Protein AF-A0A642C3B9-F1 (afdb_monomer)

Nearest PDB structures (foldseek):
  6lja-assembly1_A  TM=9.953E-01  e=5.620E-47  Bacteroides intestinalis DSM 17393
  6ljl-assembly1_A  TM=9.952E-01  e=6.416E-46  Bacteroides intestinalis DSM 17393
  3afl-assembly1_A  TM=8.829E-01  e=1.687E-16  Agrobacterium fabrum str. C58
  3a0o-ass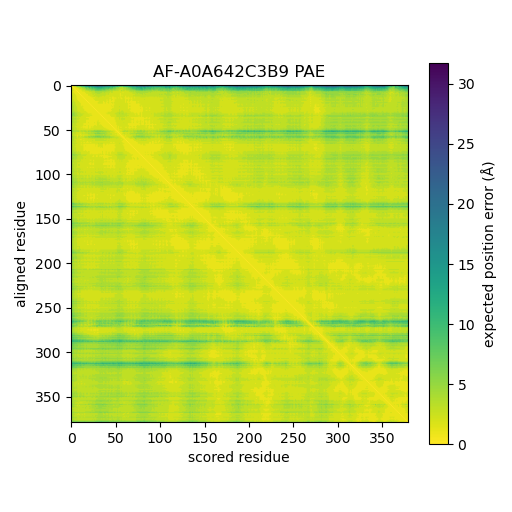embly1_A  TM=8.649E-01  e=1.143E-16  Agrobacterium fabrum str. C58
  8khv-assembly1_A  TM=6.641E-01  e=6.381E-10  Spirosoma fluviale

Sequence (379 aa):
VQYRSALIRESRKIVDREEANIEAMVRAYLLTKDEVYYKEGIKRLSEILSWKDSKYFAGDFNRSTILSMSTSAYDAWYNLLTPAEKQLLLETISENAHKFYHEYVNHLENRIADNHVWQMTFRILNMAAFATYGELPMASTWVDYCYNEWVSRLPGLNTDGGWHNGDSYFHVNLRTLIEVPAFYSRISGFDFFADPWYNNNVLYVIYHQPPFSKSAGHGNSHETKMKPNGTRVGYADALARECNNPWAAAYARTILEKEPDIMKKSFLGKAGDLTWYRCITDKALPKEEHSLAELPMTKVFNETGIATMHTSLGDIEKNAMLSFRSSPYGSTSHALANQNAFNTFYGGKAIFYSSGHRTGFTDDHCMYSYRNTRAHNSI

Organism: Bacteroides ovatus (NCBI:txid28116)

Foldseek 3Di:
DVVLVVLQVVLCVVLLVVLLLLLVLLVVCLVPVPCVSLVVNLVSLVVLLVCPPPPSQHDPVSLLSNLQSLLSSCQSCVVVDDPVSNVVSVVSNVVSLVVVVVVCPPNCLPDLHDQVCLLGNLVSSCSSLVSCPPPDPCSVVSPVVSVVSCVVADDANALLLAHLQDDPSVQSNLCVNQVVQVVVCVVPVDQPLVRVS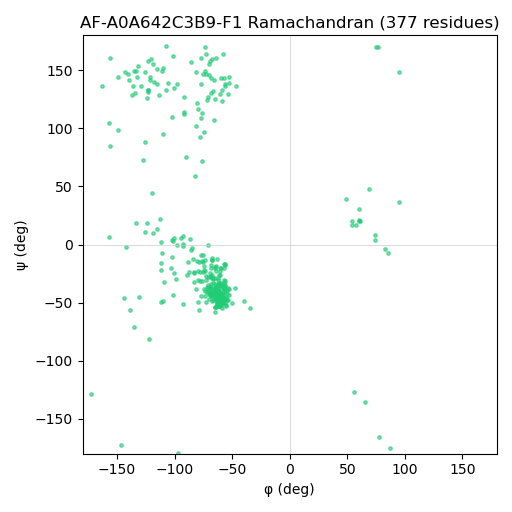LVSNLCVLPQQAHAQAQGFAWFAPSVVRGGDALLSLLSLQRSQQSVVHQSSVQRNVVNCVVVVCRNVVCRSPPRRNCVVVVVPDPTDGHPDHDALQPDDQKDDRVQSAKIKGWPGSRQLQAIKMKIFGAHPSALPDRGANQHRFMWIDHSNHTDQHQDFHCPDPPDPCVVPPHRDNVRTRDD

InterPro domains:
  IPR008929 Chondroitin AC/alginate lyase [G3DSA:1.50.10.100] (2-289)
  IPR008929 Chondroitin AC/alginate lyase [SSF48230] (22-204)
  IPR032518 Dermatan-sulfate epimerase-like, N-terminal [PF16332] (2-277)

Radius of gyration: 21.18 Å; Cα contacts (8 Å, |Δi|>4): 639; chains: 1; bounding box: 50×44×53 Å

pLDDT: mean 97.13, std 3.57, range [62.91, 98.94]

Mean predicted aligned error: 3.0 Å

Secondary structure (DSSP, 8-state):
-HHHHHHHHHHHHHHHHHHHHHHHHHHHHHHH--HHHHHHHHHHHHHHHHGGG-TT--SHHHHHHHHHHHHHHHHHHTTT--HHHHHHHHHHHHHHHHHHHHHHTTTGGGSS--HHIIIIIHHHHHHHHHHTTTTSTTHHHHHHHHHHHHHHH-S-SSTTS--TTHHHHHTTSHHHHHHHHHHHHHHHSS-GGGSHHHHHHHHHHHHTS-TT------STTGGG--S--HHHHHHHHHHHHHTT-HHHHHHHHHHHHH-TTTTGGGTT-TTT--HHHHHH--PPPPS----GGGS-SEEEETTTTEEEEES-SS-GGG-EEEEEE--TTTT-TT--S-TTEEEEEETTEESS---S----SSSHHHHHHTSSGGGSS--

Structure (mmCIF, N/CA/C/O backbone):
data_AF-A0A642C3B9-F1
#
_entry.id   AF-A0A642C3B9-F1
#
loop_
_atom_site.group_PDB
_atom_site.id
_atom_site.type_symbol
_atom_site.label_atom_id
_atom_site.label_alt_id
_atom_site.label_comp_id
_atom_site.label_asym_id
_atom_site.label_entity_id
_atom_site.label_seq_id
_atom_site.pdbx_PDB_ins_code
_atom_site.Cartn_x
_atom_site.Cartn_y
_atom_site.Cartn_z
_atom_site.occupancy
_atom_site.B_iso_or_equiv
_atom_site.auth_seq_id
_atom_site.auth_comp_id
_atom_site.auth_asym_id
_atom_site.auth_atom_id
_atom_site.pdbx_PDB_model_num
ATOM 1 N N . VAL A 1 1 ? 15.405 21.185 9.748 1.00 62.91 1 VAL A N 1
ATOM 2 C CA . VAL A 1 1 ? 14.708 20.059 9.067 1.00 62.91 1 VAL A CA 1
ATOM 3 C C . VAL A 1 1 ? 15.125 18.687 9.613 1.00 62.91 1 VAL A C 1
ATOM 5 O O . VAL A 1 1 ? 14.247 17.906 9.972 1.00 62.91 1 VAL A O 1
ATOM 8 N N . GLN A 1 2 ? 16.426 18.398 9.757 1.00 71.88 2 GLN A N 1
ATOM 9 C CA . GLN A 1 2 ? 16.920 17.087 10.223 1.00 71.88 2 GLN A CA 1
ATOM 10 C C . GLN A 1 2 ? 16.442 16.692 11.635 1.00 71.88 2 GLN A C 1
ATOM 12 O O . GLN A 1 2 ? 15.972 15.574 11.810 1.00 71.88 2 GLN A O 1
ATOM 17 N N . TYR A 1 3 ? 16.440 17.616 12.607 1.00 78.00 3 TYR A N 1
ATOM 18 C CA . TYR A 1 3 ? 15.936 17.343 13.967 1.00 78.00 3 TYR A CA 1
ATOM 19 C C . TYR A 1 3 ? 14.475 16.858 13.988 1.00 78.00 3 TYR A C 1
ATOM 21 O O . TYR A 1 3 ? 14.170 15.830 14.584 1.00 78.00 3 TYR A O 1
ATOM 29 N N . ARG A 1 4 ? 13.569 17.549 13.275 1.00 80.31 4 ARG A N 1
ATOM 30 C CA . ARG A 1 4 ? 12.154 17.139 13.174 1.00 80.31 4 ARG A CA 1
ATOM 31 C C . ARG A 1 4 ? 12.003 15.771 12.504 1.00 80.31 4 ARG A C 1
ATOM 33 O O . ARG A 1 4 ? 11.195 14.967 12.945 1.00 80.31 4 ARG A O 1
ATOM 40 N N . SER A 1 5 ? 12.806 15.491 11.477 1.00 81.62 5 SER A N 1
ATOM 41 C CA . SER A 1 5 ? 12.782 14.194 10.783 1.00 81.62 5 SER A CA 1
ATOM 42 C C . SER A 1 5 ? 13.260 13.053 11.687 1.00 81.62 5 SER A C 1
ATOM 44 O O . SER A 1 5 ? 12.661 11.979 11.689 1.00 81.62 5 SER A O 1
ATOM 46 N N . ALA A 1 6 ? 14.300 13.292 12.493 1.00 86.62 6 ALA A N 1
ATOM 47 C CA . ALA A 1 6 ? 14.768 12.342 13.499 1.00 86.62 6 ALA A CA 1
ATOM 48 C C . ALA A 1 6 ? 13.699 12.099 14.571 1.00 86.62 6 ALA A C 1
ATOM 50 O O . ALA A 1 6 ? 13.410 10.951 14.887 1.00 86.62 6 ALA A O 1
ATOM 51 N N . LEU A 1 7 ? 13.043 13.155 15.059 1.00 90.31 7 LEU A N 1
ATOM 52 C CA . LEU A 1 7 ? 11.963 13.038 16.037 1.00 90.31 7 LEU A CA 1
ATOM 53 C C . LEU A 1 7 ? 10.792 12.190 15.517 1.00 90.31 7 LEU A C 1
ATOM 55 O O . LEU A 1 7 ? 10.321 11.297 16.219 1.00 90.31 7 LEU A O 1
ATOM 59 N N . ILE A 1 8 ? 10.360 12.423 14.271 1.00 91.88 8 ILE A N 1
ATOM 60 C CA . ILE A 1 8 ? 9.325 11.610 13.615 1.00 91.88 8 ILE A CA 1
ATOM 61 C C . ILE A 1 8 ? 9.782 10.151 13.525 1.00 91.88 8 ILE A C 1
ATOM 63 O O . ILE A 1 8 ? 9.036 9.248 13.886 1.00 91.88 8 ILE A O 1
ATOM 67 N N . ARG A 1 9 ? 11.017 9.897 13.079 1.00 91.19 9 ARG A N 1
ATOM 68 C CA . ARG A 1 9 ? 11.550 8.534 12.958 1.00 91.19 9 ARG A CA 1
ATOM 69 C C . ARG A 1 9 ? 11.596 7.808 14.303 1.00 91.19 9 ARG A C 1
ATOM 71 O O . ARG A 1 9 ? 11.178 6.658 14.373 1.00 91.19 9 ARG A O 1
ATOM 78 N N . GLU A 1 10 ? 12.143 8.439 15.335 1.00 95.31 10 GLU A N 1
ATOM 79 C CA . GLU A 1 10 ? 12.365 7.790 16.630 1.00 95.31 10 GLU A CA 1
ATOM 80 C C . GLU A 1 10 ? 11.055 7.552 17.384 1.00 95.31 10 GLU A C 1
ATOM 82 O O . GLU A 1 10 ? 10.848 6.458 17.901 1.00 95.31 10 GLU A O 1
ATOM 87 N N . SER A 1 11 ? 10.125 8.510 17.365 1.00 95.12 11 SER A N 1
ATOM 88 C CA . SER A 1 11 ? 8.790 8.307 17.947 1.00 95.12 11 SER A CA 1
ATOM 89 C C . SER A 1 11 ? 8.012 7.204 17.227 1.00 95.12 11 SER A C 1
ATOM 91 O O . SER A 1 11 ? 7.436 6.333 17.879 1.00 95.12 11 SER A O 1
ATOM 93 N N . ARG A 1 12 ? 8.081 7.161 15.889 1.00 93.81 12 ARG A N 1
ATOM 94 C CA . ARG A 1 12 ? 7.461 6.095 15.092 1.00 93.81 12 ARG A CA 1
ATOM 95 C C . ARG A 1 12 ? 7.975 4.703 15.427 1.00 93.81 12 ARG A C 1
ATOM 97 O O . ARG A 1 12 ? 7.189 3.772 15.374 1.00 93.81 12 ARG A O 1
ATOM 104 N N . LYS A 1 13 ? 9.249 4.525 15.801 1.00 94.62 13 LYS A N 1
ATOM 105 C CA . LYS A 1 13 ? 9.743 3.195 16.215 1.00 94.62 13 LYS A CA 1
ATOM 106 C C . LYS A 1 13 ? 8.963 2.637 17.402 1.00 94.62 13 LYS A C 1
ATOM 108 O O . LYS A 1 13 ? 8.768 1.430 17.474 1.00 94.62 13 LYS A O 1
ATOM 113 N N . ILE A 1 14 ? 8.563 3.500 18.335 1.00 96.56 14 ILE A N 1
ATOM 114 C CA . ILE A 1 14 ? 7.826 3.091 19.532 1.00 96.56 14 ILE A CA 1
ATOM 115 C C . ILE A 1 14 ? 6.353 2.881 19.188 1.00 96.56 14 ILE A C 1
ATOM 117 O O . ILE A 1 14 ? 5.810 1.820 19.482 1.00 96.56 14 ILE A O 1
ATOM 121 N N . VAL A 1 15 ? 5.734 3.846 18.504 1.00 96.50 15 VAL A N 1
ATOM 122 C CA . VAL A 1 15 ? 4.316 3.773 18.124 1.00 96.50 15 VAL A CA 1
ATOM 123 C C . VAL A 1 15 ? 4.046 2.601 17.177 1.00 96.50 15 VAL A C 1
ATOM 125 O O . VAL A 1 15 ? 3.138 1.825 17.439 1.00 96.50 15 VAL A O 1
ATOM 128 N N . ASP A 1 16 ? 4.855 2.411 16.129 1.00 95.62 16 ASP A N 1
ATOM 129 C CA . ASP A 1 16 ? 4.680 1.314 15.163 1.00 95.62 16 ASP A CA 1
ATOM 130 C C . ASP A 1 16 ? 4.925 -0.064 15.826 1.00 95.62 16 ASP A C 1
ATOM 132 O O . ASP A 1 16 ? 4.324 -1.061 15.427 1.00 95.62 16 ASP A O 1
ATOM 136 N N . ARG A 1 17 ? 5.777 -0.141 16.864 1.00 96.38 17 ARG A N 1
ATOM 137 C CA . ARG A 1 17 ? 5.979 -1.379 17.638 1.00 96.38 17 ARG A CA 1
ATOM 138 C C . ARG A 1 17 ? 4.755 -1.715 18.483 1.00 96.38 17 ARG A C 1
ATOM 140 O O . ARG A 1 17 ? 4.338 -2.869 18.501 1.00 96.38 17 ARG A O 1
ATOM 147 N N . GLU A 1 18 ? 4.200 -0.738 19.196 1.00 97.19 18 GLU A N 1
ATOM 148 C CA . GLU A 1 18 ? 3.013 -0.990 20.016 1.00 97.19 18 GLU A CA 1
ATOM 149 C C . GLU A 1 18 ? 1.746 -1.168 19.169 1.00 97.19 18 GLU A C 1
ATOM 151 O O . GLU A 1 18 ? 0.903 -1.979 19.532 1.00 97.19 18 GLU A O 1
ATOM 156 N N . GLU A 1 19 ? 1.645 -0.525 18.003 1.00 97.31 19 GLU A N 1
ATOM 157 C CA . GLU A 1 19 ? 0.583 -0.794 17.024 1.00 97.31 19 GLU A CA 1
ATOM 158 C C . GLU A 1 19 ? 0.529 -2.270 16.649 1.00 97.31 19 GLU A C 1
ATOM 160 O O . GLU A 1 19 ? -0.538 -2.872 16.717 1.00 97.31 19 GLU A O 1
ATOM 165 N N . ALA A 1 20 ? 1.671 -2.883 16.327 1.00 96.50 20 ALA A N 1
ATOM 166 C CA . ALA A 1 20 ? 1.726 -4.311 16.030 1.00 96.50 20 ALA A CA 1
ATOM 167 C C . ALA A 1 20 ? 1.186 -5.167 17.194 1.00 96.50 20 ALA A C 1
ATOM 169 O O . ALA A 1 20 ? 0.469 -6.138 16.951 1.00 96.50 20 ALA A O 1
ATOM 170 N N . ASN A 1 21 ? 1.472 -4.789 18.447 1.00 97.50 21 ASN A N 1
ATOM 171 C CA . ASN A 1 21 ? 0.945 -5.476 19.630 1.00 97.50 21 ASN A CA 1
ATOM 172 C C . ASN A 1 21 ? -0.579 -5.321 19.751 1.00 97.50 21 ASN A C 1
ATOM 174 O O . ASN A 1 21 ? -1.273 -6.318 19.948 1.00 97.50 21 ASN A O 1
ATOM 178 N N . ILE A 1 22 ? -1.107 -4.099 19.610 1.00 98.06 22 ILE A N 1
ATOM 179 C CA . ILE A 1 22 ? -2.554 -3.832 19.685 1.00 98.06 22 ILE A CA 1
ATOM 180 C C . ILE A 1 22 ? -3.298 -4.566 18.572 1.00 98.06 22 ILE A C 1
ATOM 182 O O . ILE A 1 22 ? -4.257 -5.288 18.829 1.00 98.06 22 ILE A O 1
ATOM 186 N N . GLU A 1 23 ? -2.823 -4.444 17.337 1.00 97.88 23 GLU A N 1
ATOM 187 C CA . GLU A 1 23 ? -3.414 -5.079 16.163 1.00 97.88 23 GLU A CA 1
ATOM 188 C C . GLU A 1 23 ? -3.384 -6.619 16.276 1.00 97.88 23 GLU A C 1
ATOM 190 O O . GLU A 1 23 ? -4.336 -7.294 15.864 1.00 97.88 23 GLU A O 1
ATOM 195 N N . ALA A 1 24 ? -2.341 -7.193 16.888 1.00 97.88 24 ALA A N 1
ATOM 196 C CA . ALA A 1 24 ? -2.290 -8.619 17.201 1.00 97.88 24 ALA A CA 1
ATOM 197 C C . ALA A 1 24 ? -3.322 -9.016 18.267 1.00 97.88 24 ALA A C 1
ATOM 199 O O . ALA A 1 24 ? -4.015 -10.011 18.080 1.00 97.88 24 ALA A O 1
ATOM 200 N N . MET A 1 25 ? -3.473 -8.241 19.347 1.00 98.44 25 MET A N 1
ATOM 201 C CA . MET A 1 25 ? -4.467 -8.507 20.400 1.00 98.44 25 MET A CA 1
ATOM 202 C C . MET A 1 25 ? -5.901 -8.398 19.878 1.00 98.44 25 MET A C 1
ATOM 204 O O . MET A 1 25 ? -6.724 -9.266 20.166 1.00 98.44 25 MET A O 1
ATOM 208 N N . VAL A 1 26 ? -6.191 -7.386 19.055 1.00 98.56 26 VAL A N 1
ATOM 209 C CA . VAL A 1 26 ? -7.488 -7.234 18.381 1.00 98.56 26 VAL A CA 1
ATOM 210 C C . VAL A 1 26 ? -7.816 -8.491 17.573 1.00 98.56 26 VAL A C 1
ATOM 212 O O . VAL A 1 26 ? -8.872 -9.094 17.758 1.00 98.56 26 VAL A O 1
ATOM 215 N N . ARG A 1 27 ? -6.895 -8.938 16.711 1.00 98.25 27 ARG A N 1
ATOM 216 C CA . ARG A 1 27 ? -7.120 -10.119 15.860 1.00 98.25 27 ARG A CA 1
ATOM 217 C C . ARG A 1 27 ? -7.152 -11.418 16.654 1.00 98.25 27 ARG A C 1
ATOM 219 O O . ARG A 1 27 ? -7.956 -12.286 16.334 1.00 98.25 27 ARG A O 1
ATOM 226 N N . ALA A 1 28 ? -6.332 -11.546 17.695 1.00 98.50 28 ALA A N 1
ATOM 227 C CA . ALA A 1 28 ? -6.362 -12.695 18.591 1.00 98.50 28 ALA A CA 1
ATOM 228 C C . ALA A 1 28 ? -7.736 -12.818 19.260 1.00 98.50 28 ALA A C 1
ATOM 230 O O . ALA A 1 28 ? -8.355 -13.872 19.157 1.00 98.50 28 ALA A O 1
ATOM 231 N N . TYR A 1 29 ? -8.272 -11.725 19.815 1.00 98.69 29 TYR A N 1
ATOM 232 C CA . TYR A 1 29 ? -9.639 -11.699 20.336 1.00 98.69 29 TYR A CA 1
ATOM 233 C C . TYR A 1 29 ? -10.673 -12.080 19.269 1.00 98.69 29 TYR A C 1
ATOM 235 O O . TYR A 1 29 ? -11.559 -12.889 19.532 1.00 98.69 29 TYR A O 1
ATOM 243 N N . LEU A 1 30 ? -10.581 -11.532 18.053 1.00 98.50 30 LEU A N 1
ATOM 244 C CA . LEU A 1 30 ? -11.542 -11.855 16.993 1.00 98.50 30 LEU A CA 1
ATOM 245 C C . LEU A 1 30 ? -11.552 -13.351 16.644 1.00 98.50 30 LEU A C 1
ATOM 247 O O . LEU A 1 30 ? -12.627 -13.882 16.359 1.00 98.50 30 LEU A O 1
ATOM 251 N N . LEU A 1 31 ? -10.392 -14.012 16.708 1.00 98.38 31 LEU A N 1
ATOM 252 C CA . LEU A 1 31 ? -10.220 -15.431 16.392 1.00 98.38 31 LEU A CA 1
ATOM 253 C C . LEU A 1 31 ? -10.561 -16.376 17.553 1.00 98.38 31 LEU A C 1
ATOM 255 O O . LEU A 1 31 ? -11.013 -17.489 17.299 1.00 98.38 31 LEU A O 1
ATOM 259 N N . THR A 1 32 ? -10.339 -15.973 18.806 1.00 98.44 32 THR A N 1
ATOM 260 C CA . THR A 1 32 ? -10.486 -16.868 19.971 1.00 98.44 32 THR A CA 1
ATOM 261 C C . THR A 1 32 ? -11.657 -16.518 20.878 1.00 98.44 32 THR A C 1
ATOM 263 O O . THR A 1 32 ? -12.105 -17.368 21.642 1.00 98.44 32 THR A O 1
ATOM 266 N N . LYS A 1 33 ? -12.131 -15.269 20.821 1.00 98.44 33 LYS A N 1
ATOM 267 C CA . LYS A 1 33 ? -13.070 -14.659 21.775 1.00 98.44 33 LYS A CA 1
ATOM 268 C C . LYS A 1 33 ? -12.578 -14.663 23.228 1.00 98.44 33 LYS A C 1
ATOM 270 O O . LYS A 1 33 ? -13.366 -14.426 24.136 1.00 98.44 33 LYS A O 1
ATOM 275 N N . ASP A 1 34 ? -11.281 -14.882 23.456 1.00 98.62 34 ASP A N 1
ATOM 276 C CA . ASP A 1 34 ? -10.686 -14.814 24.791 1.00 98.62 34 ASP A CA 1
ATOM 277 C C . ASP A 1 34 ? -10.519 -13.348 25.222 1.00 98.62 34 ASP A C 1
ATOM 279 O O . ASP A 1 34 ? -9.729 -12.585 24.653 1.00 98.62 34 ASP A O 1
ATOM 283 N N . GLU A 1 35 ? -11.276 -12.949 26.243 1.00 98.38 35 GLU A N 1
ATOM 284 C CA . GLU A 1 35 ? -11.278 -11.589 26.781 1.00 98.38 35 GLU A CA 1
ATOM 285 C C . GLU A 1 35 ? -9.932 -11.152 27.377 1.00 98.38 35 GLU A C 1
ATOM 287 O O . GLU A 1 35 ? -9.749 -9.960 27.634 1.00 98.38 35 GLU A O 1
ATOM 292 N N . VAL A 1 36 ? -8.971 -12.061 27.595 1.00 98.50 36 VAL A N 1
ATOM 293 C CA . VAL A 1 36 ? -7.616 -11.679 28.026 1.00 98.50 36 VAL A CA 1
ATOM 294 C C . VAL A 1 36 ? -6.984 -10.676 27.055 1.00 98.50 36 VAL A C 1
ATOM 296 O O . VAL A 1 36 ? -6.341 -9.715 27.482 1.00 98.50 36 VAL A O 1
ATOM 299 N N . TYR A 1 37 ? -7.230 -10.851 25.753 1.00 98.69 37 TYR A N 1
ATOM 300 C CA . TYR A 1 37 ? -6.711 -9.976 24.707 1.00 98.69 37 TYR A CA 1
ATOM 301 C C . TYR A 1 37 ? -7.401 -8.614 24.699 1.00 98.69 37 TYR A C 1
ATOM 303 O O . TYR A 1 37 ? -6.741 -7.601 24.483 1.00 98.69 37 TYR A O 1
ATOM 311 N N . TYR A 1 38 ? -8.704 -8.581 24.982 1.00 98.50 38 TYR A N 1
ATOM 312 C CA . TYR A 1 38 ? -9.458 -7.342 25.162 1.00 98.50 38 TYR A CA 1
ATOM 313 C C . TYR A 1 38 ? -8.926 -6.537 26.359 1.00 98.50 38 TYR A C 1
ATOM 315 O O . TYR A 1 38 ? -8.574 -5.367 26.216 1.00 98.50 38 TYR A O 1
ATOM 323 N N . LYS A 1 39 ? -8.796 -7.182 27.527 1.00 98.31 39 LYS A N 1
ATOM 324 C CA . LYS A 1 39 ? -8.384 -6.530 28.783 1.00 98.31 39 LYS A CA 1
ATOM 325 C C . LYS A 1 39 ? -6.980 -5.932 28.688 1.00 98.31 39 LYS A C 1
ATOM 327 O O . LYS A 1 39 ? -6.772 -4.777 29.057 1.00 98.31 39 LYS A O 1
ATOM 332 N N . GLU A 1 40 ? -6.014 -6.693 28.175 1.00 98.44 40 GLU A N 1
ATOM 333 C CA . GLU A 1 40 ? -4.654 -6.177 27.969 1.00 98.44 40 GLU A CA 1
ATOM 334 C C . GLU A 1 40 ? -4.599 -5.165 26.811 1.00 98.44 40 GLU A C 1
ATOM 336 O O . GLU A 1 40 ? -3.873 -4.171 26.893 1.00 98.44 40 GLU A O 1
ATOM 341 N N . GLY A 1 41 ? -5.399 -5.378 25.764 1.00 98.38 41 GLY A N 1
ATOM 342 C CA . GLY A 1 41 ? -5.492 -4.502 24.603 1.00 98.38 41 GLY A CA 1
ATOM 343 C C . GLY A 1 41 ? -5.958 -3.090 24.953 1.00 98.38 41 GLY A C 1
ATOM 344 O O . GLY A 1 41 ? -5.262 -2.129 24.627 1.00 98.38 41 GLY A O 1
ATOM 345 N N . ILE A 1 42 ? -7.071 -2.946 25.680 1.00 98.19 42 ILE A N 1
ATOM 346 C CA . ILE A 1 42 ? -7.564 -1.637 26.139 1.00 98.19 42 ILE A CA 1
ATOM 347 C C . ILE A 1 42 ? -6.570 -0.954 27.074 1.00 98.19 42 ILE A C 1
ATOM 349 O O . ILE A 1 42 ? -6.317 0.244 26.926 1.00 98.19 42 ILE A O 1
ATOM 353 N N . LYS A 1 43 ? -5.965 -1.697 28.006 1.00 98.25 43 LYS A N 1
ATOM 354 C CA . LYS A 1 43 ? -4.957 -1.153 28.923 1.00 98.25 43 LYS A CA 1
ATOM 355 C C . LYS A 1 43 ? -3.776 -0.544 28.162 1.00 98.25 43 LYS A C 1
ATOM 357 O O . LYS A 1 43 ? -3.385 0.588 28.438 1.00 98.25 43 LYS A O 1
ATOM 362 N N . ARG A 1 44 ? -3.213 -1.276 27.194 1.00 98.38 44 ARG A N 1
ATOM 363 C CA . ARG A 1 44 ? -2.092 -0.789 26.374 1.00 98.38 44 ARG A CA 1
ATOM 364 C C . ARG A 1 44 ? -2.495 0.345 25.450 1.00 98.38 44 ARG A C 1
ATOM 366 O O . ARG A 1 44 ? -1.747 1.308 25.328 1.00 98.38 44 ARG A O 1
ATOM 373 N N . LEU A 1 45 ? -3.656 0.241 24.806 1.00 98.25 45 LEU A N 1
ATOM 374 C CA . LEU A 1 45 ? -4.133 1.287 23.912 1.00 98.25 45 LEU A CA 1
ATOM 375 C C . LEU A 1 45 ? -4.319 2.594 24.683 1.00 98.25 45 LEU A C 1
ATOM 377 O O . LEU A 1 45 ? -3.798 3.614 24.253 1.00 98.25 45 LEU A O 1
ATOM 381 N N . SER A 1 46 ? -4.950 2.552 25.858 1.00 97.56 46 SER A N 1
ATOM 382 C CA . SER A 1 46 ? -5.143 3.728 26.719 1.00 97.56 46 SER A CA 1
ATOM 383 C C . SER A 1 46 ? -3.822 4.416 27.080 1.00 97.56 46 SER A C 1
ATOM 385 O O . SER A 1 46 ? -3.731 5.642 27.020 1.00 97.56 46 SER A O 1
ATOM 387 N N . GLU A 1 47 ? -2.774 3.641 27.379 1.00 97.56 47 GLU A N 1
ATOM 388 C CA . GLU A 1 47 ? -1.423 4.174 27.594 1.00 97.56 47 GLU A CA 1
ATOM 389 C C . GLU A 1 47 ? -0.894 4.887 26.341 1.00 97.56 47 GLU A C 1
ATOM 391 O O . GLU A 1 47 ? -0.454 6.030 26.431 1.00 97.56 47 GLU A O 1
ATOM 396 N N . ILE A 1 48 ? -0.996 4.275 25.157 1.00 97.38 48 ILE A N 1
ATOM 397 C CA . ILE A 1 48 ? -0.529 4.889 23.902 1.00 97.38 48 ILE A CA 1
ATOM 398 C C . ILE A 1 48 ? -1.309 6.174 23.585 1.00 97.38 48 ILE A C 1
ATOM 400 O O . ILE A 1 48 ? -0.721 7.163 23.145 1.00 97.38 48 ILE A O 1
ATOM 404 N N . LEU A 1 49 ? -2.624 6.185 23.825 1.00 96.50 49 LEU A N 1
ATOM 405 C CA . LEU A 1 49 ? -3.473 7.361 23.620 1.00 96.50 49 LEU A CA 1
ATOM 406 C C . LEU A 1 49 ? -3.065 8.532 24.525 1.00 96.50 49 LEU A C 1
ATOM 408 O O . LEU A 1 49 ? -3.166 9.687 24.105 1.00 96.50 49 LEU A O 1
ATOM 412 N N . SER A 1 50 ? -2.530 8.253 25.719 1.00 95.81 50 SER A N 1
ATOM 413 C CA . SER A 1 50 ? -2.008 9.283 26.628 1.00 95.81 50 SER A CA 1
ATOM 414 C C . SER A 1 50 ? -0.782 10.023 26.069 1.00 95.81 50 SER A C 1
ATOM 416 O O . SER A 1 50 ? -0.479 11.141 26.485 1.00 95.81 50 SER A O 1
ATOM 418 N N . TRP A 1 51 ? -0.085 9.451 25.078 1.00 95.06 51 TRP A N 1
ATOM 419 C CA . TRP A 1 51 ? 1.116 10.057 24.499 1.00 95.06 51 TRP A CA 1
ATOM 420 C C . TRP A 1 51 ? 0.816 11.232 23.566 1.00 95.06 51 TRP A C 1
ATOM 422 O O . TRP A 1 51 ? 1.755 11.916 23.155 1.00 95.06 51 TRP A O 1
ATOM 432 N N . LYS A 1 52 ? -0.455 11.482 23.219 1.00 87.88 52 LYS A N 1
ATOM 433 C CA . LYS A 1 52 ? -0.850 12.471 22.202 1.00 87.88 52 LYS A CA 1
ATOM 434 C C . LYS A 1 52 ? -0.357 13.897 22.482 1.00 87.88 52 LYS A C 1
ATOM 436 O O . LYS A 1 52 ? -0.046 14.618 21.535 1.00 87.88 52 LYS A O 1
ATOM 441 N N . ASP A 1 53 ? -0.219 14.263 23.758 1.00 88.88 53 ASP A N 1
ATOM 442 C CA . ASP A 1 53 ? 0.242 15.589 24.200 1.00 88.88 53 ASP A CA 1
ATOM 443 C C . ASP A 1 53 ? 1.761 15.652 24.439 1.00 88.88 53 ASP A C 1
ATOM 445 O O . ASP A 1 53 ? 2.327 16.697 24.772 1.00 88.88 53 ASP A O 1
ATOM 449 N N . SER A 1 54 ? 2.465 14.532 24.257 1.00 94.25 54 SER A N 1
ATOM 450 C CA . SER A 1 54 ? 3.915 14.491 24.379 1.00 94.25 54 SER A CA 1
ATOM 451 C C . SER A 1 54 ? 4.569 15.315 23.275 1.00 94.25 54 SER A C 1
ATOM 453 O O . SER A 1 54 ? 4.334 15.096 22.088 1.00 94.25 54 SER A O 1
ATOM 455 N N . LYS A 1 55 ? 5.529 16.172 23.643 1.00 93.25 55 LYS A N 1
ATOM 456 C CA . LYS A 1 55 ? 6.399 16.872 22.677 1.00 93.25 55 LYS A CA 1
ATOM 457 C C . LYS A 1 55 ? 7.167 15.924 21.745 1.00 93.25 55 LYS A C 1
ATOM 459 O O . LYS A 1 55 ? 7.722 16.370 20.742 1.00 93.25 55 LYS A O 1
ATOM 464 N N . TYR A 1 56 ? 7.254 14.641 22.104 1.00 94.06 56 TYR A N 1
ATOM 465 C CA . TYR A 1 56 ? 7.903 13.611 21.302 1.00 94.06 56 TYR A CA 1
ATOM 466 C C . TYR A 1 56 ? 6.961 12.944 20.293 1.00 94.06 56 TYR A C 1
ATOM 468 O O . TYR A 1 56 ? 7.444 12.303 19.363 1.00 94.06 56 TYR A O 1
ATOM 476 N N . PHE A 1 57 ? 5.643 13.109 20.428 1.00 92.56 57 PHE A N 1
ATOM 477 C CA . PHE A 1 57 ? 4.661 12.558 19.502 1.00 92.56 57 PHE A CA 1
ATOM 478 C C . PHE A 1 57 ? 4.587 13.420 18.235 1.00 92.56 57 PHE A C 1
ATOM 480 O O . PHE A 1 57 ? 3.880 14.424 18.165 1.00 92.56 57 PHE A O 1
ATOM 487 N N . ALA A 1 58 ? 5.379 13.053 17.225 1.00 91.06 58 ALA A N 1
ATOM 488 C CA . ALA A 1 58 ? 5.564 13.854 16.019 1.00 91.06 58 ALA A CA 1
ATOM 489 C C . ALA A 1 58 ? 5.167 13.101 14.743 1.00 91.06 58 ALA A C 1
ATOM 491 O O . ALA A 1 58 ? 5.458 11.917 14.593 1.00 91.06 58 ALA A O 1
ATOM 492 N N . GLY A 1 59 ? 4.595 13.827 13.782 1.00 90.31 59 GLY A N 1
ATOM 493 C CA . GLY A 1 59 ? 4.254 13.310 12.456 1.00 90.31 59 GLY A CA 1
ATOM 494 C C . GLY A 1 59 ? 2.811 12.819 12.335 1.00 90.31 59 GLY A C 1
ATOM 495 O O . GLY A 1 59 ? 2.207 12.319 13.282 1.00 90.31 59 GLY A O 1
ATOM 496 N N . ASP A 1 60 ? 2.279 12.961 11.130 1.00 89.06 60 ASP A N 1
ATOM 497 C CA . ASP A 1 60 ? 0.945 12.524 10.720 1.00 89.06 60 ASP A CA 1
ATOM 498 C C . ASP A 1 60 ? 0.761 11.006 10.821 1.00 89.06 60 ASP A C 1
ATOM 500 O O . ASP A 1 60 ? -0.282 10.555 11.284 1.00 89.06 60 ASP A O 1
ATOM 504 N N . PHE A 1 61 ? 1.783 10.203 10.503 1.00 89.88 61 PHE A N 1
ATOM 505 C CA . PHE A 1 61 ? 1.670 8.751 10.638 1.00 89.88 61 PHE A CA 1
ATOM 506 C C . PHE A 1 61 ? 1.398 8.309 12.073 1.00 89.88 61 PHE A C 1
ATOM 508 O O . PHE A 1 61 ? 0.504 7.495 12.267 1.00 89.88 61 PHE A O 1
ATOM 515 N N . ASN A 1 62 ? 2.088 8.863 13.075 1.00 93.94 62 ASN A N 1
ATOM 516 C CA . ASN A 1 62 ? 1.819 8.529 14.478 1.00 93.94 62 ASN A CA 1
ATOM 517 C C . ASN A 1 62 ? 0.369 8.850 14.857 1.00 93.94 62 ASN A C 1
ATOM 519 O O . ASN A 1 62 ? -0.310 8.029 15.471 1.00 93.94 62 ASN A O 1
ATOM 523 N N . ARG A 1 63 ? -0.131 10.011 14.425 1.00 93.88 63 ARG A N 1
ATOM 524 C CA . ARG A 1 63 ? -1.526 10.404 14.637 1.00 93.88 63 ARG A CA 1
ATOM 525 C C . ARG A 1 63 ? -2.509 9.466 13.930 1.00 93.88 63 ARG A C 1
ATOM 527 O O . ARG A 1 63 ? -3.506 9.067 14.521 1.00 93.88 63 ARG A O 1
ATOM 534 N N . SER A 1 64 ? -2.208 9.067 12.695 1.00 94.81 64 SER A N 1
ATOM 535 C CA . SER A 1 64 ? -3.022 8.096 11.958 1.00 94.81 64 SER A CA 1
ATOM 536 C C . SER A 1 64 ? -3.010 6.721 12.625 1.00 94.81 64 SER A C 1
ATOM 538 O O . SER A 1 64 ? -4.032 6.049 12.640 1.00 94.81 64 SER A O 1
ATOM 540 N N . THR A 1 65 ? -1.901 6.320 13.253 1.00 96.62 65 THR A N 1
ATOM 541 C CA . THR A 1 65 ? -1.815 5.061 14.001 1.00 96.62 65 THR A CA 1
ATOM 542 C C . THR A 1 65 ? -2.781 5.051 15.179 1.00 96.62 65 THR A C 1
ATOM 544 O O . THR A 1 65 ? -3.464 4.055 15.389 1.00 96.62 65 THR A O 1
ATOM 547 N N . ILE A 1 66 ? -2.889 6.166 15.913 1.00 96.56 66 ILE A N 1
ATOM 548 C CA . ILE A 1 66 ? -3.878 6.314 16.989 1.00 96.56 66 ILE A CA 1
ATOM 549 C C . ILE A 1 66 ? -5.299 6.123 16.446 1.00 96.56 66 ILE A C 1
ATOM 551 O O . ILE A 1 66 ? -6.048 5.316 16.987 1.00 96.56 66 ILE A O 1
ATOM 555 N N . LEU A 1 67 ? -5.647 6.796 15.344 1.00 98.44 67 LEU A N 1
ATOM 556 C CA . LEU A 1 67 ? -6.953 6.620 14.702 1.00 98.44 67 LEU A CA 1
ATOM 557 C C . LEU A 1 67 ? -7.189 5.159 14.280 1.00 98.44 67 LEU A C 1
ATOM 559 O O . LEU A 1 67 ? -8.261 4.613 14.531 1.00 98.44 67 LEU A O 1
ATOM 563 N N . SER A 1 68 ? -6.180 4.515 13.686 1.00 98.50 68 SER A N 1
ATOM 564 C CA . SER A 1 68 ? -6.250 3.123 13.233 1.00 98.50 68 SER A CA 1
ATOM 565 C C . SER A 1 68 ? -6.495 2.157 14.391 1.00 98.50 68 SER A C 1
ATOM 567 O O . SER A 1 68 ? -7.452 1.393 14.341 1.00 98.50 68 SER A O 1
ATOM 569 N N . MET A 1 69 ? -5.678 2.208 15.446 1.00 98.44 69 MET A N 1
ATOM 570 C CA . MET A 1 69 ? -5.816 1.307 16.595 1.00 98.44 69 MET A CA 1
ATOM 571 C C . MET A 1 69 ? -7.133 1.528 17.336 1.00 98.44 69 MET A C 1
ATOM 573 O O . MET A 1 69 ? -7.779 0.554 17.716 1.00 98.44 69 MET A O 1
ATOM 577 N N . SER A 1 70 ? -7.553 2.787 17.512 1.00 98.69 70 SER A N 1
ATOM 578 C CA . SER A 1 70 ? -8.844 3.093 18.131 1.00 98.69 70 SER A CA 1
ATOM 579 C C . SER A 1 70 ? -10.004 2.548 17.311 1.00 98.69 70 SER A C 1
ATOM 581 O O . SER A 1 70 ? -10.932 2.002 17.890 1.00 98.69 70 SER A O 1
ATOM 583 N N . THR A 1 71 ? -9.926 2.619 15.981 1.00 98.81 71 THR A N 1
ATOM 584 C CA . THR A 1 71 ? -10.926 2.026 15.081 1.00 98.81 71 THR A CA 1
ATOM 585 C C . THR A 1 71 ? -10.967 0.504 15.222 1.00 98.81 71 THR A C 1
ATOM 587 O O . THR A 1 71 ? -12.034 -0.058 15.450 1.00 98.81 71 THR A O 1
ATOM 590 N N . SER A 1 72 ? -9.809 -0.161 15.147 1.00 98.69 72 SER A N 1
ATOM 591 C CA . SER A 1 72 ? -9.694 -1.617 15.300 1.00 98.69 72 SER A CA 1
ATOM 592 C C . SER A 1 72 ? -10.249 -2.100 16.645 1.00 98.69 72 SER A C 1
ATOM 594 O O . SER A 1 72 ? -11.002 -3.069 16.693 1.00 98.69 72 SER A O 1
ATOM 596 N N . ALA A 1 73 ? -9.885 -1.425 17.739 1.00 98.75 73 ALA A N 1
ATOM 597 C CA . ALA A 1 73 ? -10.357 -1.730 19.085 1.00 98.75 73 ALA A CA 1
ATOM 598 C C . ALA A 1 73 ? -11.861 -1.476 19.242 1.00 98.75 73 ALA A C 1
ATOM 600 O O . ALA A 1 73 ? -12.563 -2.310 19.810 1.00 98.75 73 ALA A O 1
ATOM 601 N N . TYR A 1 74 ? -12.348 -0.345 18.723 1.00 98.88 74 TYR A N 1
ATOM 602 C CA . TYR A 1 74 ? -13.753 0.040 18.799 1.00 98.88 74 TYR A CA 1
ATOM 603 C C . TYR A 1 74 ? -14.655 -0.986 18.124 1.00 98.88 74 TYR A C 1
ATOM 605 O O . TYR A 1 74 ? -15.584 -1.481 18.752 1.00 98.88 74 TYR A O 1
ATOM 613 N N . ASP A 1 75 ? -14.343 -1.340 16.877 1.00 98.75 75 ASP A N 1
ATOM 614 C CA . ASP A 1 75 ? -15.134 -2.281 16.084 1.00 98.75 75 ASP A CA 1
ATOM 615 C C . ASP A 1 75 ? -15.054 -3.705 16.655 1.00 98.75 75 ASP A C 1
ATOM 617 O O . ASP A 1 75 ? -16.068 -4.357 16.905 1.00 98.75 75 ASP A O 1
ATOM 621 N N . ALA A 1 76 ? -13.842 -4.187 16.952 1.00 98.44 76 ALA A N 1
ATOM 622 C CA . ALA A 1 76 ? -13.657 -5.564 17.395 1.00 98.44 76 ALA A CA 1
ATOM 623 C C . ALA A 1 76 ? -14.191 -5.825 18.807 1.00 98.44 76 ALA A C 1
ATOM 625 O O . ALA A 1 76 ? -14.743 -6.896 19.067 1.00 98.44 76 ALA A O 1
ATOM 626 N N . TRP A 1 77 ? -14.007 -4.880 19.731 1.00 98.62 77 TRP A N 1
ATOM 627 C CA . TRP A 1 77 ? -14.374 -5.044 21.139 1.00 98.62 77 TRP A CA 1
ATOM 628 C C . TRP A 1 77 ? -15.690 -4.365 21.507 1.00 98.62 77 TRP A C 1
ATOM 630 O O . TRP A 1 77 ? -16.053 -4.396 22.677 1.00 98.62 77 TRP A O 1
ATOM 640 N N . TYR A 1 78 ? -16.425 -3.813 20.535 1.00 98.62 78 TYR A N 1
ATOM 641 C CA . TYR A 1 78 ? -17.629 -2.994 20.724 1.00 98.62 78 TYR A CA 1
ATOM 642 C C . TYR A 1 78 ? -18.567 -3.476 21.841 1.00 98.62 78 TYR A C 1
ATOM 644 O O . TYR A 1 78 ? -18.962 -2.704 22.711 1.00 98.62 78 TYR A O 1
ATOM 652 N N . ASN A 1 79 ? -18.889 -4.774 21.842 1.00 98.25 79 ASN A N 1
ATOM 653 C CA . ASN A 1 79 ? -19.845 -5.385 22.773 1.00 98.25 79 ASN A CA 1
ATOM 654 C C . ASN A 1 79 ? -19.294 -5.629 24.191 1.00 98.25 79 ASN A C 1
ATOM 656 O O . ASN A 1 79 ? -20.055 -6.019 25.073 1.00 98.25 79 ASN A O 1
ATOM 660 N N . LEU A 1 80 ? -17.990 -5.445 24.407 1.00 98.50 80 LEU A N 1
ATOM 661 C CA . LEU A 1 80 ? -17.318 -5.600 25.702 1.00 98.50 80 LEU A CA 1
ATOM 662 C C . LEU A 1 80 ? -16.991 -4.258 26.364 1.00 98.50 80 LEU A C 1
ATOM 664 O O . LEU A 1 80 ? -16.758 -4.226 27.573 1.00 98.50 80 LEU A O 1
ATOM 668 N N . LEU A 1 81 ? -16.956 -3.172 25.583 1.00 98.62 81 LEU A N 1
ATOM 669 C CA . LEU A 1 81 ? -16.544 -1.854 26.056 1.00 98.62 81 LEU A CA 1
ATOM 670 C C . LEU A 1 81 ? -17.464 -1.363 27.174 1.00 98.62 81 LEU A C 1
ATOM 672 O O . LEU A 1 81 ? -18.686 -1.282 27.023 1.00 98.62 81 LEU A O 1
ATOM 676 N N . THR A 1 82 ? -16.863 -0.933 28.277 1.00 98.56 82 THR A N 1
ATOM 677 C CA . THR A 1 82 ? -17.560 -0.105 29.261 1.00 98.56 82 THR A CA 1
ATOM 678 C C . THR A 1 82 ? -17.940 1.245 28.638 1.00 98.56 82 THR A C 1
ATOM 680 O O . THR A 1 82 ? -17.319 1.682 27.663 1.00 98.56 82 THR A O 1
ATOM 683 N N . PRO A 1 83 ? -18.913 1.977 29.214 1.00 98.50 83 PRO A N 1
ATOM 684 C CA . PRO A 1 83 ? -19.259 3.313 28.728 1.00 98.50 83 PRO A CA 1
ATOM 685 C C . PRO A 1 83 ? -18.056 4.265 28.640 1.00 98.50 83 PRO A C 1
ATOM 687 O O . PRO A 1 83 ? -17.951 5.022 27.678 1.00 98.50 83 PRO A O 1
ATOM 690 N N . ALA A 1 84 ? -17.126 4.189 29.598 1.00 98.38 84 ALA A N 1
ATOM 691 C CA . ALA A 1 84 ? -15.927 5.025 29.623 1.00 98.38 84 ALA A CA 1
ATOM 692 C C . ALA A 1 84 ? -14.930 4.658 28.512 1.00 98.38 84 ALA A C 1
ATOM 694 O O . ALA A 1 84 ? -14.397 5.544 27.849 1.00 98.38 84 ALA A O 1
ATOM 695 N N . GLU A 1 85 ? -14.700 3.366 28.267 1.00 98.62 85 GLU A N 1
ATOM 696 C CA . GLU A 1 85 ? -13.820 2.915 27.180 1.00 98.62 85 GLU A CA 1
ATOM 697 C C . GLU A 1 85 ? -14.425 3.246 25.813 1.00 98.62 85 GLU A C 1
ATOM 699 O O . GLU A 1 85 ? -13.727 3.744 24.930 1.00 98.62 85 GLU A O 1
ATOM 704 N N . LYS A 1 86 ? -15.740 3.048 25.651 1.00 98.62 86 LYS A N 1
ATOM 705 C CA . LYS A 1 86 ? -16.458 3.424 24.429 1.00 98.62 86 LYS A CA 1
ATOM 706 C C . LYS A 1 86 ? -16.340 4.922 24.157 1.00 98.62 86 LYS A C 1
ATOM 708 O O . LYS A 1 86 ? -16.029 5.313 23.033 1.00 98.62 86 LYS A O 1
ATOM 713 N N . GLN A 1 87 ? -16.542 5.750 25.182 1.00 98.25 87 GLN A N 1
ATOM 714 C CA . GLN A 1 87 ? -16.392 7.198 25.080 1.00 98.25 87 GLN A CA 1
ATOM 715 C C . GLN A 1 87 ? -14.958 7.596 24.705 1.00 98.25 87 GLN A C 1
ATOM 717 O O . GLN A 1 87 ? -14.779 8.354 23.756 1.00 98.25 87 GLN A O 1
ATOM 722 N N . LEU A 1 88 ? -13.943 7.034 25.371 1.00 98.12 88 LEU A N 1
ATOM 723 C CA . LEU A 1 88 ? -12.532 7.295 25.067 1.00 98.12 88 LEU A CA 1
ATOM 724 C C . LEU A 1 88 ? -12.195 7.011 23.594 1.00 98.12 88 LEU A C 1
ATOM 726 O O . LEU A 1 88 ? -11.540 7.822 22.930 1.00 98.12 88 LEU A O 1
ATOM 730 N N . LEU A 1 89 ? -12.634 5.860 23.076 1.00 98.69 89 LEU A N 1
ATOM 731 C CA . LEU A 1 89 ? -12.372 5.467 21.692 1.00 98.69 89 LEU A CA 1
ATOM 732 C C . LEU A 1 89 ? -13.122 6.361 20.700 1.00 98.69 89 LEU A C 1
ATOM 734 O O . LEU A 1 89 ? -12.510 6.826 19.739 1.00 98.69 89 LEU A O 1
ATOM 738 N N . LEU A 1 90 ? -14.401 6.662 20.947 1.00 98.56 90 LEU A N 1
ATOM 739 C CA . LEU A 1 90 ? -15.199 7.541 20.087 1.00 98.56 90 LEU A CA 1
ATOM 740 C C . LEU A 1 90 ? -14.664 8.973 20.045 1.00 98.56 90 LEU A C 1
ATOM 742 O O . LEU A 1 90 ? -14.564 9.548 18.963 1.00 98.56 90 LEU A O 1
ATOM 746 N N . GLU A 1 91 ? -14.272 9.542 21.185 1.00 98.06 91 GLU A N 1
ATOM 747 C CA . GLU A 1 91 ? -13.650 10.869 21.243 1.00 98.06 91 GLU A CA 1
ATOM 748 C C . GLU A 1 91 ? -12.330 10.888 20.467 1.00 98.06 91 GLU A C 1
ATOM 750 O O . GLU A 1 91 ? -12.084 11.792 19.667 1.00 98.06 91 GLU A O 1
ATOM 755 N N . THR A 1 92 ? -11.514 9.844 20.631 1.00 98.06 92 THR A N 1
ATOM 756 C CA . THR A 1 92 ? -10.248 9.699 19.906 1.00 98.06 92 THR A CA 1
ATOM 757 C C . THR A 1 92 ? -10.457 9.566 18.397 1.00 98.06 92 THR A C 1
ATOM 759 O O . THR A 1 92 ? -9.725 10.189 17.621 1.00 98.06 92 THR A O 1
ATOM 762 N N . ILE A 1 93 ? -11.440 8.766 17.968 1.00 98.69 93 ILE A N 1
ATOM 763 C CA . ILE A 1 93 ? -11.799 8.613 16.554 1.00 98.69 93 ILE A CA 1
ATOM 764 C C . ILE A 1 93 ? -12.285 9.954 16.012 1.00 98.69 93 ILE A C 1
ATOM 766 O O . ILE A 1 93 ? -11.757 10.423 15.007 1.00 98.69 93 ILE A O 1
ATOM 770 N N . SER A 1 94 ? -13.217 10.605 16.709 1.00 98.38 94 SER A N 1
ATOM 771 C CA . SER A 1 94 ? -13.796 11.877 16.287 1.00 98.38 94 SER A CA 1
ATOM 772 C C . SER A 1 94 ? -12.738 12.970 16.124 1.00 98.38 94 SER A C 1
ATOM 774 O O . SER A 1 94 ? -12.694 13.620 15.082 1.00 98.38 94 SER A O 1
ATOM 776 N N . GLU A 1 95 ? -11.854 13.152 17.112 1.00 97.31 95 GLU A N 1
ATOM 777 C CA . GLU A 1 95 ? -10.789 14.166 17.083 1.00 97.31 95 GLU A CA 1
ATOM 778 C C . GLU A 1 95 ? -9.873 13.982 15.860 1.00 97.31 95 GLU A C 1
ATOM 780 O O . GLU A 1 95 ? -9.598 14.925 15.111 1.00 97.31 95 GLU A O 1
ATOM 785 N N . ASN A 1 96 ? -9.401 12.753 15.635 1.00 97.94 96 ASN A N 1
ATOM 786 C CA . ASN A 1 96 ? -8.398 12.482 14.609 1.00 97.94 96 ASN A CA 1
ATOM 787 C C . ASN A 1 96 ? -9.005 12.354 13.208 1.00 97.94 96 ASN A C 1
ATOM 789 O O . ASN A 1 96 ? -8.407 12.857 12.258 1.00 97.94 96 ASN A O 1
ATOM 793 N N . ALA A 1 97 ? -10.185 11.743 13.066 1.00 98.25 97 ALA A N 1
ATOM 794 C CA . ALA A 1 97 ? -10.887 11.659 11.788 1.00 98.25 97 ALA A CA 1
ATOM 795 C C . ALA A 1 97 ? -11.280 13.053 11.280 1.00 98.25 97 ALA A C 1
ATOM 797 O O . ALA A 1 97 ? -11.031 13.374 10.120 1.00 98.25 97 ALA A O 1
ATOM 798 N N . HIS A 1 98 ? -11.783 13.916 12.171 1.00 98.00 98 HIS A N 1
ATOM 799 C CA . HIS A 1 98 ? -12.077 15.311 11.849 1.00 98.00 98 HIS A CA 1
ATOM 800 C C . HIS A 1 98 ? -10.832 16.052 11.347 1.00 98.00 98 HIS A C 1
ATOM 802 O O . HIS A 1 98 ? -10.881 16.715 10.312 1.00 98.00 98 HIS A O 1
ATOM 808 N N . LYS A 1 99 ? -9.692 15.894 12.032 1.00 97.25 99 LYS A N 1
ATOM 809 C CA . LYS A 1 99 ? -8.434 16.524 11.616 1.00 97.25 99 LYS A CA 1
ATOM 810 C C . LYS A 1 99 ? -7.986 16.065 10.224 1.00 97.25 99 LYS A C 1
ATOM 812 O O . LYS A 1 99 ? -7.696 16.914 9.388 1.00 97.25 99 LYS A O 1
ATOM 817 N N . PHE A 1 100 ? -7.947 14.755 9.971 1.00 98.12 100 PHE A N 1
ATOM 818 C CA . PHE A 1 100 ? -7.532 14.223 8.668 1.00 98.12 100 PHE A CA 1
ATOM 819 C C . PHE A 1 100 ? -8.484 14.638 7.550 1.00 98.12 100 PHE A C 1
ATOM 821 O O . PHE A 1 100 ? -8.024 15.079 6.506 1.00 98.12 100 PHE A O 1
ATOM 828 N N . TYR A 1 101 ? -9.797 14.580 7.781 1.00 98.44 101 TYR A N 1
ATOM 829 C CA . TYR A 1 101 ? -10.777 15.060 6.809 1.00 98.44 101 TYR A CA 1
ATOM 830 C C . TYR A 1 101 ? -10.518 16.521 6.408 1.00 98.44 101 TYR A C 1
ATOM 832 O O . TYR A 1 101 ? -10.486 16.832 5.220 1.00 98.44 101 TYR A O 1
ATOM 840 N N . HIS A 1 102 ? -10.250 17.404 7.376 1.00 98.12 102 HIS A N 1
ATOM 841 C CA . HIS A 1 102 ? -9.932 18.808 7.100 1.00 98.12 102 HIS A CA 1
ATOM 842 C C . HIS A 1 102 ? -8.571 19.030 6.425 1.00 98.12 102 HIS A C 1
ATOM 844 O O . HIS A 1 102 ? -8.395 20.041 5.752 1.00 98.12 102 HIS A O 1
ATOM 850 N N . GLU A 1 103 ? -7.616 18.114 6.587 1.00 97.75 103 GLU A N 1
ATOM 851 C CA . GLU A 1 103 ? -6.360 18.121 5.825 1.00 97.75 103 GLU A CA 1
ATOM 852 C C . GLU A 1 103 ? -6.557 17.641 4.375 1.00 97.75 103 GLU A C 1
ATOM 854 O O . GLU A 1 103 ? -5.745 17.965 3.504 1.00 97.75 103 GLU A O 1
ATOM 859 N N . TYR A 1 104 ? -7.611 16.861 4.108 1.00 98.38 104 TYR A N 1
ATOM 860 C CA . TYR A 1 104 ? -7.869 16.271 2.796 1.00 98.38 104 TYR A CA 1
ATOM 861 C C . TYR A 1 104 ? -8.773 17.145 1.936 1.00 98.38 104 TYR A C 1
ATOM 863 O O . TYR A 1 104 ? -8.409 17.436 0.802 1.00 98.38 104 TYR A O 1
ATOM 871 N N . VAL A 1 105 ? -9.923 17.571 2.462 1.00 98.06 105 VAL A N 1
ATOM 872 C CA . VAL A 1 105 ? -10.945 18.274 1.680 1.00 98.06 105 VAL A CA 1
ATOM 873 C C . VAL A 1 105 ? -10.393 19.555 1.051 1.00 98.06 105 VAL A C 1
ATOM 875 O O . VAL A 1 105 ? -9.718 20.357 1.696 1.00 98.06 105 VAL A O 1
ATOM 878 N N . ASN A 1 106 ? -10.678 19.742 -0.235 1.00 97.88 106 ASN A N 1
ATOM 879 C CA . ASN A 1 106 ? -10.180 20.828 -1.080 1.00 97.88 106 ASN A CA 1
ATOM 880 C C . ASN A 1 106 ? -8.653 20.866 -1.219 1.00 97.88 106 ASN A C 1
ATOM 882 O O . ASN A 1 106 ? -8.082 21.888 -1.609 1.00 97.88 106 ASN A O 1
ATOM 886 N N . HIS A 1 107 ? -7.989 19.744 -0.940 1.00 97.88 107 HIS A N 1
ATOM 887 C CA . HIS A 1 107 ? -6.545 19.608 -1.023 1.00 97.88 107 HIS A CA 1
ATOM 888 C C . HIS A 1 107 ? -6.157 18.296 -1.714 1.00 97.88 107 HIS A C 1
ATOM 890 O O . HIS A 1 107 ? -5.701 18.343 -2.858 1.00 97.88 107 HIS A O 1
ATOM 896 N N . LEU A 1 108 ? -6.356 17.145 -1.062 1.00 97.88 108 LEU A N 1
ATOM 897 C CA . LEU A 1 108 ? -5.947 15.810 -1.519 1.00 97.88 108 LEU A CA 1
ATOM 898 C C . LEU A 1 108 ? -6.399 15.524 -2.953 1.00 97.88 108 LEU A C 1
ATOM 900 O O . LEU A 1 108 ? -5.564 15.156 -3.784 1.00 97.88 108 LEU A O 1
ATOM 904 N N . GLU A 1 109 ? -7.682 15.746 -3.242 1.00 97.88 109 GLU A N 1
ATOM 905 C CA . GLU A 1 109 ? -8.323 15.390 -4.512 1.00 97.88 109 GLU A CA 1
ATOM 906 C C . GLU A 1 109 ? -7.692 16.091 -5.725 1.00 97.88 109 GLU A C 1
ATOM 908 O O . GLU A 1 109 ? -7.778 15.594 -6.845 1.00 97.88 109 GLU A O 1
ATOM 913 N N . ASN A 1 110 ? -6.979 17.202 -5.503 1.00 97.56 110 ASN A N 1
ATOM 914 C CA . ASN A 1 110 ? -6.325 18.001 -6.543 1.00 97.56 110 ASN A CA 1
ATOM 915 C C . ASN A 1 110 ? -4.788 17.950 -6.479 1.00 97.56 110 ASN A C 1
ATOM 917 O O . ASN A 1 110 ? -4.104 18.591 -7.281 1.00 97.56 110 ASN A O 1
ATOM 921 N N . ARG A 1 111 ? -4.199 17.185 -5.549 1.00 97.50 111 ARG A N 1
ATOM 922 C CA . ARG A 1 111 ? -2.751 16.920 -5.551 1.00 97.50 111 ARG A CA 1
ATOM 923 C C . ARG A 1 111 ? -2.413 15.910 -6.643 1.00 97.50 111 ARG A C 1
ATOM 925 O O . ARG A 1 111 ? -3.167 14.973 -6.894 1.00 97.50 111 ARG A O 1
ATOM 932 N N . ILE A 1 112 ? -1.227 16.043 -7.245 1.00 96.94 112 ILE A N 1
ATOM 933 C CA . ILE A 1 112 ? -0.726 15.035 -8.196 1.00 96.94 112 ILE A CA 1
ATOM 934 C C . ILE A 1 112 ? -0.701 13.642 -7.546 1.00 96.94 112 ILE A C 1
ATOM 936 O O . ILE A 1 112 ? -1.219 12.693 -8.113 1.00 96.94 112 ILE A O 1
ATOM 940 N N . ALA A 1 113 ? -0.169 13.549 -6.329 1.00 96.12 113 ALA A N 1
ATOM 941 C CA . ALA A 1 113 ? -0.341 12.449 -5.388 1.00 96.12 113 ALA A CA 1
ATOM 942 C C . ALA A 1 113 ? 0.092 12.960 -4.008 1.00 96.12 113 ALA A C 1
ATOM 944 O O . ALA A 1 113 ? 1.126 13.633 -3.903 1.00 96.12 113 ALA A O 1
ATOM 945 N N . ASP A 1 114 ? -0.669 12.650 -2.961 1.00 97.00 114 ASP A N 1
ATOM 946 C CA . ASP A 1 114 ? -0.255 12.911 -1.583 1.00 97.00 114 ASP A CA 1
ATOM 947 C C . ASP A 1 114 ? 0.226 11.610 -0.936 1.00 97.00 114 ASP A C 1
ATOM 949 O O . ASP A 1 114 ? -0.540 10.677 -0.699 1.00 97.00 114 ASP A O 1
ATOM 953 N N . ASN A 1 115 ? 1.536 11.535 -0.702 1.00 96.38 115 ASN A N 1
ATOM 954 C CA . ASN A 1 115 ? 2.218 10.290 -0.384 1.00 96.38 115 ASN A CA 1
ATOM 955 C C . ASN A 1 115 ? 1.665 9.616 0.868 1.00 96.38 115 ASN A C 1
ATOM 957 O O . ASN A 1 115 ? 1.328 8.439 0.814 1.00 96.38 115 ASN A O 1
ATOM 961 N N . HIS A 1 116 ? 1.613 10.318 1.999 1.00 96.88 116 HIS A N 1
ATOM 962 C CA . HIS A 1 116 ? 1.223 9.689 3.262 1.00 96.88 116 HIS A CA 1
ATOM 963 C C . HIS A 1 116 ? -0.258 9.294 3.251 1.00 96.88 116 HIS A C 1
ATOM 965 O O . HIS A 1 116 ? -0.618 8.227 3.765 1.00 96.88 116 HIS A O 1
ATOM 971 N N . VAL A 1 117 ? -1.073 10.100 2.564 1.00 98.00 117 VAL A N 1
ATOM 972 C CA . VAL A 1 117 ? -2.504 9.866 2.386 1.00 98.00 117 VAL A CA 1
ATOM 973 C C . VAL A 1 117 ? -2.770 8.611 1.574 1.00 98.00 117 VAL A C 1
ATOM 975 O O . VAL A 1 117 ? -3.414 7.691 2.078 1.00 98.00 117 VAL A O 1
ATOM 978 N N . TRP A 1 118 ? -2.180 8.507 0.385 1.00 98.31 118 TRP A N 1
ATOM 979 C CA . TRP A 1 118 ? -2.336 7.343 -0.489 1.00 98.31 118 TRP A CA 1
ATOM 980 C C . TRP A 1 118 ? -1.765 6.065 0.140 1.00 98.31 118 TRP A C 1
ATOM 982 O O . TRP A 1 118 ? -2.343 4.986 0.020 1.00 98.31 118 TRP A O 1
ATOM 992 N N . GLN A 1 119 ? -0.659 6.187 0.879 1.00 98.12 119 GLN A N 1
ATOM 993 C CA . GLN A 1 119 ? -0.008 5.054 1.537 1.00 98.12 119 GLN A CA 1
ATOM 994 C C . GLN A 1 119 ? -0.878 4.430 2.618 1.00 98.12 119 GLN A C 1
ATOM 996 O O . GLN A 1 119 ? -1.090 3.216 2.628 1.00 98.12 119 GLN A O 1
ATOM 1001 N N . MET A 1 120 ? -1.351 5.239 3.568 1.00 98.06 120 MET A N 1
ATOM 1002 C CA . MET A 1 120 ? -1.995 4.714 4.771 1.00 98.06 120 MET A CA 1
ATOM 1003 C C . MET A 1 120 ? -3.151 5.576 5.261 1.00 98.06 120 MET A C 1
ATOM 1005 O O . MET A 1 120 ? -4.193 5.019 5.604 1.00 98.06 120 MET A O 1
ATOM 1009 N N . THR A 1 121 ? -2.989 6.899 5.337 1.00 98.44 121 THR A N 1
ATOM 1010 C CA . THR A 1 121 ? -3.903 7.711 6.156 1.00 98.44 121 THR A CA 1
ATOM 1011 C C . THR A 1 121 ? -5.288 7.877 5.525 1.00 98.44 121 THR A C 1
ATOM 1013 O O . THR A 1 121 ? -6.258 8.046 6.264 1.00 98.44 121 THR A O 1
ATOM 1016 N N . PHE A 1 122 ? -5.425 7.726 4.200 1.00 98.75 122 PHE A N 1
ATOM 1017 C CA . PHE A 1 122 ? -6.728 7.633 3.533 1.00 98.75 122 PHE A CA 1
ATOM 1018 C C . PHE A 1 122 ? -7.495 6.383 3.964 1.00 98.75 122 PHE A C 1
ATOM 1020 O O . PHE A 1 122 ? -8.615 6.482 4.453 1.00 98.75 122 PHE A O 1
ATOM 1027 N N . ARG A 1 123 ? -6.875 5.199 3.847 1.00 98.81 123 ARG A N 1
ATOM 1028 C CA . ARG A 1 123 ? -7.494 3.934 4.268 1.00 98.81 123 ARG A CA 1
ATOM 1029 C C . ARG A 1 123 ? -7.872 3.965 5.746 1.00 98.81 123 ARG A C 1
ATOM 1031 O O . ARG A 1 123 ? -8.923 3.453 6.107 1.00 98.81 123 ARG A O 1
ATOM 1038 N N . ILE A 1 124 ? -7.023 4.548 6.591 1.00 98.88 124 ILE A N 1
ATOM 1039 C CA . ILE A 1 124 ? -7.294 4.668 8.027 1.00 98.88 124 ILE A CA 1
ATOM 1040 C C . ILE A 1 124 ? -8.536 5.535 8.273 1.00 98.88 124 ILE A C 1
ATOM 1042 O O . ILE A 1 124 ? -9.426 5.097 8.999 1.00 98.88 124 ILE A O 1
ATOM 1046 N N . LEU A 1 125 ? -8.630 6.717 7.647 1.00 98.88 125 LEU A N 1
ATOM 1047 C CA . LEU A 1 125 ? -9.830 7.556 7.748 1.00 98.88 125 LEU A CA 1
ATOM 1048 C C . LEU A 1 125 ? -11.063 6.820 7.216 1.00 98.88 125 LEU A C 1
ATOM 1050 O O . LEU A 1 125 ? -12.096 6.830 7.873 1.00 98.88 125 LEU A O 1
ATOM 1054 N N . ASN A 1 126 ? -10.936 6.144 6.073 1.00 98.81 126 ASN A N 1
ATOM 1055 C CA . ASN A 1 126 ? -12.019 5.374 5.479 1.00 98.81 126 ASN A CA 1
ATOM 1056 C C . ASN A 1 126 ? -12.575 4.330 6.458 1.00 98.81 126 ASN A C 1
ATOM 1058 O O . ASN A 1 126 ? -13.770 4.316 6.731 1.00 98.81 126 ASN A O 1
ATOM 1062 N N . MET A 1 127 ? -11.718 3.483 7.036 1.00 98.81 127 MET A N 1
ATOM 1063 C CA . MET A 1 127 ? -12.184 2.452 7.970 1.00 98.81 127 MET A CA 1
ATOM 1064 C C . MET A 1 127 ? -12.788 3.064 9.241 1.00 98.81 127 MET A C 1
ATOM 1066 O O . MET A 1 127 ? -13.811 2.578 9.711 1.00 98.81 127 MET A O 1
ATOM 1070 N N . ALA A 1 128 ? -12.217 4.157 9.760 1.00 98.88 128 ALA A N 1
ATOM 1071 C CA . ALA A 1 128 ? -12.762 4.872 10.917 1.00 98.88 128 ALA A CA 1
ATOM 1072 C C . ALA A 1 128 ? -14.150 5.474 10.641 1.00 98.88 128 ALA A C 1
ATOM 1074 O O . ALA A 1 128 ? -15.044 5.406 11.487 1.00 98.88 128 ALA A O 1
ATOM 1075 N N . ALA A 1 129 ? -14.336 6.036 9.445 1.00 98.75 129 ALA A N 1
ATOM 1076 C CA . ALA A 1 129 ? -15.600 6.604 9.003 1.00 98.75 129 ALA A CA 1
ATOM 1077 C C . ALA A 1 129 ? -16.696 5.535 8.945 1.00 98.75 129 ALA A C 1
ATOM 1079 O O . ALA A 1 129 ? -17.764 5.722 9.519 1.00 98.75 129 ALA A O 1
ATOM 1080 N N . PHE A 1 130 ? -16.412 4.386 8.326 1.00 98.75 130 PHE A N 1
ATOM 1081 C CA . PHE A 1 130 ? -17.376 3.289 8.248 1.00 98.75 130 PHE A CA 1
ATOM 1082 C C . PHE A 1 130 ? -17.640 2.620 9.604 1.00 98.75 130 PHE A C 1
ATOM 1084 O O . PHE A 1 130 ? -18.787 2.284 9.883 1.00 98.75 130 PHE A O 1
ATOM 1091 N N . ALA A 1 131 ? -16.630 2.479 10.467 1.00 98.75 131 ALA A N 1
ATOM 1092 C CA . ALA A 1 131 ? -16.796 1.903 11.806 1.00 98.75 131 ALA A CA 1
ATOM 1093 C C . ALA A 1 131 ? -17.683 2.749 12.738 1.00 98.75 131 ALA A C 1
ATOM 1095 O O . ALA A 1 131 ? -18.191 2.237 13.729 1.00 98.75 131 ALA A O 1
ATOM 1096 N N . THR A 1 132 ? -17.862 4.041 12.441 1.00 98.69 132 THR A N 1
ATOM 1097 C CA . THR A 1 132 ? -18.654 4.980 13.259 1.00 98.69 132 THR A CA 1
ATOM 1098 C C . THR A 1 132 ? -19.845 5.581 12.509 1.00 98.69 132 THR A C 1
ATOM 1100 O O . THR A 1 132 ? -20.498 6.510 12.999 1.00 98.69 132 THR A O 1
ATOM 1103 N N . TYR A 1 133 ? -20.154 5.060 11.318 1.00 97.94 133 TYR A N 1
ATOM 1104 C CA . TYR A 1 133 ? -21.253 5.538 10.487 1.00 97.94 133 TYR A CA 1
ATOM 1105 C C . TYR A 1 133 ? -22.603 5.296 11.173 1.00 97.94 133 TYR A C 1
ATOM 1107 O O . TYR A 1 133 ? -22.931 4.177 11.558 1.00 97.94 133 TYR A O 1
ATOM 1115 N N . GLY A 1 134 ? -23.393 6.362 11.327 1.00 96.88 134 GLY A N 1
ATOM 1116 C CA . GLY A 1 134 ? -24.663 6.334 12.062 1.00 96.88 134 GLY A CA 1
ATOM 1117 C C . GLY A 1 134 ? -24.532 6.547 13.576 1.00 96.88 134 GLY A C 1
ATOM 1118 O O . GLY A 1 134 ? -25.549 6.728 14.239 1.00 96.88 134 GLY A O 1
ATOM 1119 N N . GLU A 1 135 ? -23.311 6.593 14.117 1.00 96.81 135 GLU A N 1
ATOM 1120 C CA . GLU A 1 135 ? -23.056 6.833 15.544 1.00 96.81 135 GLU A CA 1
ATOM 1121 C C . GLU A 1 135 ? -22.415 8.202 15.796 1.00 96.81 135 GLU A C 1
ATOM 1123 O O . GLU A 1 135 ? -22.894 8.968 16.633 1.00 96.81 135 GLU A O 1
ATOM 1128 N N . LEU A 1 136 ? -21.362 8.547 15.045 1.00 97.50 136 LEU A N 1
ATOM 1129 C CA . LEU A 1 136 ? -20.785 9.891 15.060 1.00 97.50 136 LEU A CA 1
ATOM 1130 C C . LEU A 1 136 ? -21.442 10.748 13.964 1.00 97.50 136 LEU A C 1
ATOM 1132 O O . LEU A 1 136 ? -21.400 10.358 12.796 1.00 97.50 136 LEU A O 1
ATOM 1136 N N . PRO A 1 137 ? -21.983 11.947 14.273 1.00 94.81 137 PRO A N 1
ATOM 1137 C CA . PRO A 1 137 ? -22.663 12.782 13.274 1.00 94.81 137 PRO A CA 1
ATOM 1138 C C . PRO A 1 137 ? -21.810 13.083 12.029 1.00 94.81 137 PRO A C 1
ATOM 1140 O O . PRO A 1 137 ? -22.296 13.016 10.899 1.00 94.81 137 PRO A O 1
ATOM 1143 N N . MET A 1 138 ? -20.513 13.346 12.233 1.00 96.19 138 MET A N 1
ATOM 1144 C CA . MET A 1 138 ? -19.558 13.668 11.165 1.00 96.19 138 MET A CA 1
ATOM 1145 C C . MET A 1 138 ? -19.122 12.459 10.324 1.00 96.19 138 MET A C 1
ATOM 1147 O O . MET A 1 138 ? -18.586 12.653 9.233 1.00 96.19 138 MET A O 1
ATOM 1151 N N . ALA A 1 139 ? -19.368 11.225 10.778 1.00 98.19 139 ALA A N 1
ATOM 1152 C CA . ALA A 1 139 ? -18.985 10.029 10.028 1.00 98.19 139 ALA A CA 1
ATOM 1153 C C . ALA A 1 139 ? -19.695 9.941 8.673 1.00 98.19 139 ALA A C 1
ATOM 1155 O O . ALA A 1 139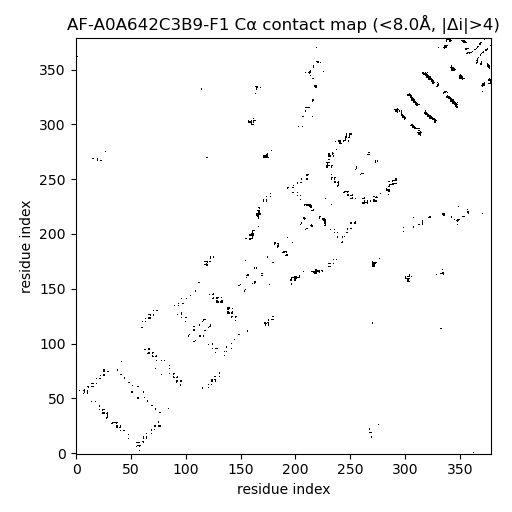 ? -19.117 9.438 7.715 1.00 98.19 139 ALA A O 1
ATOM 1156 N N . SER A 1 140 ? -20.906 10.500 8.563 1.00 98.25 140 SER A N 1
ATOM 1157 C CA . SER A 1 140 ? -21.627 10.599 7.291 1.00 98.25 140 SER A CA 1
ATOM 1158 C C . SER A 1 140 ? -20.845 11.381 6.229 1.00 98.25 140 SER A C 1
ATOM 1160 O O . SER A 1 140 ? -20.674 10.895 5.115 1.00 98.25 140 SER A O 1
ATOM 1162 N N . THR A 1 141 ? -20.287 12.537 6.596 1.00 98.62 141 THR A N 1
ATOM 1163 C CA . THR A 1 141 ? -19.433 13.357 5.726 1.00 98.62 141 THR A CA 1
ATOM 1164 C C . THR A 1 141 ? -18.120 12.656 5.379 1.00 98.62 141 THR A C 1
ATOM 1166 O O . THR A 1 141 ? -17.656 12.741 4.246 1.00 98.62 141 THR A O 1
ATOM 1169 N N . TRP A 1 142 ? -17.504 11.951 6.331 1.00 98.75 142 TRP A N 1
ATOM 1170 C CA . TRP A 1 142 ? -16.249 11.240 6.066 1.00 98.75 142 TRP A CA 1
ATOM 1171 C C . TRP A 1 142 ? -16.446 10.049 5.129 1.00 98.75 142 TRP A C 1
ATOM 1173 O O . TRP A 1 142 ? -15.625 9.847 4.237 1.00 98.75 142 TRP A O 1
ATOM 1183 N N . VAL A 1 143 ? -17.532 9.285 5.305 1.00 98.81 143 VAL A N 1
ATOM 1184 C CA . VAL A 1 143 ? -17.904 8.195 4.392 1.00 98.81 143 VAL A CA 1
ATOM 1185 C C . VAL A 1 143 ? -18.151 8.744 2.993 1.00 98.81 143 VAL A C 1
ATOM 1187 O O . VAL A 1 143 ? -17.595 8.202 2.042 1.00 98.81 143 VAL A O 1
ATOM 1190 N N . ASP A 1 144 ? -18.917 9.832 2.874 1.00 98.75 144 ASP A N 1
ATOM 1191 C CA . ASP A 1 144 ? -19.187 10.490 1.593 1.00 98.75 144 ASP A CA 1
ATOM 1192 C C . ASP A 1 144 ? -17.886 10.895 0.883 1.00 98.75 144 ASP A C 1
ATOM 1194 O O . ASP A 1 144 ? -17.647 10.503 -0.259 1.00 98.75 144 ASP A O 1
ATOM 1198 N N . TYR A 1 145 ? -16.987 11.586 1.587 1.00 98.88 145 TYR A N 1
ATOM 1199 C CA . TYR A 1 145 ? -15.704 12.007 1.028 1.00 98.88 145 TYR A CA 1
ATOM 1200 C C . TYR A 1 145 ? -14.817 10.826 0.622 1.00 98.88 145 TYR A C 1
ATOM 1202 O O . TYR A 1 145 ? -14.360 10.768 -0.516 1.00 98.88 145 TYR A O 1
ATOM 1210 N N . CYS A 1 146 ? -14.564 9.874 1.527 1.00 98.88 146 CYS A N 1
ATOM 1211 C CA . CYS A 1 146 ? -13.665 8.755 1.246 1.00 98.88 146 CYS A CA 1
ATOM 1212 C C . CYS A 1 146 ? -14.201 7.855 0.128 1.00 98.88 146 CYS A C 1
ATOM 1214 O O . CYS A 1 146 ? -13.444 7.482 -0.765 1.00 98.88 146 CYS A O 1
ATOM 1216 N N . TYR A 1 147 ? -15.491 7.523 0.141 1.00 98.88 147 TYR A N 1
ATOM 1217 C CA . TYR A 1 147 ? -16.066 6.667 -0.892 1.00 98.88 147 TYR A CA 1
ATOM 1218 C C . TYR A 1 147 ? -16.008 7.337 -2.272 1.00 98.88 147 TYR A C 1
ATOM 1220 O O . TYR A 1 147 ? -15.527 6.728 -3.230 1.00 98.88 147 TYR A O 1
ATOM 1228 N N . ASN A 1 148 ? -16.423 8.606 -2.372 1.00 98.81 148 ASN A N 1
ATOM 1229 C CA . ASN A 1 148 ? -16.403 9.324 -3.646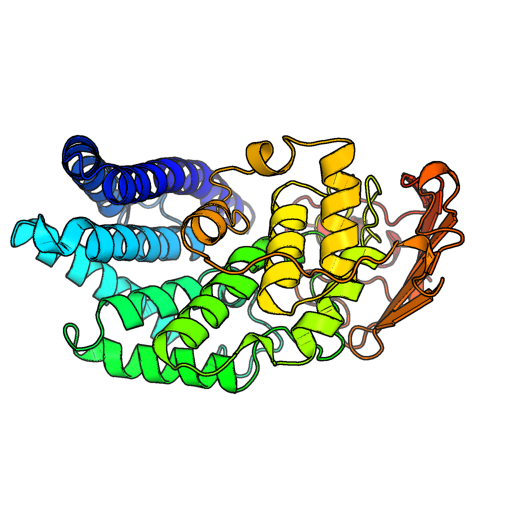 1.00 98.81 148 ASN A CA 1
ATOM 1230 C C . ASN A 1 148 ? -14.985 9.633 -4.132 1.00 98.81 148 ASN A C 1
ATOM 1232 O O . ASN A 1 148 ? -14.737 9.524 -5.326 1.00 98.81 148 ASN A O 1
ATOM 1236 N N . GLU A 1 149 ? -14.040 9.966 -3.251 1.00 98.81 149 GLU A N 1
ATOM 1237 C CA . GLU A 1 149 ? -12.649 10.211 -3.657 1.00 98.81 149 GLU A CA 1
ATOM 1238 C C . GLU A 1 149 ? -11.978 8.937 -4.180 1.00 98.81 149 GLU A C 1
ATOM 1240 O O . GLU A 1 149 ? -11.235 8.989 -5.162 1.00 98.81 149 GLU A O 1
ATOM 1245 N N . TRP A 1 150 ? -12.275 7.775 -3.581 1.00 98.88 150 TRP A N 1
ATOM 1246 C CA . TRP A 1 150 ? -11.799 6.510 -4.134 1.00 98.88 150 TRP A CA 1
ATOM 1247 C C . TRP A 1 150 ? -12.339 6.299 -5.549 1.00 98.88 150 TRP A C 1
ATOM 1249 O O . TRP A 1 150 ? -11.554 6.116 -6.472 1.00 98.88 150 TRP A O 1
ATOM 1259 N N . VAL A 1 151 ? -13.659 6.396 -5.734 1.00 98.56 151 VAL A N 1
ATOM 1260 C CA . VAL A 1 151 ? -14.311 6.223 -7.047 1.00 98.56 151 VAL A CA 1
ATOM 1261 C C . VAL A 1 151 ? -13.847 7.263 -8.073 1.00 98.56 151 VAL A C 1
ATOM 1263 O O . VAL A 1 151 ? -13.762 6.963 -9.260 1.00 98.56 151 VAL A O 1
ATOM 1266 N N . SER A 1 152 ? -13.542 8.481 -7.628 1.00 98.50 152 SER A N 1
ATOM 1267 C CA . SER A 1 152 ? -13.127 9.597 -8.478 1.00 98.50 152 SER A CA 1
ATOM 1268 C C . SER A 1 152 ? -11.809 9.320 -9.202 1.00 98.50 152 SER A C 1
ATOM 1270 O O . SER A 1 152 ? -11.690 9.616 -10.394 1.00 98.50 152 SER A O 1
ATOM 1272 N N . ARG A 1 153 ? -10.801 8.782 -8.495 1.00 98.25 153 ARG A N 1
ATOM 1273 C CA . ARG A 1 153 ? -9.432 8.720 -9.040 1.00 98.25 153 ARG A CA 1
ATOM 1274 C C . ARG A 1 153 ? -8.488 7.665 -8.458 1.00 98.25 153 ARG A C 1
ATOM 1276 O O . ARG A 1 153 ? -7.300 7.712 -8.775 1.00 98.25 153 ARG A O 1
ATOM 1283 N N . LEU A 1 154 ? -8.948 6.768 -7.590 1.00 98.56 154 LEU A N 1
ATOM 1284 C CA . LEU A 1 154 ? -8.142 5.664 -7.054 1.00 98.56 154 LEU A CA 1
ATOM 1285 C C . LEU A 1 154 ? -8.648 4.330 -7.632 1.00 98.56 154 LEU A C 1
ATOM 1287 O O . LEU A 1 154 ? -9.835 4.204 -7.913 1.00 98.56 154 LEU A O 1
ATOM 1291 N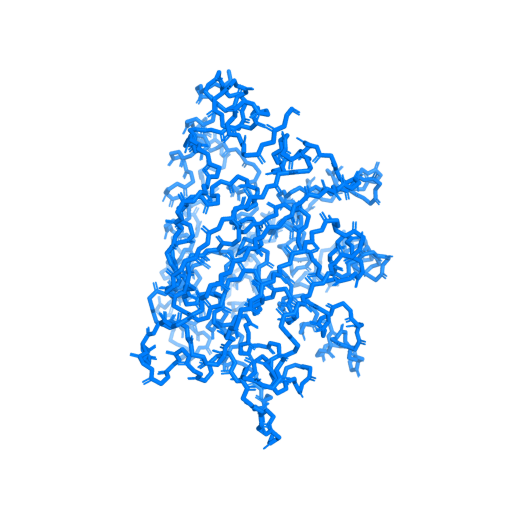 N . PRO A 1 155 ? -7.791 3.304 -7.765 1.00 98.12 155 PRO A N 1
ATOM 1292 C CA . PRO A 1 155 ? -6.395 3.220 -7.331 1.00 98.12 155 PRO A CA 1
ATOM 1293 C C . PRO A 1 155 ? -5.375 3.789 -8.331 1.00 98.12 155 PRO A C 1
ATOM 1295 O O . PRO A 1 155 ? -5.565 3.792 -9.541 1.00 98.12 155 PRO A O 1
ATOM 1298 N N . GLY A 1 156 ? -4.203 4.158 -7.805 1.00 96.00 156 GLY A N 1
ATOM 1299 C CA . GLY A 1 156 ? -3.059 4.556 -8.624 1.00 96.00 156 GLY A CA 1
ATOM 1300 C C . GLY A 1 156 ? -3.189 5.950 -9.241 1.00 96.00 156 GLY A C 1
ATOM 1301 O O . GLY A 1 156 ? -4.200 6.622 -9.122 1.00 96.00 156 GLY A O 1
ATOM 1302 N N . LEU A 1 157 ? -2.085 6.435 -9.814 1.00 97.75 157 LEU A N 1
ATOM 1303 C CA . LEU A 1 157 ? -2.050 7.734 -10.502 1.00 97.75 157 LEU A CA 1
ATOM 1304 C C . LEU A 1 157 ? -2.109 7.551 -12.017 1.00 97.75 157 LEU A C 1
ATOM 1306 O O . LEU A 1 157 ? -2.810 8.279 -12.706 1.00 97.75 157 LEU A O 1
ATOM 1310 N N . ASN A 1 158 ? -1.346 6.578 -12.512 1.00 96.62 158 ASN A N 1
ATOM 1311 C CA . ASN A 1 158 ? -1.290 6.219 -13.919 1.00 96.62 158 ASN A CA 1
ATOM 1312 C C . ASN A 1 158 ? -2.159 4.980 -14.128 1.00 96.62 158 ASN A C 1
ATOM 1314 O O . ASN A 1 158 ? -2.057 4.019 -13.356 1.00 96.62 158 ASN A O 1
ATOM 1318 N N . THR A 1 159 ? -2.975 4.990 -15.177 1.00 97.06 159 THR A N 1
ATOM 1319 C CA . THR A 1 159 ? -3.934 3.921 -15.491 1.00 97.06 159 THR A CA 1
ATOM 1320 C C . THR A 1 159 ? -3.245 2.670 -16.046 1.00 97.06 159 THR A C 1
ATOM 1322 O O . THR A 1 159 ? -3.769 1.558 -15.962 1.00 97.06 159 THR A O 1
ATOM 1325 N N . ASP A 1 160 ? -2.006 2.820 -16.528 1.00 98.38 160 ASP A N 1
ATOM 1326 C CA . ASP A 1 160 ? -1.171 1.729 -17.039 1.00 98.38 160 ASP A CA 1
ATOM 1327 C C . ASP A 1 160 ? -0.643 0.761 -15.964 1.00 98.38 160 ASP A C 1
ATOM 1329 O O . ASP A 1 160 ? 0.053 -0.202 -16.296 1.00 98.38 160 ASP A O 1
ATOM 1333 N N . GLY A 1 161 ? -0.977 0.989 -14.690 1.00 98.38 161 GLY A N 1
ATOM 1334 C CA . GLY A 1 161 ? -0.624 0.129 -13.562 1.00 98.38 161 GLY A CA 1
ATOM 1335 C C . GLY A 1 161 ? 0.777 0.360 -12.995 1.00 98.38 161 GLY A C 1
ATOM 1336 O O . GLY A 1 161 ? 1.128 -0.257 -11.990 1.00 98.38 161 GLY A O 1
ATOM 1337 N N . GLY A 1 162 ? 1.601 1.233 -13.580 1.00 98.44 162 GLY A N 1
ATOM 1338 C CA . GLY A 1 162 ? 2.923 1.547 -13.040 1.00 98.44 162 GLY A CA 1
ATOM 1339 C C . GLY A 1 162 ? 2.864 2.408 -11.770 1.00 98.44 162 GLY A C 1
ATOM 1340 O O . GLY A 1 162 ? 1.989 3.259 -11.599 1.00 98.44 162 GLY A O 1
ATOM 1341 N N . TRP A 1 163 ? 3.815 2.213 -10.846 1.00 98.75 163 TRP A N 1
ATOM 1342 C CA . TRP A 1 163 ? 3.859 3.004 -9.609 1.00 98.75 163 TRP A CA 1
ATOM 1343 C C . TRP A 1 163 ? 4.739 4.255 -9.741 1.00 98.75 163 TRP A C 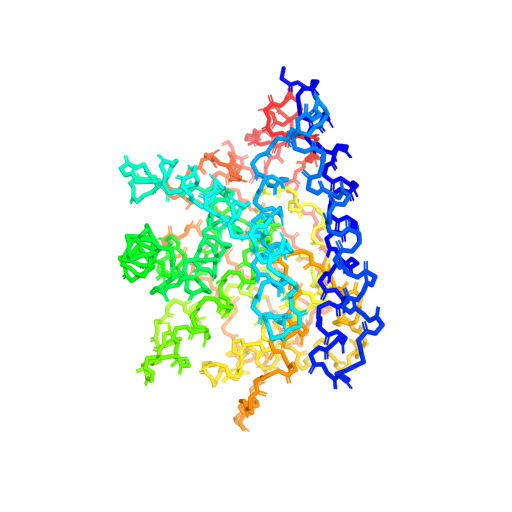1
ATOM 1345 O O . TRP A 1 163 ? 5.967 4.174 -9.799 1.00 98.75 163 TRP A O 1
ATOM 1355 N N . HIS A 1 164 ? 4.107 5.428 -9.700 1.00 98.25 164 HIS A N 1
ATOM 1356 C CA . HIS A 1 164 ? 4.733 6.747 -9.888 1.00 98.25 164 HIS A CA 1
ATOM 1357 C C . HIS A 1 164 ? 5.895 7.051 -8.919 1.00 98.25 164 HIS A C 1
ATOM 1359 O O . HIS A 1 164 ? 6.857 7.724 -9.285 1.00 98.25 164 HIS A O 1
ATOM 1365 N N . ASN A 1 165 ? 5.846 6.521 -7.693 1.00 98.25 165 ASN A N 1
ATOM 1366 C CA . ASN A 1 165 ? 6.875 6.726 -6.666 1.00 98.25 165 ASN A CA 1
ATOM 1367 C C . ASN A 1 165 ? 7.945 5.613 -6.611 1.00 98.25 165 ASN A C 1
ATOM 1369 O O . ASN A 1 165 ? 8.811 5.625 -5.730 1.00 98.25 165 ASN A O 1
ATOM 1373 N N . GLY A 1 166 ? 7.904 4.662 -7.547 1.00 97.88 166 GLY A N 1
ATOM 1374 C CA . GLY A 1 166 ? 8.932 3.641 -7.727 1.00 97.88 166 GLY A CA 1
ATOM 1375 C C . GLY A 1 166 ? 8.898 2.476 -6.734 1.00 97.88 166 GLY A C 1
ATOM 1376 O O . GLY A 1 166 ? 7.925 2.235 -6.014 1.00 97.88 166 GLY A O 1
ATOM 1377 N N . ASP A 1 167 ? 9.996 1.725 -6.723 1.00 97.94 167 ASP A N 1
ATOM 1378 C CA . ASP A 1 167 ? 10.080 0.352 -6.228 1.00 97.94 167 ASP A CA 1
ATOM 1379 C C . ASP A 1 167 ? 9.749 0.245 -4.740 1.00 97.94 167 ASP A C 1
ATOM 1381 O O . ASP A 1 167 ? 8.958 -0.601 -4.312 1.00 97.94 167 ASP A O 1
ATOM 1385 N N . SER A 1 168 ? 10.360 1.108 -3.922 1.00 97.62 168 SER A N 1
ATOM 1386 C CA . SER A 1 168 ? 10.175 1.038 -2.475 1.00 97.62 168 SER A CA 1
ATOM 1387 C C . SER A 1 168 ? 8.811 1.544 -2.050 1.00 97.62 168 SER A C 1
ATOM 1389 O O . SER A 1 168 ? 8.132 0.893 -1.254 1.00 97.62 168 SER A O 1
ATOM 1391 N N . TYR A 1 169 ? 8.391 2.671 -2.620 1.00 98.06 169 TYR A N 1
ATOM 1392 C CA . TYR A 1 169 ? 7.166 3.334 -2.208 1.00 98.06 169 TYR A CA 1
ATOM 1393 C C . TYR A 1 169 ? 5.900 2.647 -2.718 1.00 98.06 169 TYR A C 1
ATOM 1395 O O . TYR A 1 169 ? 4.838 2.879 -2.161 1.00 98.06 169 TYR A O 1
ATOM 1403 N N . PHE A 1 170 ? 5.988 1.730 -3.679 1.00 98.62 170 PHE A N 1
ATOM 1404 C CA . PHE A 1 170 ? 4.878 0.823 -3.981 1.00 98.62 170 PHE A CA 1
ATOM 1405 C C . PHE A 1 170 ? 4.480 -0.030 -2.762 1.00 98.62 170 PHE A C 1
ATOM 1407 O O . PHE A 1 170 ? 3.305 -0.154 -2.430 1.00 98.62 170 PHE A O 1
ATOM 1414 N N . HIS A 1 171 ? 5.464 -0.547 -2.017 1.00 97.00 171 HIS A N 1
ATOM 1415 C CA . HIS A 1 171 ? 5.226 -1.499 -0.924 1.00 97.00 171 HIS A CA 1
ATOM 1416 C C . HIS A 1 171 ? 4.503 -0.896 0.288 1.00 97.00 171 HIS A C 1
ATOM 1418 O O . HIS A 1 171 ? 3.936 -1.631 1.090 1.00 97.00 171 HIS A O 1
ATOM 1424 N N . VAL A 1 172 ? 4.530 0.429 0.441 1.00 97.44 172 VAL A N 1
ATOM 1425 C CA . VAL A 1 172 ? 3.834 1.122 1.536 1.00 97.44 172 VAL A CA 1
ATOM 1426 C C . VAL A 1 172 ? 2.376 1.458 1.206 1.00 97.44 172 VAL A C 1
ATOM 1428 O O . VAL A 1 172 ? 1.719 2.097 2.015 1.00 97.44 172 VAL A O 1
ATOM 1431 N N . ASN A 1 173 ? 1.869 1.017 0.050 1.00 98.69 173 ASN A N 1
ATOM 1432 C CA . ASN A 1 173 ? 0.473 1.192 -0.361 1.00 98.69 173 ASN A CA 1
ATOM 1433 C C . ASN A 1 173 ? -0.307 -0.131 -0.390 1.00 98.69 173 ASN A C 1
ATOM 1435 O O . ASN A 1 173 ? -1.516 -0.111 -0.589 1.00 98.69 173 ASN A O 1
ATOM 1439 N N . LEU A 1 174 ? 0.346 -1.285 -0.201 1.00 98.62 174 LEU A N 1
ATOM 1440 C CA . LEU A 1 174 ? -0.249 -2.594 -0.514 1.00 98.62 174 LEU A CA 1
ATOM 1441 C C . LEU A 1 174 ? -1.513 -2.884 0.303 1.00 98.62 174 LEU A C 1
ATOM 1443 O O . LEU A 1 174 ? -2.486 -3.381 -0.253 1.00 98.62 174 LEU A O 1
ATOM 1447 N N . ARG A 1 175 ? -1.536 -2.521 1.594 1.00 98.69 175 ARG A N 1
ATOM 1448 C CA . ARG A 1 175 ? -2.762 -2.632 2.400 1.00 98.69 175 ARG A CA 1
ATOM 1449 C C . ARG A 1 175 ? -3.866 -1.715 1.889 1.00 98.69 175 ARG A C 1
ATOM 1451 O O . ARG A 1 175 ? -5.003 -2.143 1.809 1.00 98.69 175 ARG A O 1
ATOM 1458 N N . THR A 1 176 ? -3.553 -0.483 1.497 1.00 98.88 176 THR A N 1
ATOM 1459 C CA . THR A 1 176 ? -4.549 0.444 0.930 1.00 98.88 176 THR A CA 1
ATOM 1460 C C . THR A 1 176 ? -5.123 -0.072 -0.382 1.00 98.88 176 THR A C 1
ATOM 1462 O O . THR A 1 176 ? -6.336 -0.085 -0.549 1.00 98.88 176 THR A O 1
ATOM 1465 N N . LEU A 1 177 ? -4.264 -0.591 -1.256 1.00 98.88 177 LEU A N 1
ATOM 1466 C CA . LEU A 1 177 ? -4.644 -1.107 -2.568 1.00 98.88 177 LEU A CA 1
ATOM 1467 C C . LEU A 1 177 ? -5.484 -2.392 -2.520 1.00 98.88 177 LEU A C 1
ATOM 1469 O O . LEU A 1 177 ? -6.095 -2.709 -3.532 1.00 98.88 177 LEU A O 1
ATOM 1473 N N . ILE A 1 178 ? -5.512 -3.120 -1.395 1.00 98.81 178 ILE A N 1
ATOM 1474 C CA . ILE A 1 178 ? -6.306 -4.351 -1.227 1.00 98.81 178 ILE A CA 1
ATOM 1475 C C . ILE A 1 178 ? -7.449 -4.168 -0.226 1.00 98.81 178 ILE A C 1
ATOM 1477 O O . ILE A 1 178 ? -8.583 -4.519 -0.522 1.00 98.81 178 ILE A O 1
ATOM 1481 N N . GLU A 1 179 ? -7.188 -3.628 0.966 1.00 98.81 179 GLU A N 1
ATOM 1482 C CA . GLU A 1 179 ? -8.177 -3.600 2.053 1.00 98.81 179 GLU A CA 1
ATOM 1483 C C . GLU A 1 179 ? -9.349 -2.654 1.754 1.00 98.81 179 GLU A C 1
ATOM 1485 O O . GLU A 1 179 ? -10.478 -2.988 2.099 1.00 98.81 179 GLU A O 1
ATOM 1490 N N . VAL A 1 180 ? -9.112 -1.502 1.110 1.00 98.88 180 VAL A N 1
ATOM 1491 C CA . VAL A 1 180 ? -10.186 -0.557 0.741 1.00 98.88 180 VAL A CA 1
ATOM 1492 C C . VAL A 1 180 ? -11.158 -1.163 -0.284 1.00 98.88 180 VAL A C 1
ATOM 1494 O O . VAL A 1 180 ? -12.338 -1.288 0.047 1.00 98.88 180 VAL A O 1
ATOM 1497 N N . PRO A 1 181 ? -10.716 -1.606 -1.478 1.00 98.81 181 PRO A N 1
ATOM 1498 C CA . PRO A 1 181 ? -11.619 -2.190 -2.474 1.00 98.81 181 PRO A CA 1
ATOM 1499 C C . PRO A 1 181 ? -12.223 -3.522 -2.015 1.00 98.81 181 PRO A C 1
ATOM 1501 O O . PRO A 1 181 ? -13.382 -3.783 -2.323 1.00 98.81 181 PRO A O 1
ATOM 1504 N N . ALA A 1 182 ? -11.509 -4.353 -1.240 1.00 98.69 182 ALA A N 1
ATOM 1505 C CA . ALA A 1 182 ? -12.081 -5.586 -0.693 1.00 98.69 182 ALA A CA 1
ATOM 1506 C C . ALA A 1 182 ? -13.213 -5.285 0.298 1.00 98.69 182 ALA A C 1
ATOM 1508 O O . ALA A 1 182 ? -14.261 -5.932 0.269 1.00 98.69 182 ALA A O 1
ATOM 1509 N N . PHE A 1 183 ? -13.031 -4.268 1.147 1.00 98.75 183 PHE A N 1
ATOM 1510 C CA . PHE A 1 183 ? -14.081 -3.799 2.041 1.00 98.75 183 PHE A CA 1
ATOM 1511 C C . PHE A 1 183 ? -15.280 -3.254 1.259 1.00 98.75 183 PHE A C 1
ATOM 1513 O O . PHE A 1 183 ? -16.391 -3.735 1.476 1.00 98.75 183 PHE A O 1
ATOM 1520 N N . TYR A 1 184 ? -15.062 -2.325 0.320 1.00 98.81 184 TYR A N 1
ATOM 1521 C CA . TYR A 1 184 ? -16.132 -1.758 -0.508 1.00 98.81 184 TYR A CA 1
ATOM 1522 C C . TYR A 1 184 ? -16.882 -2.818 -1.303 1.00 98.81 184 TYR A C 1
ATOM 1524 O O . TYR A 1 184 ? -18.114 -2.801 -1.324 1.00 98.81 184 TYR A O 1
ATOM 1532 N N . SER A 1 185 ? -16.170 -3.780 -1.887 1.00 98.69 185 SER A N 1
ATOM 1533 C CA . SER A 1 185 ? -16.805 -4.845 -2.660 1.00 98.69 185 SER A CA 1
ATOM 1534 C C . SER A 1 185 ? -17.715 -5.704 -1.794 1.00 98.69 185 SER A C 1
ATOM 1536 O O . SER A 1 185 ? -18.852 -5.986 -2.165 1.00 98.69 185 SER A O 1
ATOM 1538 N N . ARG A 1 186 ? -17.259 -6.045 -0.583 1.00 97.81 186 ARG A N 1
ATOM 1539 C CA . ARG A 1 186 ? -18.049 -6.825 0.373 1.00 97.81 186 ARG A CA 1
ATOM 1540 C C . ARG A 1 186 ? -19.312 -6.096 0.834 1.00 97.81 186 ARG A C 1
ATOM 1542 O O . ARG A 1 186 ? -20.345 -6.740 0.977 1.00 97.81 186 ARG A O 1
ATOM 1549 N N . ILE A 1 187 ? -19.237 -4.792 1.113 1.00 97.81 187 ILE A N 1
ATOM 1550 C CA . ILE A 1 187 ? -20.387 -4.049 1.663 1.00 97.81 187 ILE A CA 1
ATOM 1551 C C . ILE A 1 187 ? -21.381 -3.577 0.596 1.00 97.81 187 ILE A C 1
ATOM 1553 O O . ILE A 1 187 ? -22.540 -3.344 0.921 1.00 97.81 187 ILE A O 1
ATOM 1557 N N . SER A 1 188 ? -20.943 -3.426 -0.657 1.00 98.25 188 SER A N 1
ATOM 1558 C CA . SER A 1 188 ? -21.785 -2.931 -1.756 1.00 98.25 188 SER A CA 1
ATOM 1559 C C . SER A 1 188 ? -22.323 -4.039 -2.664 1.00 98.25 188 SER A C 1
ATOM 1561 O O . SER A 1 188 ? -23.330 -3.836 -3.337 1.00 98.25 188 SER A O 1
ATOM 1563 N N . GLY A 1 189 ? -21.649 -5.193 -2.722 1.00 98.00 189 GLY A N 1
ATOM 1564 C CA . GLY A 1 189 ? -21.911 -6.230 -3.722 1.00 98.00 189 GLY A CA 1
ATOM 1565 C C . GLY A 1 189 ? -21.399 -5.892 -5.131 1.00 98.00 189 GLY A C 1
ATOM 1566 O O . GLY A 1 189 ? -21.636 -6.671 -6.052 1.00 98.00 189 GLY A O 1
ATOM 1567 N N . PHE A 1 190 ? -20.705 -4.762 -5.316 1.00 98.50 190 PHE A N 1
ATOM 1568 C CA . PHE A 1 190 ? -20.063 -4.367 -6.573 1.00 98.50 190 PHE A CA 1
ATOM 1569 C C . PHE A 1 190 ? -18.572 -4.716 -6.550 1.00 98.50 190 PHE A C 1
ATOM 1571 O O . PHE A 1 190 ? -17.907 -4.490 -5.549 1.00 98.50 190 PHE A O 1
ATOM 1578 N N . ASP A 1 191 ? -18.017 -5.235 -7.643 1.00 98.56 191 ASP A N 1
ATOM 1579 C CA . ASP A 1 191 ? -16.598 -5.596 -7.693 1.00 98.56 191 ASP A CA 1
ATOM 1580 C C . ASP A 1 191 ? -15.701 -4.379 -7.974 1.00 98.56 191 ASP A C 1
ATOM 1582 O O . ASP A 1 191 ? -15.550 -3.947 -9.116 1.00 98.56 191 ASP A O 1
ATOM 1586 N N . PHE A 1 192 ? -15.057 -3.841 -6.935 1.00 98.75 192 PHE A N 1
ATOM 1587 C CA . PHE A 1 192 ? -14.098 -2.737 -7.073 1.00 98.75 192 PHE A CA 1
ATOM 1588 C C . PHE A 1 192 ? -12.753 -3.171 -7.674 1.00 98.75 192 PHE A C 1
ATOM 1590 O O . PHE A 1 192 ? -11.970 -2.314 -8.082 1.00 98.75 192 PHE A O 1
ATOM 1597 N N . PHE A 1 193 ? -12.471 -4.474 -7.763 1.00 98.81 193 PHE A N 1
ATOM 1598 C CA . PHE A 1 193 ? -11.289 -4.985 -8.461 1.00 98.81 193 PHE A CA 1
ATOM 1599 C C . PHE A 1 193 ? -11.511 -5.158 -9.967 1.00 98.81 193 PHE A C 1
ATOM 1601 O O . PHE A 1 193 ? -10.560 -5.476 -10.684 1.00 98.81 193 PHE A O 1
ATOM 1608 N N . ALA A 1 194 ? -12.728 -4.891 -10.459 1.00 98.50 194 ALA A N 1
ATOM 1609 C CA . ALA A 1 194 ? -13.023 -4.817 -11.887 1.00 98.50 194 ALA A CA 1
ATOM 1610 C C . ALA A 1 194 ? -12.341 -3.621 -12.579 1.00 98.50 194 ALA A C 1
ATOM 1612 O O . ALA A 1 194 ? -12.303 -3.569 -13.810 1.00 98.50 194 ALA A O 1
ATOM 1613 N N . ASP A 1 195 ? -11.781 -2.675 -11.813 1.00 98.75 195 ASP A N 1
ATOM 1614 C CA . ASP A 1 195 ? -10.946 -1.610 -12.362 1.00 98.75 195 ASP A CA 1
ATOM 1615 C C . ASP A 1 195 ? -9.735 -2.212 -13.118 1.00 98.75 195 ASP A C 1
ATOM 1617 O O . ASP A 1 195 ? -8.946 -2.973 -12.535 1.00 98.75 195 ASP A O 1
ATOM 1621 N N . PRO A 1 196 ? -9.543 -1.883 -14.414 1.00 98.44 196 PRO A N 1
ATOM 1622 C CA . PRO A 1 196 ? -8.459 -2.439 -15.224 1.00 98.44 196 PRO A CA 1
ATOM 1623 C C . PRO A 1 196 ? -7.062 -2.128 -14.668 1.00 98.44 196 PRO A C 1
ATOM 1625 O O . PRO A 1 196 ? -6.106 -2.849 -14.983 1.00 98.44 196 PRO A O 1
ATOM 1628 N N . TRP A 1 197 ? -6.929 -1.105 -13.818 1.00 98.81 197 TRP A N 1
ATOM 1629 C CA . TRP A 1 197 ? -5.688 -0.757 -13.141 1.00 98.81 197 TRP A CA 1
ATOM 1630 C C . TRP A 1 197 ? -5.076 -1.946 -12.399 1.00 98.81 197 TRP A C 1
ATOM 1632 O O . TRP A 1 197 ? -3.860 -2.127 -12.450 1.00 98.81 197 TRP A O 1
ATOM 1642 N N . TYR A 1 198 ? -5.883 -2.801 -11.761 1.00 98.88 198 TYR A N 1
ATOM 1643 C CA . TYR A 1 198 ? -5.366 -3.944 -11.003 1.00 98.88 198 TYR A CA 1
ATOM 1644 C C . TYR A 1 198 ? -4.674 -4.976 -11.891 1.00 98.88 198 TYR A C 1
ATOM 1646 O O . TYR A 1 198 ? -3.544 -5.379 -11.607 1.00 98.88 198 TYR A O 1
ATOM 1654 N N . ASN A 1 199 ? -5.301 -5.356 -13.007 1.00 98.56 199 ASN A N 1
ATOM 1655 C CA . ASN A 1 199 ? -4.696 -6.273 -13.976 1.00 98.56 199 ASN A CA 1
ATOM 1656 C C . ASN A 1 199 ? -3.448 -5.663 -14.630 1.00 98.56 199 ASN A C 1
ATOM 1658 O O . ASN A 1 199 ? -2.444 -6.352 -14.823 1.00 98.56 199 ASN A O 1
ATOM 1662 N N . ASN A 1 200 ? -3.463 -4.357 -14.896 1.00 98.75 200 ASN A N 1
ATOM 1663 C CA . ASN A 1 200 ? -2.283 -3.637 -15.363 1.00 98.75 200 ASN A CA 1
ATOM 1664 C C . ASN A 1 200 ? -1.158 -3.622 -14.308 1.00 98.75 200 ASN A C 1
ATOM 1666 O O . ASN A 1 200 ? 0.016 -3.818 -14.638 1.00 98.75 200 ASN A O 1
ATOM 1670 N N . ASN A 1 201 ? -1.500 -3.448 -13.028 1.00 98.88 201 ASN A N 1
ATOM 1671 C CA . ASN A 1 201 ? -0.543 -3.417 -11.927 1.00 98.88 201 ASN A CA 1
ATOM 1672 C C . ASN A 1 201 ? 0.092 -4.788 -11.660 1.00 98.88 201 ASN A C 1
ATOM 1674 O O . ASN A 1 201 ? 1.260 -4.829 -11.276 1.00 98.88 201 ASN A O 1
ATOM 1678 N N . VAL A 1 202 ? -0.584 -5.907 -11.954 1.00 98.81 202 VAL A N 1
ATOM 1679 C CA . VAL A 1 202 ? 0.052 -7.241 -11.932 1.00 98.81 202 VAL A CA 1
ATOM 1680 C C . VAL A 1 202 ? 1.314 -7.257 -12.796 1.00 98.81 202 VAL A C 1
ATOM 1682 O O . VAL A 1 202 ? 2.358 -7.746 -12.361 1.00 98.81 202 VAL A O 1
ATOM 1685 N N . LEU A 1 203 ? 1.271 -6.656 -13.988 1.00 98.75 203 LEU A N 1
ATOM 1686 C CA . LEU A 1 203 ? 2.453 -6.576 -14.847 1.00 98.75 203 LEU A CA 1
ATOM 1687 C C . LEU A 1 203 ? 3.553 -5.735 -14.186 1.00 98.75 203 LEU A C 1
ATOM 1689 O O . LEU A 1 203 ? 4.718 -6.120 -14.216 1.00 98.75 203 LEU A O 1
ATOM 1693 N N . TYR A 1 204 ? 3.216 -4.634 -13.512 1.00 98.81 204 TYR A N 1
ATOM 1694 C CA . TYR A 1 204 ? 4.203 -3.870 -12.739 1.00 98.81 204 TYR A CA 1
ATOM 1695 C C . TYR A 1 204 ? 4.804 -4.705 -11.593 1.00 98.81 204 TYR A C 1
ATOM 1697 O O . TYR A 1 204 ? 6.012 -4.663 -11.348 1.00 98.81 204 TYR A O 1
ATOM 1705 N N . VAL A 1 205 ? 3.998 -5.520 -10.906 1.00 98.81 205 VAL A N 1
ATOM 1706 C CA . VAL A 1 205 ? 4.476 -6.418 -9.844 1.00 98.81 205 VAL A CA 1
ATOM 1707 C C . VAL A 1 205 ? 5.519 -7.410 -10.375 1.00 98.81 205 VAL A C 1
ATOM 1709 O O . VAL A 1 205 ? 6.544 -7.631 -9.725 1.00 98.81 205 VAL A O 1
ATOM 1712 N N . ILE A 1 206 ? 5.302 -7.967 -11.562 1.00 98.69 206 ILE A N 1
ATOM 1713 C CA . ILE A 1 206 ? 6.186 -8.985 -12.136 1.00 98.69 206 ILE A CA 1
ATOM 1714 C C . ILE A 1 206 ? 7.436 -8.346 -12.748 1.00 98.69 206 ILE A C 1
ATOM 1716 O O . ILE A 1 206 ? 8.554 -8.672 -12.352 1.00 98.69 206 ILE A O 1
ATOM 1720 N N . TYR A 1 207 ? 7.260 -7.411 -13.681 1.00 98.62 207 TYR A N 1
ATOM 1721 C CA . TYR A 1 207 ? 8.349 -6.879 -14.504 1.00 98.62 207 TYR A CA 1
ATOM 1722 C C . TYR A 1 207 ? 9.316 -5.977 -13.726 1.00 98.62 207 TYR A C 1
ATOM 1724 O O . TYR A 1 207 ? 10.529 -6.038 -13.928 1.00 98.62 207 TYR A O 1
ATOM 1732 N N . HIS A 1 208 ? 8.816 -5.161 -12.788 1.00 97.62 208 HIS A N 1
ATOM 1733 C CA . HIS A 1 208 ? 9.682 -4.234 -12.043 1.00 97.62 208 HIS A CA 1
ATOM 1734 C C . HIS A 1 208 ? 10.477 -4.896 -10.923 1.00 97.62 208 HIS A C 1
ATOM 1736 O O . HIS A 1 208 ? 11.424 -4.298 -10.407 1.00 97.62 208 HIS A O 1
ATOM 1742 N N . GLN A 1 209 ? 10.109 -6.116 -10.532 1.00 98.62 209 GLN A N 1
ATOM 1743 C CA . GLN A 1 209 ? 10.912 -6.933 -9.631 1.00 98.62 209 GLN A CA 1
ATOM 1744 C C . GLN A 1 209 ? 10.581 -8.424 -9.821 1.00 98.62 209 GLN A C 1
ATOM 1746 O O . GLN A 1 209 ? 9.770 -8.968 -9.058 1.00 98.62 209 GLN A O 1
ATOM 1751 N N . PRO A 1 210 ? 11.212 -9.089 -10.807 1.00 98.50 210 PRO A N 1
ATOM 1752 C CA . PRO A 1 210 ? 11.006 -10.513 -11.057 1.00 98.50 210 PRO A CA 1
ATOM 1753 C C . PRO A 1 210 ? 11.329 -11.378 -9.825 1.00 98.50 210 PRO A C 1
ATOM 1755 O O . PRO A 1 210 ? 12.006 -10.907 -8.896 1.00 98.50 210 PRO A O 1
ATOM 1758 N N . PRO A 1 211 ? 10.880 -12.649 -9.786 1.00 98.31 211 PRO A N 1
ATOM 1759 C CA . PRO A 1 211 ? 11.228 -13.568 -8.707 1.00 98.31 211 PRO A CA 1
ATOM 1760 C C . PRO A 1 211 ? 12.729 -13.545 -8.400 1.00 98.31 211 PRO A C 1
ATOM 1762 O O . PRO A 1 211 ? 13.557 -13.497 -9.306 1.00 98.31 211 PRO A O 1
ATOM 1765 N N . PHE A 1 212 ? 13.080 -13.521 -7.113 1.00 98.06 212 PHE A N 1
ATOM 1766 C CA . PHE A 1 212 ? 14.469 -13.550 -6.623 1.00 98.06 212 PHE A CA 1
ATOM 1767 C C . PHE A 1 212 ? 15.412 -12.471 -7.193 1.00 98.06 212 PHE A C 1
ATOM 1769 O O . PHE A 1 212 ? 16.628 -12.617 -7.099 1.00 98.06 212 PHE A O 1
ATOM 1776 N N . SER A 1 213 ? 14.868 -11.378 -7.738 1.00 98.56 213 SER A N 1
ATOM 1777 C CA . SER A 1 213 ? 15.643 -10.356 -8.446 1.00 98.56 213 SER A CA 1
ATOM 1778 C C . SER A 1 213 ? 15.641 -8.994 -7.752 1.00 98.56 213 SER A C 1
ATOM 1780 O O . SER A 1 213 ? 14.671 -8.576 -7.106 1.00 98.56 213 SER A O 1
ATOM 1782 N N . LYS A 1 214 ? 16.731 -8.253 -7.955 1.00 98.69 214 LYS A N 1
ATOM 1783 C CA . LYS A 1 214 ? 16.829 -6.821 -7.682 1.00 98.69 214 LYS A CA 1
ATOM 1784 C C . LYS A 1 214 ? 15.726 -6.078 -8.446 1.00 98.69 214 LYS A C 1
ATOM 1786 O O . LYS A 1 214 ? 15.456 -6.380 -9.603 1.00 98.69 214 LYS A O 1
ATOM 1791 N N . SER A 1 215 ? 15.089 -5.103 -7.796 1.00 98.62 215 SER A N 1
ATOM 1792 C CA . SER A 1 215 ? 14.103 -4.240 -8.463 1.00 98.62 215 SER A CA 1
ATOM 1793 C C . SER A 1 215 ? 14.734 -3.329 -9.524 1.00 98.62 215 SER A C 1
ATOM 1795 O O . SER A 1 215 ? 15.927 -3.017 -9.443 1.00 98.62 215 SER A O 1
ATOM 1797 N N . ALA A 1 216 ? 13.899 -2.844 -10.447 1.00 98.25 216 ALA A N 1
ATOM 1798 C CA . ALA A 1 216 ? 14.257 -2.055 -11.627 1.00 98.25 216 ALA A CA 1
ATOM 1799 C C . ALA A 1 216 ? 15.047 -0.761 -11.355 1.00 98.25 216 ALA A C 1
ATOM 1801 O O . ALA A 1 216 ? 15.672 -0.236 -12.273 1.00 98.25 216 ALA A O 1
ATOM 1802 N N . GLY A 1 217 ? 15.078 -0.249 -10.127 1.00 98.50 217 GLY A N 1
ATOM 1803 C CA . GLY A 1 217 ? 15.957 0.850 -9.738 1.00 98.50 217 GLY A CA 1
ATOM 1804 C C . GLY A 1 217 ? 15.311 2.225 -9.824 1.00 98.50 217 GLY A C 1
ATOM 1805 O O . GLY A 1 217 ? 15.976 3.188 -10.199 1.00 98.50 217 GLY A O 1
ATOM 1806 N N . HIS A 1 218 ? 14.024 2.323 -9.487 1.00 98.69 218 HIS A N 1
ATOM 1807 C CA . HIS A 1 218 ? 13.272 3.570 -9.570 1.00 98.69 218 HIS A CA 1
ATOM 1808 C C . HIS A 1 218 ? 12.766 4.040 -8.206 1.00 98.69 218 HIS A C 1
ATOM 1810 O O . HIS A 1 218 ? 12.261 3.257 -7.402 1.00 98.69 218 HIS A O 1
ATOM 1816 N N . GLY A 1 219 ? 12.839 5.353 -7.987 1.00 98.62 219 GLY A N 1
ATOM 1817 C CA . GLY A 1 219 ? 12.324 6.028 -6.797 1.00 98.62 219 GLY A CA 1
ATOM 1818 C C . GLY A 1 219 ? 13.197 5.871 -5.548 1.00 98.62 219 GLY A C 1
ATOM 1819 O O . GLY A 1 219 ? 14.143 5.094 -5.511 1.00 98.62 219 GLY A O 1
ATOM 1820 N N . ASN A 1 220 ? 12.896 6.630 -4.497 1.00 98.62 220 ASN A N 1
ATOM 1821 C CA . ASN A 1 220 ? 13.665 6.587 -3.250 1.00 98.62 220 ASN A CA 1
ATOM 1822 C C . ASN A 1 220 ? 13.718 5.184 -2.624 1.00 98.62 220 ASN A C 1
ATOM 1824 O O . ASN A 1 220 ? 12.721 4.463 -2.572 1.00 98.62 220 ASN A O 1
ATOM 1828 N N . SER A 1 221 ? 14.866 4.861 -2.033 1.00 98.44 221 SER A N 1
ATOM 1829 C CA . SER A 1 221 ? 15.207 3.566 -1.438 1.00 98.44 221 SER A CA 1
ATOM 1830 C C . SER A 1 221 ? 15.188 2.385 -2.423 1.00 98.44 221 SER A C 1
ATOM 1832 O O . SER A 1 221 ? 15.087 1.234 -1.984 1.00 98.44 221 SER A O 1
ATOM 1834 N N . HIS A 1 222 ? 15.292 2.632 -3.736 1.00 98.56 222 HIS A N 1
ATOM 1835 C CA . HIS A 1 222 ? 15.368 1.578 -4.754 1.00 98.56 222 HIS A CA 1
ATOM 1836 C C . HIS A 1 222 ? 16.546 0.618 -4.526 1.00 98.56 222 HIS A C 1
ATOM 1838 O O . HIS A 1 222 ? 16.429 -0.579 -4.783 1.00 98.56 222 HIS A O 1
ATOM 1844 N N . GLU A 1 223 ? 17.671 1.098 -3.995 1.00 98.25 223 GLU A N 1
ATOM 1845 C CA . GLU A 1 223 ? 18.861 0.307 -3.668 1.00 98.25 223 GLU A CA 1
ATOM 1846 C C . GLU A 1 223 ? 18.583 -0.787 -2.627 1.00 98.25 223 GLU A C 1
ATOM 1848 O O . GLU A 1 223 ? 19.226 -1.829 -2.643 1.00 98.25 223 GLU A O 1
ATOM 1853 N N . THR A 1 224 ? 17.572 -0.607 -1.771 1.00 97.44 224 THR A N 1
ATOM 1854 C CA . THR A 1 224 ? 17.240 -1.563 -0.698 1.00 97.44 224 THR A CA 1
ATOM 1855 C C . THR A 1 224 ? 16.427 -2.770 -1.180 1.00 97.44 224 THR A C 1
ATOM 1857 O O . THR A 1 224 ? 16.280 -3.761 -0.464 1.00 97.44 224 THR A O 1
ATOM 1860 N N . LYS A 1 225 ? 15.862 -2.710 -2.391 1.00 98.00 225 LYS A N 1
ATOM 1861 C CA . LYS A 1 225 ? 14.958 -3.738 -2.927 1.00 98.00 225 LYS A CA 1
ATOM 1862 C C . LYS A 1 225 ? 15.735 -4.807 -3.686 1.00 98.00 225 LYS A C 1
ATOM 1864 O O . LYS A 1 225 ? 15.751 -4.823 -4.916 1.00 98.00 225 LYS A O 1
ATOM 1869 N N . MET A 1 226 ? 16.397 -5.671 -2.917 1.00 97.81 226 MET A N 1
ATOM 1870 C CA . MET A 1 226 ? 17.314 -6.714 -3.405 1.00 97.81 226 MET A CA 1
ATOM 1871 C C . MET A 1 226 ? 16.622 -7.971 -3.935 1.00 97.81 226 MET A C 1
ATOM 1873 O O . MET A 1 226 ? 17.147 -8.612 -4.834 1.00 97.81 226 MET A O 1
ATOM 1877 N N . LYS A 1 227 ? 15.453 -8.313 -3.391 1.00 97.00 227 LYS A N 1
ATOM 1878 C CA . LYS A 1 227 ? 14.576 -9.396 -3.854 1.00 97.00 227 LYS A CA 1
ATOM 1879 C C . LYS A 1 227 ? 13.129 -9.128 -3.417 1.00 97.00 227 LYS A C 1
ATOM 1881 O O . LYS A 1 227 ? 12.950 -8.316 -2.498 1.00 97.00 227 LYS A O 1
ATOM 1886 N N . PRO A 1 228 ? 12.110 -9.749 -4.041 1.00 97.81 228 PRO A N 1
ATOM 1887 C CA . PRO A 1 228 ? 10.733 -9.684 -3.551 1.00 97.81 228 PRO A CA 1
ATOM 1888 C C . PRO A 1 228 ? 10.642 -10.098 -2.077 1.00 97.81 228 PRO A C 1
ATOM 1890 O O . PRO A 1 228 ? 11.314 -11.036 -1.651 1.00 97.81 228 PRO A O 1
ATOM 1893 N N . ASN A 1 229 ? 9.833 -9.390 -1.287 1.00 96.69 229 ASN A N 1
ATOM 1894 C CA . ASN A 1 229 ? 9.593 -9.702 0.123 1.00 96.69 229 ASN A CA 1
ATOM 1895 C C . ASN A 1 229 ? 8.182 -10.279 0.334 1.00 96.69 229 ASN A C 1
ATOM 1897 O O . ASN A 1 229 ? 7.342 -10.235 -0.564 1.00 96.69 229 ASN A O 1
ATOM 1901 N N . GLY A 1 230 ? 7.904 -10.771 1.544 1.00 97.31 230 GLY A N 1
ATOM 1902 C CA . GLY A 1 230 ? 6.618 -11.390 1.876 1.00 97.31 230 GLY A CA 1
ATOM 1903 C C . GLY A 1 230 ? 5.398 -10.499 1.619 1.00 97.31 230 GLY A C 1
ATOM 1904 O O . GLY A 1 230 ? 4.382 -11.005 1.155 1.00 97.31 230 GLY A O 1
ATOM 1905 N N . THR A 1 231 ? 5.503 -9.178 1.813 1.00 97.00 231 THR A N 1
ATOM 1906 C CA . THR A 1 231 ? 4.390 -8.255 1.529 1.00 97.00 231 THR A CA 1
ATOM 1907 C C . THR A 1 231 ? 4.097 -8.157 0.033 1.00 97.00 231 THR A C 1
ATOM 1909 O O . THR A 1 231 ? 2.936 -8.151 -0.357 1.00 97.00 231 THR A O 1
ATOM 1912 N N . ARG A 1 232 ? 5.130 -8.131 -0.826 1.00 98.31 232 ARG A N 1
ATOM 1913 C CA . ARG A 1 232 ? 4.951 -8.145 -2.289 1.00 98.31 232 ARG A CA 1
ATOM 1914 C C . ARG A 1 232 ? 4.303 -9.441 -2.764 1.00 98.31 232 ARG A C 1
ATOM 1916 O O . ARG A 1 232 ? 3.398 -9.391 -3.588 1.00 98.31 232 ARG A O 1
ATOM 1923 N N . VAL A 1 233 ? 4.744 -10.582 -2.228 1.00 98.44 233 VAL A N 1
ATOM 1924 C CA . VAL A 1 233 ? 4.141 -11.887 -2.550 1.00 98.44 233 VAL A CA 1
ATOM 1925 C C . VAL A 1 233 ? 2.695 -11.937 -2.054 1.00 98.44 233 VAL A C 1
ATOM 1927 O O . VAL A 1 233 ? 1.824 -12.376 -2.790 1.00 98.44 233 VAL A O 1
ATOM 1930 N N . GLY A 1 234 ? 2.414 -11.431 -0.848 1.00 98.38 234 GLY A N 1
ATOM 1931 C CA . GLY A 1 234 ? 1.054 -11.341 -0.310 1.00 98.38 234 GLY A CA 1
ATOM 1932 C C . GLY A 1 234 ? 0.129 -10.452 -1.144 1.00 98.38 234 GLY A C 1
ATOM 1933 O O . GLY A 1 234 ? -1.045 -10.766 -1.289 1.00 98.38 234 GLY A O 1
ATOM 1934 N N . TYR A 1 235 ? 0.656 -9.374 -1.729 1.00 98.81 235 TYR A N 1
ATOM 1935 C CA . TYR A 1 235 ? -0.097 -8.528 -2.653 1.00 98.81 235 TYR A CA 1
ATOM 1936 C C . TYR A 1 235 ? -0.385 -9.235 -3.983 1.00 98.81 235 TYR A C 1
ATOM 1938 O O . TYR A 1 235 ? -1.512 -9.190 -4.460 1.00 98.81 235 TYR A O 1
ATOM 1946 N N . ALA A 1 236 ? 0.599 -9.939 -4.554 1.00 98.81 236 ALA A N 1
ATOM 1947 C CA . ALA A 1 236 ? 0.380 -10.759 -5.746 1.00 98.81 236 ALA A CA 1
ATOM 1948 C C . ALA A 1 236 ? -0.644 -11.884 -5.495 1.00 98.81 236 ALA A C 1
ATOM 1950 O O . ALA A 1 236 ? -1.506 -12.112 -6.335 1.00 98.81 236 ALA A O 1
ATOM 1951 N N . ASP A 1 237 ? -0.595 -12.539 -4.330 1.00 98.75 237 ASP A N 1
ATOM 1952 C CA . ASP A 1 237 ? -1.596 -13.531 -3.905 1.00 98.75 237 ASP A CA 1
ATOM 1953 C C . ASP A 1 237 ? -3.001 -12.918 -3.805 1.00 98.75 237 ASP A C 1
ATOM 1955 O O . ASP A 1 237 ? -3.957 -13.506 -4.303 1.00 98.75 237 ASP A O 1
ATOM 1959 N N . ALA A 1 238 ? -3.133 -11.711 -3.245 1.00 98.81 238 ALA A N 1
ATOM 1960 C CA . ALA A 1 238 ? -4.412 -11.006 -3.215 1.00 98.81 238 ALA A CA 1
ATOM 1961 C C . ALA A 1 238 ? -4.919 -10.676 -4.630 1.00 98.81 238 ALA A C 1
ATOM 1963 O O . ALA A 1 238 ? -6.058 -10.994 -4.943 1.00 98.81 238 ALA A O 1
ATOM 1964 N N . LEU A 1 239 ? -4.082 -10.134 -5.525 1.00 98.88 239 LEU A N 1
ATOM 1965 C CA . LEU A 1 239 ? -4.491 -9.864 -6.913 1.00 98.88 239 LEU A CA 1
ATOM 1966 C C . LEU A 1 239 ? -4.856 -11.134 -7.689 1.00 98.88 239 LEU A C 1
ATOM 1968 O O . LEU A 1 239 ? -5.767 -11.110 -8.513 1.00 98.88 239 LEU A O 1
ATOM 1972 N N . ALA A 1 240 ? -4.179 -12.251 -7.419 1.00 98.81 240 ALA A N 1
ATOM 1973 C CA . ALA A 1 240 ? -4.534 -13.536 -8.006 1.00 98.81 240 ALA A CA 1
ATOM 1974 C C . ALA A 1 240 ? -5.969 -13.940 -7.636 1.00 98.81 240 ALA A C 1
ATOM 1976 O O . ALA A 1 240 ? -6.727 -14.342 -8.514 1.00 98.81 240 ALA A O 1
ATOM 1977 N N . ARG A 1 241 ? -6.348 -13.797 -6.360 1.00 98.69 241 ARG A N 1
ATOM 1978 C CA . ARG A 1 241 ? -7.687 -14.130 -5.845 1.00 98.69 241 ARG A CA 1
ATOM 1979 C C . ARG A 1 241 ? -8.751 -13.136 -6.293 1.00 98.69 241 ARG A C 1
ATOM 1981 O O . ARG A 1 241 ? -9.812 -13.533 -6.760 1.00 98.69 241 ARG A O 1
ATOM 1988 N N . GLU A 1 242 ? -8.475 -11.847 -6.126 1.00 98.69 242 GLU A N 1
ATOM 1989 C CA . GLU A 1 242 ? -9.447 -10.779 -6.354 1.00 98.69 242 GLU A CA 1
ATOM 1990 C C . GLU A 1 242 ? -9.763 -10.601 -7.838 1.00 98.69 242 GLU A C 1
ATOM 1992 O O . GLU A 1 242 ? -10.932 -10.481 -8.188 1.00 98.69 242 GLU A O 1
ATOM 1997 N N . CYS A 1 243 ? -8.745 -10.664 -8.704 1.00 98.50 243 CYS A N 1
ATOM 1998 C CA . CYS A 1 243 ? -8.886 -10.442 -10.144 1.00 98.50 243 CYS A CA 1
ATOM 1999 C C . CYS A 1 243 ? -8.901 -11.742 -10.966 1.00 98.50 243 CYS A C 1
ATOM 2001 O O . CYS A 1 243 ? -8.874 -11.673 -12.194 1.00 98.50 243 CYS A O 1
ATOM 2003 N N . ASN A 1 244 ? -8.869 -12.918 -10.321 1.00 98.31 244 ASN A N 1
ATOM 2004 C CA . ASN A 1 244 ? -8.685 -14.218 -10.982 1.00 98.31 244 ASN A CA 1
ATOM 2005 C C . ASN A 1 244 ? -7.490 -14.207 -11.966 1.00 98.31 244 ASN A C 1
ATOM 2007 O O . ASN A 1 244 ? -7.574 -14.733 -13.074 1.00 98.31 244 ASN A O 1
ATOM 2011 N N . ASN A 1 245 ? -6.387 -13.543 -11.590 1.00 98.62 245 ASN A N 1
ATOM 2012 C CA . ASN A 1 245 ? -5.272 -13.274 -12.497 1.00 98.62 245 ASN A CA 1
ATOM 2013 C C . ASN A 1 245 ? -4.198 -14.380 -12.421 1.00 98.62 245 ASN A C 1
ATOM 2015 O O . ASN A 1 245 ? -3.509 -14.500 -11.397 1.00 98.62 245 ASN A O 1
ATOM 2019 N N . PRO A 1 246 ? -3.982 -15.160 -13.496 1.00 98.44 246 PRO A N 1
ATOM 2020 C CA . PRO A 1 246 ? -3.087 -16.311 -13.445 1.00 98.44 246 PRO A CA 1
ATOM 2021 C C . PRO A 1 246 ? -1.597 -15.935 -13.435 1.00 98.44 246 PRO A C 1
ATOM 2023 O O . PRO A 1 246 ? -0.777 -16.704 -12.938 1.00 98.44 246 PRO A O 1
ATOM 2026 N N . TRP A 1 247 ? -1.220 -14.742 -13.905 1.00 98.69 247 TRP A N 1
ATOM 2027 C CA . TRP A 1 247 ? 0.168 -14.263 -13.861 1.00 98.69 247 TRP A CA 1
ATOM 2028 C C . TRP A 1 247 ? 0.580 -13.845 -12.452 1.00 98.69 247 TRP A C 1
ATOM 2030 O O . TRP A 1 247 ? 1.699 -14.126 -12.017 1.00 98.69 247 TRP A O 1
ATOM 2040 N N . ALA A 1 248 ? -0.337 -13.216 -11.713 1.00 98.81 248 ALA A N 1
ATOM 2041 C CA . ALA A 1 248 ? -0.143 -12.920 -10.298 1.00 98.81 248 ALA A CA 1
ATOM 2042 C C . ALA A 1 248 ? 0.006 -14.218 -9.486 1.00 98.81 248 ALA A C 1
ATOM 2044 O O . ALA A 1 248 ? 0.916 -14.329 -8.657 1.00 98.81 248 ALA A O 1
ATOM 2045 N N . ALA A 1 249 ? -0.823 -15.226 -9.789 1.00 98.62 249 ALA A N 1
ATOM 2046 C CA . ALA A 1 249 ? -0.727 -16.554 -9.187 1.00 98.62 249 ALA A CA 1
ATOM 2047 C C . ALA A 1 249 ? 0.610 -17.232 -9.513 1.00 98.62 249 ALA A C 1
ATOM 2049 O O . ALA A 1 249 ? 1.281 -17.719 -8.605 1.00 98.62 249 ALA A O 1
ATOM 2050 N N . ALA A 1 250 ? 1.039 -17.202 -10.780 1.00 98.44 250 ALA A N 1
ATOM 2051 C CA . ALA A 1 250 ? 2.325 -17.741 -11.214 1.00 98.44 250 ALA A CA 1
ATOM 2052 C C . ALA A 1 250 ? 3.495 -17.085 -10.470 1.00 98.44 250 ALA A C 1
ATOM 2054 O O . ALA A 1 250 ? 4.364 -17.781 -9.950 1.00 98.44 250 ALA A O 1
ATOM 2055 N N . TYR A 1 251 ? 3.485 -15.755 -10.341 1.00 98.69 251 TYR A N 1
ATOM 2056 C CA . TYR A 1 251 ? 4.510 -15.013 -9.609 1.00 98.69 251 TYR A CA 1
ATOM 2057 C C . TYR A 1 251 ? 4.598 -15.431 -8.138 1.00 98.69 251 TYR A C 1
ATOM 2059 O O . TYR A 1 251 ? 5.690 -15.709 -7.634 1.00 98.69 251 TYR A O 1
ATOM 2067 N N . ALA A 1 252 ? 3.455 -15.497 -7.448 1.00 98.38 252 ALA A N 1
ATOM 2068 C CA . ALA A 1 252 ? 3.413 -15.920 -6.055 1.00 98.38 252 ALA A CA 1
ATOM 2069 C C . ALA A 1 252 ? 3.859 -17.383 -5.898 1.00 98.38 252 ALA A C 1
ATOM 2071 O O . ALA A 1 252 ? 4.719 -17.666 -5.062 1.00 98.38 252 ALA A O 1
ATOM 2072 N N . ARG A 1 253 ? 3.343 -18.289 -6.739 1.00 97.69 253 ARG A N 1
ATOM 2073 C CA . ARG A 1 253 ? 3.666 -19.723 -6.742 1.00 97.69 253 ARG A CA 1
ATOM 2074 C C . ARG A 1 253 ? 5.160 -19.971 -6.951 1.00 97.69 253 ARG A C 1
ATOM 2076 O O . ARG A 1 253 ? 5.775 -20.610 -6.105 1.00 97.69 253 ARG A O 1
ATOM 2083 N N . THR A 1 254 ? 5.772 -19.377 -7.980 1.00 97.19 254 THR A N 1
ATOM 2084 C CA . THR A 1 254 ? 7.215 -19.518 -8.259 1.00 97.19 254 THR A CA 1
ATOM 2085 C C . THR A 1 254 ? 8.087 -19.107 -7.069 1.00 97.19 254 THR A C 1
ATOM 2087 O O . THR A 1 254 ? 9.139 -19.702 -6.826 1.00 97.19 254 THR A O 1
ATOM 2090 N N . ILE A 1 255 ? 7.682 -18.080 -6.313 1.00 98.12 255 ILE A N 1
ATOM 2091 C CA . ILE A 1 255 ? 8.437 -17.645 -5.135 1.00 98.12 255 ILE A CA 1
ATOM 2092 C C . ILE A 1 255 ? 8.198 -18.589 -3.950 1.00 98.12 255 ILE A C 1
ATOM 2094 O O . ILE A 1 255 ? 9.156 -18.973 -3.278 1.00 98.12 255 ILE A O 1
ATOM 2098 N N . LEU A 1 256 ? 6.945 -18.973 -3.701 1.00 97.75 256 LEU A N 1
ATOM 2099 C CA . LEU A 1 256 ? 6.558 -19.836 -2.582 1.00 97.75 256 LEU A CA 1
ATOM 2100 C C . LEU A 1 256 ? 7.103 -21.263 -2.706 1.00 97.75 256 LEU A C 1
ATOM 2102 O O . LEU A 1 256 ? 7.411 -21.871 -1.687 1.00 97.75 256 LEU A O 1
ATOM 2106 N N . GLU A 1 257 ? 7.294 -21.775 -3.921 1.00 96.94 257 GLU A N 1
ATOM 2107 C CA . GLU A 1 257 ? 7.925 -23.081 -4.153 1.00 96.94 257 GLU A CA 1
ATOM 2108 C C . GLU A 1 257 ? 9.364 -23.145 -3.613 1.00 96.94 257 GLU A C 1
ATOM 2110 O O . GLU A 1 257 ? 9.780 -24.184 -3.103 1.00 96.94 257 GLU A O 1
ATOM 2115 N N . LYS A 1 258 ? 10.127 -22.040 -3.678 1.00 96.88 258 LYS A N 1
ATOM 2116 C CA . LYS A 1 258 ? 11.509 -21.983 -3.156 1.00 96.88 258 LYS A CA 1
ATOM 2117 C C . LYS A 1 258 ? 11.618 -21.353 -1.764 1.00 96.88 258 LYS A C 1
ATOM 2119 O O . LYS A 1 258 ? 12.528 -21.693 -1.012 1.00 96.88 258 LYS A O 1
ATOM 2124 N N . GLU A 1 259 ? 10.730 -20.425 -1.408 1.00 97.75 259 GLU A N 1
ATOM 2125 C CA . GLU A 1 259 ? 10.666 -19.789 -0.085 1.00 97.75 259 GLU A CA 1
ATOM 2126 C C . GLU A 1 259 ? 9.241 -19.879 0.512 1.00 97.75 259 GLU A C 1
ATOM 2128 O O . GLU A 1 259 ? 8.553 -18.857 0.615 1.00 97.75 259 GLU A O 1
ATOM 2133 N N . PRO A 1 260 ? 8.791 -21.065 0.969 1.00 97.25 260 PRO A N 1
ATOM 2134 C CA . PRO A 1 260 ? 7.410 -21.281 1.431 1.00 97.25 260 PRO A CA 1
ATOM 2135 C C . PRO A 1 260 ? 7.020 -20.419 2.641 1.00 97.25 260 PRO A C 1
ATOM 2137 O O . PRO A 1 260 ? 5.859 -20.053 2.813 1.00 97.25 260 PRO A O 1
ATOM 2140 N N . ASP A 1 261 ? 7.994 -20.020 3.460 1.00 96.88 261 ASP A N 1
ATOM 2141 C CA . ASP A 1 261 ? 7.769 -19.187 4.644 1.00 96.88 261 ASP A CA 1
ATOM 2142 C C . ASP A 1 261 ? 7.917 -17.677 4.382 1.00 96.88 261 ASP A C 1
ATOM 2144 O O . ASP A 1 261 ? 7.893 -16.882 5.325 1.00 96.88 261 ASP A O 1
ATOM 2148 N N . ILE A 1 262 ? 8.085 -17.232 3.128 1.00 96.75 262 ILE A N 1
ATOM 2149 C CA . ILE A 1 262 ? 8.414 -15.826 2.830 1.00 96.75 262 ILE A CA 1
ATOM 2150 C C . ILE A 1 262 ? 7.380 -14.830 3.371 1.00 96.75 262 ILE A C 1
ATOM 2152 O O . ILE A 1 262 ? 7.762 -13.773 3.872 1.00 96.75 262 ILE A O 1
ATOM 2156 N N . MET A 1 263 ? 6.088 -15.170 3.333 1.00 94.19 263 MET A N 1
ATOM 2157 C CA . MET A 1 263 ? 5.018 -14.303 3.843 1.00 94.19 263 MET A CA 1
ATOM 2158 C C . MET A 1 263 ? 5.015 -14.206 5.375 1.00 94.19 263 MET A C 1
ATOM 2160 O O . MET A 1 263 ? 4.634 -13.168 5.917 1.00 94.19 263 MET A O 1
ATOM 2164 N N . LYS A 1 264 ? 5.497 -15.239 6.083 1.00 93.12 264 LYS A N 1
ATOM 2165 C CA . LYS A 1 264 ? 5.610 -15.231 7.553 1.00 93.12 264 LYS A CA 1
ATOM 2166 C C . LYS A 1 264 ? 6.660 -14.224 8.031 1.00 93.12 264 LYS A C 1
ATOM 2168 O O . LYS A 1 264 ? 6.514 -13.642 9.099 1.00 93.12 264 LYS A O 1
ATOM 2173 N N . LYS A 1 265 ? 7.684 -13.952 7.210 1.00 90.06 265 LYS A N 1
ATOM 2174 C CA . LYS A 1 265 ? 8.752 -12.977 7.508 1.00 90.06 265 LYS A CA 1
ATOM 2175 C C . LYS A 1 265 ? 8.262 -11.522 7.546 1.00 90.06 265 LYS A C 1
ATOM 2177 O O . LYS A 1 265 ? 9.009 -10.650 7.978 1.00 90.06 265 LYS A O 1
ATOM 2182 N N . SER A 1 266 ? 7.050 -11.247 7.063 1.00 83.12 266 SER A N 1
ATOM 2183 C CA . SER A 1 266 ? 6.449 -9.906 7.022 1.00 83.12 266 SER A CA 1
ATOM 2184 C C . SER A 1 266 ? 5.206 -9.750 7.901 1.00 83.12 266 SER A C 1
ATOM 2186 O O . SER A 1 266 ? 4.477 -8.772 7.739 1.00 83.12 266 SER A O 1
ATOM 2188 N N . PHE A 1 267 ? 4.953 -10.704 8.800 1.00 87.31 267 PHE A N 1
ATOM 2189 C CA . PHE A 1 267 ? 3.823 -10.654 9.724 1.00 87.31 267 PHE A CA 1
ATOM 2190 C C . PHE A 1 267 ? 3.842 -9.366 10.566 1.00 87.31 267 PHE A C 1
ATOM 2192 O O . PHE A 1 267 ? 4.900 -8.947 11.035 1.00 87.31 267 PHE A O 1
ATOM 2199 N N . LEU A 1 268 ? 2.674 -8.734 10.718 1.00 84.12 268 LEU A N 1
ATOM 2200 C CA . LEU A 1 268 ? 2.458 -7.439 11.378 1.00 84.12 268 LEU A CA 1
ATOM 2201 C C . LEU A 1 268 ? 3.210 -6.260 10.734 1.00 84.12 268 LEU A C 1
ATOM 2203 O O . LEU A 1 268 ? 3.413 -5.211 11.345 1.00 84.12 268 LEU A O 1
ATOM 2207 N N . GLY A 1 269 ? 3.607 -6.391 9.467 1.00 87.88 269 GLY A N 1
ATOM 2208 C CA . GLY A 1 269 ? 4.167 -5.289 8.692 1.00 87.88 269 GLY A CA 1
ATOM 2209 C C . GLY A 1 269 ? 3.143 -4.173 8.441 1.00 87.88 269 GLY A C 1
ATOM 2210 O O . GLY A 1 269 ? 2.281 -4.311 7.573 1.00 87.88 269 GLY A O 1
ATOM 2211 N N . LYS A 1 270 ? 3.305 -3.028 9.122 1.00 91.56 270 LYS A N 1
ATOM 2212 C CA . LYS A 1 270 ? 2.391 -1.862 9.129 1.00 91.56 270 LYS A CA 1
ATOM 2213 C C . LYS A 1 270 ? 1.663 -1.566 7.811 1.00 91.56 270 LYS A C 1
ATOM 2215 O O . LYS A 1 270 ? 0.441 -1.452 7.800 1.00 91.56 270 LYS A O 1
ATOM 2220 N N . ALA A 1 271 ? 2.400 -1.410 6.710 1.00 87.06 271 ALA A N 1
ATOM 2221 C CA . ALA A 1 271 ? 1.859 -0.882 5.452 1.00 87.06 271 ALA A CA 1
ATOM 2222 C C . ALA A 1 271 ? 1.562 -1.945 4.375 1.00 87.06 271 ALA A C 1
ATOM 2224 O O . ALA A 1 271 ? 0.936 -1.629 3.363 1.00 87.06 271 ALA A O 1
ATOM 2225 N N . GLY A 1 272 ? 2.009 -3.192 4.566 1.00 91.56 272 GLY A N 1
ATOM 2226 C CA . GLY A 1 272 ? 1.958 -4.206 3.507 1.00 91.56 272 GLY A CA 1
ATOM 2227 C C . GLY A 1 272 ? 1.619 -5.627 3.940 1.00 91.56 272 GLY A C 1
ATOM 2228 O O . GLY A 1 272 ? 1.544 -6.499 3.078 1.00 91.56 272 GLY A O 1
ATOM 2229 N N . ASP A 1 273 ? 1.430 -5.890 5.233 1.00 96.06 273 ASP A N 1
ATOM 2230 C CA . ASP A 1 273 ? 0.962 -7.199 5.679 1.00 96.06 273 ASP A CA 1
ATOM 2231 C C . ASP A 1 273 ? -0.517 -7.406 5.330 1.00 96.06 273 ASP A C 1
ATOM 2233 O O . ASP A 1 273 ? -1.377 -6.626 5.727 1.00 96.06 273 ASP A O 1
ATOM 2237 N N . LEU A 1 274 ? -0.792 -8.488 4.603 1.00 97.69 274 LEU A N 1
ATOM 2238 C CA . LEU A 1 274 ? -2.126 -8.925 4.185 1.00 97.69 274 LEU A CA 1
ATOM 2239 C C . LEU A 1 274 ? -2.533 -10.243 4.863 1.00 97.69 274 LEU A C 1
ATOM 2241 O O . LEU A 1 274 ? -3.381 -10.976 4.362 1.00 97.69 274 LEU A O 1
ATOM 2245 N N . THR A 1 275 ? -1.919 -10.581 6.001 1.00 97.69 275 THR A N 1
ATOM 2246 C CA . THR A 1 275 ? -2.266 -11.787 6.769 1.00 97.69 275 THR A CA 1
ATOM 2247 C C . THR A 1 275 ? -3.728 -11.786 7.192 1.00 97.69 275 THR A C 1
ATOM 2249 O O . THR A 1 275 ? -4.403 -12.791 6.998 1.00 97.69 275 THR A O 1
ATOM 2252 N N . TRP A 1 276 ? -4.247 -10.656 7.681 1.00 97.62 276 TRP A N 1
ATOM 2253 C CA . TRP A 1 276 ? -5.656 -10.569 8.068 1.00 97.62 276 TRP A CA 1
ATOM 2254 C C . TRP A 1 276 ? -6.606 -10.741 6.884 1.00 97.62 276 TRP A C 1
ATOM 2256 O O . TRP A 1 276 ? -7.568 -11.488 7.000 1.00 97.62 276 TRP A O 1
ATOM 2266 N N . TYR A 1 277 ? -6.291 -10.136 5.732 1.00 97.75 277 TYR A N 1
ATOM 2267 C CA . TYR A 1 277 ? -7.034 -10.359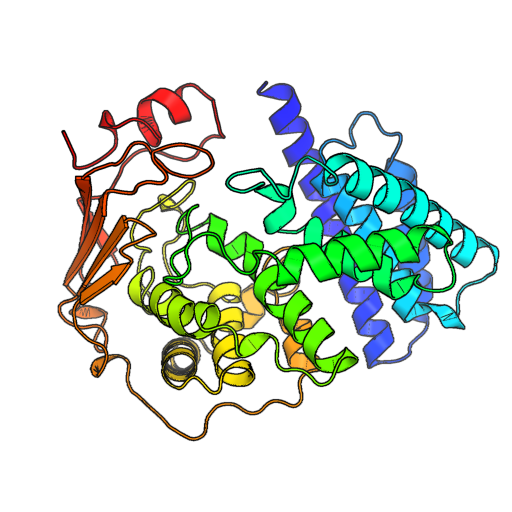 4.489 1.00 97.75 277 TYR A CA 1
ATOM 2268 C C . TYR A 1 277 ? -7.120 -11.858 4.151 1.00 97.75 277 TYR A C 1
ATOM 2270 O O . TYR A 1 277 ? -8.212 -12.371 3.922 1.00 97.75 277 TYR A O 1
ATOM 2278 N N . ARG A 1 278 ? -5.997 -12.590 4.218 1.00 97.00 278 ARG A N 1
ATOM 2279 C CA . ARG A 1 278 ? -5.980 -14.043 3.969 1.00 97.00 278 ARG A CA 1
ATOM 2280 C C . ARG A 1 278 ? -6.780 -14.853 4.994 1.00 97.00 278 ARG A C 1
ATOM 2282 O O . ARG A 1 278 ? -7.261 -15.923 4.650 1.00 97.00 278 ARG A O 1
ATOM 2289 N N . CYS A 1 279 ? -6.910 -14.376 6.232 1.00 97.00 279 CYS A N 1
ATOM 2290 C CA . CYS A 1 279 ? -7.726 -15.035 7.255 1.00 97.00 279 CYS A CA 1
ATOM 2291 C C . CYS A 1 279 ? -9.234 -14.891 7.013 1.00 97.00 279 CYS A C 1
ATOM 2293 O O . CYS A 1 279 ? -9.985 -15.734 7.494 1.00 97.00 279 CYS A O 1
ATOM 2295 N N . ILE A 1 280 ? -9.672 -13.829 6.329 1.00 95.94 280 ILE A N 1
ATOM 2296 C CA . ILE A 1 280 ? -11.100 -13.495 6.188 1.00 95.94 280 ILE A CA 1
ATOM 2297 C C . ILE A 1 280 ? -11.646 -13.665 4.768 1.00 95.94 280 ILE A C 1
ATOM 2299 O O . ILE A 1 280 ? -12.860 -13.659 4.593 1.00 95.94 280 ILE A O 1
ATOM 2303 N N . THR A 1 281 ? -10.781 -13.773 3.758 1.00 96.56 281 THR A N 1
ATOM 2304 C CA . THR A 1 281 ? -11.207 -13.989 2.371 1.00 96.56 281 THR A CA 1
ATOM 2305 C C . THR A 1 281 ? -11.623 -15.441 2.144 1.00 96.56 281 THR A C 1
ATOM 2307 O O . THR A 1 281 ? -10.949 -16.372 2.586 1.00 96.56 281 THR A O 1
ATOM 2310 N N . ASP A 1 282 ? -12.717 -15.636 1.417 1.00 95.44 282 ASP A N 1
ATOM 2311 C CA . ASP A 1 282 ? -13.184 -16.926 0.908 1.00 95.44 282 ASP A CA 1
ATOM 2312 C C . ASP A 1 282 ? -12.782 -17.153 -0.563 1.00 95.44 282 ASP A C 1
ATOM 2314 O O . ASP A 1 282 ? -13.049 -18.216 -1.131 1.00 95.44 282 ASP A O 1
ATOM 2318 N N . LYS A 1 283 ? -12.097 -16.180 -1.185 1.00 96.94 283 LYS A N 1
ATOM 2319 C CA . LYS A 1 283 ? -11.690 -16.260 -2.589 1.00 96.94 283 LYS A CA 1
ATOM 2320 C C . LYS A 1 283 ? -10.578 -17.288 -2.806 1.00 96.94 283 LYS A C 1
ATOM 2322 O O . LYS A 1 283 ? -9.503 -17.258 -2.188 1.00 96.94 283 LYS A O 1
ATOM 2327 N N . ALA A 1 284 ? -10.835 -18.185 -3.752 1.00 96.25 284 ALA A N 1
ATOM 2328 C CA . ALA A 1 284 ? -9.874 -19.167 -4.227 1.00 96.25 284 ALA A CA 1
ATOM 2329 C C . ALA A 1 284 ? -8.840 -18.537 -5.175 1.00 96.25 284 ALA A C 1
ATOM 2331 O O . ALA A 1 284 ? -9.059 -17.477 -5.758 1.00 96.25 284 ALA A O 1
ATOM 2332 N N . LEU A 1 285 ? -7.707 -19.219 -5.338 1.00 97.31 285 LEU A N 1
ATOM 2333 C CA . LEU A 1 285 ? -6.752 -18.916 -6.404 1.00 97.31 285 LEU A CA 1
ATOM 2334 C C . LEU A 1 285 ? -7.336 -19.306 -7.778 1.00 97.31 285 LEU A C 1
ATOM 2336 O O . LEU A 1 285 ? -8.194 -20.195 -7.838 1.00 97.31 285 LEU A O 1
ATOM 2340 N N . PRO A 1 286 ? -6.868 -18.681 -8.877 1.00 97.00 286 PRO A N 1
ATOM 2341 C CA . PRO A 1 286 ? -7.310 -19.026 -10.222 1.00 97.00 286 PRO A CA 1
ATOM 2342 C C . PRO A 1 286 ? -6.995 -20.490 -10.542 1.00 97.00 286 PRO A C 1
ATOM 2344 O O . PRO A 1 286 ? -5.961 -21.021 -10.139 1.00 97.00 286 PRO A O 1
ATOM 2347 N N . LYS A 1 287 ? -7.900 -21.142 -11.282 1.00 95.06 287 LYS A N 1
ATOM 2348 C CA . LYS A 1 287 ? -7.697 -22.518 -11.777 1.00 95.06 287 LYS A CA 1
ATOM 2349 C C . LYS A 1 287 ? -6.776 -22.573 -12.991 1.00 95.06 287 LYS A C 1
ATOM 2351 O O . LYS A 1 287 ? -6.112 -23.579 -13.204 1.00 95.06 287 LYS A O 1
ATOM 2356 N N . GLU A 1 288 ? -6.806 -21.526 -13.810 1.00 95.06 288 GLU A N 1
ATOM 2357 C CA . GLU A 1 288 ? -5.922 -21.382 -14.960 1.00 95.06 288 GLU A CA 1
ATOM 2358 C C . GLU A 1 288 ? -4.489 -21.166 -14.474 1.00 95.06 288 GLU A C 1
ATOM 2360 O O . GLU A 1 288 ? -4.226 -20.325 -13.610 1.00 95.06 288 GLU A O 1
ATOM 2365 N N . GLU A 1 289 ? -3.557 -21.937 -15.027 1.00 94.69 289 GLU A N 1
ATOM 2366 C CA . GLU A 1 289 ? -2.146 -21.844 -14.690 1.00 94.69 289 GLU A CA 1
ATOM 2367 C C . GLU A 1 289 ? -1.352 -21.345 -15.890 1.00 94.69 289 GLU A C 1
ATOM 2369 O O . GLU A 1 289 ? -1.416 -21.923 -16.969 1.00 94.69 289 GLU A O 1
ATOM 2374 N N . HIS A 1 290 ? -0.551 -20.309 -15.658 1.00 96.69 290 HIS A N 1
ATOM 2375 C CA . HIS A 1 290 ? 0.445 -19.823 -16.604 1.00 96.69 290 HIS A CA 1
ATOM 2376 C C . HIS A 1 290 ? 1.845 -19.877 -15.990 1.00 96.69 290 HIS A C 1
ATOM 2378 O O . HIS A 1 290 ? 2.019 -19.902 -14.765 1.00 96.69 290 HIS A O 1
ATOM 2384 N N . SER A 1 291 ? 2.859 -19.871 -16.849 1.00 96.00 291 SER A N 1
ATOM 2385 C CA . SER A 1 291 ? 4.264 -19.719 -16.481 1.00 96.00 291 SER A CA 1
ATOM 2386 C C . SER A 1 291 ? 4.766 -18.329 -16.835 1.00 96.00 291 SER A C 1
ATOM 2388 O O . SER A 1 291 ? 4.541 -17.864 -17.942 1.00 96.00 291 SER A O 1
ATOM 2390 N N . LEU A 1 292 ? 5.572 -17.698 -15.973 1.00 97.00 292 LEU A N 1
ATOM 2391 C CA . LEU A 1 292 ? 6.187 -16.392 -16.273 1.00 97.00 292 LEU A CA 1
ATOM 2392 C C . LEU A 1 292 ? 7.028 -16.380 -17.567 1.00 97.00 292 LEU A C 1
ATOM 2394 O O . LEU A 1 292 ? 7.303 -15.306 -18.095 1.00 97.00 292 LEU A O 1
ATOM 2398 N N . ALA A 1 293 ? 7.426 -17.549 -18.085 1.00 96.88 293 ALA A N 1
ATOM 2399 C CA . ALA A 1 293 ? 8.108 -17.696 -19.372 1.00 96.88 293 ALA A CA 1
ATOM 2400 C C . ALA A 1 293 ? 7.255 -17.274 -20.583 1.00 96.88 293 ALA A C 1
ATOM 2402 O O . ALA A 1 293 ? 7.805 -16.958 -21.633 1.00 96.88 293 ALA A O 1
ATOM 2403 N N . GLU A 1 294 ? 5.932 -17.286 -20.446 1.00 97.81 294 GLU A N 1
ATOM 2404 C CA . GLU A 1 294 ? 4.986 -16.945 -21.510 1.00 97.81 294 GLU A CA 1
ATOM 2405 C C . GLU A 1 294 ? 4.744 -15.429 -21.622 1.00 97.81 294 GLU A C 1
ATOM 2407 O O . GLU A 1 294 ? 4.172 -14.957 -22.607 1.00 97.81 294 GLU A O 1
ATOM 2412 N N . LEU A 1 295 ? 5.183 -14.646 -20.629 1.00 97.81 295 LEU A N 1
ATOM 2413 C CA . LEU A 1 295 ? 5.068 -13.192 -20.667 1.00 97.81 295 LEU A CA 1
ATOM 2414 C C . LEU A 1 295 ? 5.993 -12.592 -21.739 1.00 97.81 295 LEU A C 1
ATOM 2416 O O . LEU A 1 295 ? 7.136 -13.036 -21.888 1.00 97.81 295 LEU A O 1
ATOM 2420 N N . PRO A 1 296 ? 5.562 -11.529 -22.445 1.00 98.00 296 PRO A N 1
ATOM 2421 C CA . PRO A 1 296 ? 6.413 -10.827 -23.397 1.00 98.00 296 PRO A CA 1
ATOM 2422 C C . PRO A 1 296 ? 7.746 -10.393 -22.783 1.00 98.00 296 PRO A C 1
ATOM 2424 O O . PRO A 1 296 ? 7.812 -9.929 -21.648 1.00 98.00 296 PRO A O 1
ATOM 2427 N N . MET A 1 297 ? 8.822 -10.440 -23.562 1.00 97.50 297 MET A N 1
ATOM 2428 C CA . MET A 1 297 ? 10.151 -10.029 -23.092 1.00 97.50 297 MET A CA 1
ATOM 2429 C C . MET A 1 297 ? 10.221 -8.563 -22.644 1.00 97.50 297 MET A C 1
ATOM 2431 O O . MET A 1 297 ? 11.105 -8.191 -21.882 1.00 97.50 297 MET A O 1
ATOM 2435 N N . THR A 1 298 ? 9.320 -7.706 -23.122 1.00 98.25 298 THR A N 1
ATOM 2436 C CA . THR A 1 298 ? 9.327 -6.274 -22.813 1.00 98.25 298 THR A CA 1
ATOM 2437 C C . THR A 1 298 ? 7.960 -5.817 -22.341 1.00 98.25 298 THR A C 1
ATOM 2439 O O . THR A 1 298 ? 6.948 -6.128 -22.966 1.00 98.25 298 THR A O 1
ATOM 2442 N N . LYS A 1 299 ? 7.946 -5.004 -21.283 1.00 98.62 299 LYS A N 1
ATOM 2443 C CA . LYS A 1 299 ? 6.773 -4.240 -20.868 1.00 98.62 299 LYS A CA 1
ATOM 2444 C C . LYS A 1 299 ? 7.116 -2.760 -20.802 1.00 98.62 299 LYS A C 1
ATOM 2446 O O . LYS A 1 299 ? 8.059 -2.355 -20.119 1.00 98.62 299 LYS A O 1
ATOM 2451 N N . VAL A 1 300 ? 6.311 -1.965 -21.503 1.00 98.81 300 VAL A N 1
ATOM 2452 C CA . VAL A 1 300 ? 6.313 -0.502 -21.442 1.00 98.81 300 VAL A CA 1
ATOM 2453 C C . VAL A 1 300 ? 5.061 -0.045 -20.696 1.00 98.81 300 VAL A C 1
ATOM 2455 O O . VAL A 1 300 ? 3.958 -0.531 -20.961 1.00 98.81 300 VAL A O 1
ATOM 2458 N N . PHE A 1 301 ? 5.251 0.875 -19.758 1.00 98.75 301 PHE A N 1
ATOM 2459 C CA . PHE A 1 301 ? 4.202 1.604 -19.054 1.00 98.75 301 PHE A CA 1
ATOM 2460 C C . PHE A 1 301 ? 4.273 3.047 -19.558 1.00 98.75 301 PHE A C 1
ATOM 2462 O O . PHE A 1 301 ? 5.139 3.813 -19.127 1.00 98.75 301 PHE A O 1
ATOM 2469 N N . ASN A 1 302 ? 3.452 3.369 -20.561 1.00 98.44 302 ASN A N 1
ATOM 2470 C CA . ASN A 1 302 ? 3.554 4.619 -21.319 1.00 98.44 302 ASN A CA 1
ATOM 2471 C C . ASN A 1 302 ? 3.246 5.859 -20.469 1.00 98.44 302 ASN A C 1
ATOM 2473 O O . ASN A 1 302 ? 3.969 6.846 -20.560 1.00 98.44 302 ASN A O 1
ATOM 2477 N N . GLU A 1 303 ? 2.214 5.808 -19.627 1.00 98.44 303 GLU A N 1
ATOM 2478 C CA . GLU A 1 303 ? 1.821 6.929 -18.764 1.00 98.44 303 GLU A CA 1
ATOM 2479 C C . GLU A 1 303 ? 2.807 7.095 -17.609 1.00 98.44 303 GLU A C 1
ATOM 2481 O O . GLU A 1 303 ? 3.221 8.205 -17.274 1.00 98.44 303 GLU A O 1
ATOM 2486 N N . THR A 1 304 ? 3.262 5.979 -17.036 1.00 98.81 304 THR A N 1
ATOM 2487 C CA . THR A 1 304 ? 4.308 6.008 -16.013 1.00 98.81 304 THR A CA 1
ATOM 2488 C C . THR A 1 304 ? 5.661 6.437 -16.593 1.00 98.81 304 THR A C 1
ATOM 2490 O O . THR A 1 304 ? 6.482 7.026 -15.879 1.00 98.81 304 THR A O 1
ATOM 2493 N N . GLY A 1 305 ? 5.896 6.190 -17.883 1.00 98.75 305 GLY A N 1
ATOM 2494 C CA . GLY A 1 305 ? 7.130 6.499 -18.601 1.00 98.75 305 GLY A CA 1
ATOM 2495 C C . GLY A 1 305 ? 8.306 5.638 -18.148 1.00 98.75 305 GLY A C 1
ATOM 2496 O O . GLY A 1 305 ? 9.387 6.137 -17.828 1.00 98.75 305 GLY A O 1
ATOM 2497 N N . ILE A 1 306 ? 8.073 4.329 -18.058 1.00 98.81 306 ILE A N 1
ATOM 2498 C CA . ILE A 1 306 ? 9.079 3.322 -17.704 1.00 98.81 306 ILE A CA 1
ATOM 2499 C C . ILE A 1 306 ? 8.989 2.137 -18.664 1.00 98.81 306 ILE A C 1
ATOM 2501 O O . ILE A 1 306 ? 7.911 1.782 -19.143 1.00 98.81 306 ILE A O 1
ATOM 2505 N N . ALA A 1 307 ? 10.122 1.489 -18.905 1.00 98.75 307 ALA A N 1
ATOM 2506 C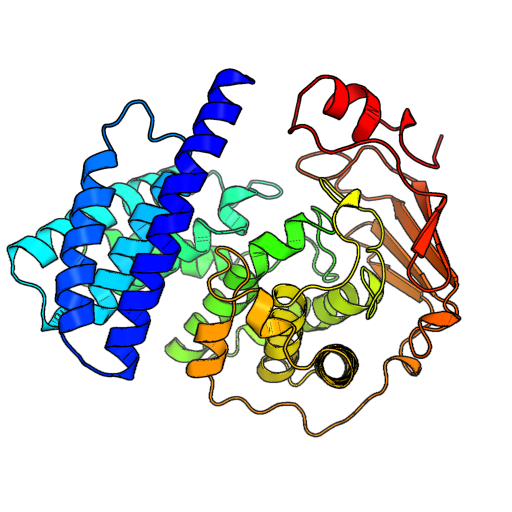 CA . ALA A 1 307 ? 10.187 0.239 -19.646 1.00 98.75 307 ALA A CA 1
ATOM 2507 C C . ALA A 1 307 ? 11.102 -0.759 -18.936 1.00 98.75 307 ALA A C 1
ATOM 2509 O O . ALA A 1 307 ? 12.065 -0.385 -18.264 1.00 98.75 307 ALA A O 1
ATOM 2510 N N . THR A 1 308 ? 10.789 -2.039 -19.095 1.00 98.31 308 THR A N 1
ATOM 2511 C CA . THR A 1 308 ? 11.612 -3.159 -18.627 1.00 98.31 308 THR A CA 1
ATOM 2512 C C . THR A 1 308 ? 11.702 -4.188 -19.738 1.00 98.31 308 THR A C 1
ATOM 2514 O O . THR A 1 308 ? 10.694 -4.545 -20.345 1.00 98.31 308 THR A O 1
ATOM 2517 N N . MET A 1 309 ? 12.925 -4.608 -20.035 1.00 98.75 309 MET A N 1
ATOM 2518 C CA . MET A 1 309 ? 13.267 -5.550 -21.093 1.00 98.75 309 MET A CA 1
ATOM 2519 C C . MET A 1 309 ? 14.010 -6.717 -20.452 1.00 98.75 309 MET A C 1
ATOM 2521 O O . MET A 1 309 ? 14.923 -6.501 -19.658 1.00 98.75 309 MET A O 1
ATOM 2525 N N . HIS A 1 310 ? 13.623 -7.937 -20.791 1.00 98.56 310 HIS A N 1
ATOM 2526 C CA . HIS A 1 310 ? 14.135 -9.179 -20.230 1.00 98.56 310 HIS A CA 1
ATOM 2527 C C . HIS A 1 310 ? 14.456 -10.151 -21.357 1.00 98.56 310 HIS A C 1
ATOM 2529 O O . HIS A 1 310 ? 13.731 -10.230 -22.342 1.00 98.56 310 HIS A O 1
ATOM 2535 N N . THR A 1 311 ? 15.510 -10.934 -21.185 1.00 98.38 311 THR A N 1
ATOM 2536 C CA . THR A 1 311 ? 15.822 -12.056 -22.086 1.00 98.38 311 THR A CA 1
ATOM 2537 C C . THR A 1 311 ? 15.147 -13.350 -21.642 1.00 98.38 311 THR A C 1
ATOM 2539 O O . THR A 1 311 ? 14.871 -14.206 -22.476 1.00 98.38 311 THR A O 1
ATOM 2542 N N . SER A 1 312 ? 14.858 -13.501 -20.342 1.00 95.69 312 SER A N 1
ATOM 2543 C CA . SER A 1 312 ? 14.159 -14.672 -19.807 1.00 95.69 312 SER A CA 1
ATOM 2544 C C . SER A 1 312 ? 13.461 -14.371 -18.477 1.00 95.69 312 SER A C 1
ATOM 2546 O O . SER A 1 312 ? 14.098 -14.302 -17.430 1.00 95.69 312 SER A O 1
ATOM 2548 N N . LEU A 1 313 ? 12.134 -14.216 -18.481 1.00 93.38 313 LEU A N 1
ATOM 2549 C CA . LEU A 1 313 ? 11.356 -14.074 -17.238 1.00 93.38 313 LEU A CA 1
ATOM 2550 C C . LEU A 1 313 ? 11.084 -15.414 -16.536 1.00 93.38 313 LEU A C 1
ATOM 2552 O O . LEU A 1 313 ? 10.864 -15.431 -15.327 1.00 93.38 313 LEU A O 1
ATOM 2556 N N . GLY A 1 314 ? 11.131 -16.527 -17.275 1.00 90.44 314 GLY A N 1
ATOM 2557 C CA . GLY A 1 314 ? 10.949 -17.876 -16.732 1.00 90.44 314 GLY A CA 1
ATOM 2558 C C . GLY A 1 314 ? 12.209 -18.487 -16.110 1.00 90.44 314 GLY A C 1
ATOM 2559 O O . GLY A 1 314 ? 12.099 -19.344 -15.239 1.00 90.44 314 GLY A O 1
ATOM 2560 N N . ASP A 1 315 ? 13.402 -18.039 -16.519 1.00 95.38 315 ASP A N 1
ATOM 2561 C CA . ASP A 1 315 ? 14.695 -18.497 -15.989 1.00 95.38 315 ASP A CA 1
ATOM 2562 C C . ASP A 1 315 ? 15.523 -17.296 -15.517 1.00 95.38 315 ASP A C 1
ATOM 2564 O O . ASP A 1 315 ? 16.308 -16.702 -16.262 1.00 95.38 315 ASP A O 1
ATOM 2568 N N . ILE A 1 316 ? 15.312 -16.929 -14.252 1.00 93.44 316 ILE A N 1
ATOM 2569 C CA . ILE A 1 316 ? 15.896 -15.735 -13.635 1.00 93.44 316 ILE A CA 1
ATOM 2570 C C . ILE A 1 316 ? 17.425 -15.772 -13.617 1.00 93.44 316 ILE A C 1
ATOM 2572 O O . ILE A 1 316 ? 18.049 -14.723 -13.766 1.00 93.44 316 ILE A O 1
ATOM 2576 N N . GLU A 1 317 ? 18.040 -16.948 -13.473 1.00 96.06 317 GLU A N 1
ATOM 2577 C CA . GLU A 1 317 ? 19.502 -17.083 -13.398 1.00 96.06 317 GLU A CA 1
ATOM 2578 C C . GLU A 1 317 ? 20.184 -16.731 -14.725 1.00 96.06 317 GLU A C 1
ATOM 2580 O O . GLU A 1 317 ? 21.325 -16.266 -14.729 1.00 96.06 317 GLU A O 1
ATOM 2585 N N . LYS A 1 318 ? 19.463 -16.884 -15.842 1.00 97.44 318 LYS A N 1
ATOM 2586 C CA . LYS A 1 318 ? 19.917 -16.519 -17.192 1.00 97.44 318 LYS A CA 1
ATOM 2587 C C . LYS A 1 318 ? 19.336 -15.194 -17.686 1.00 97.44 318 LYS A C 1
ATOM 2589 O O . LYS A 1 318 ? 19.589 -14.803 -18.823 1.00 97.44 318 LYS A O 1
ATOM 2594 N N . ASN A 1 319 ? 18.555 -14.496 -16.860 1.00 98.50 319 ASN A N 1
ATOM 2595 C CA . ASN A 1 319 ? 17.896 -13.266 -17.270 1.00 98.50 319 ASN A CA 1
ATOM 2596 C C . ASN A 1 319 ? 18.882 -12.095 -17.297 1.00 98.50 319 ASN A C 1
ATOM 2598 O O . ASN A 1 319 ? 19.278 -11.582 -16.248 1.00 98.50 319 ASN A O 1
ATOM 2602 N N . ALA A 1 320 ? 19.231 -11.636 -18.495 1.00 98.75 320 ALA A N 1
ATOM 2603 C CA . ALA A 1 320 ? 19.701 -10.277 -18.722 1.00 98.75 320 ALA A CA 1
ATOM 2604 C C . ALA A 1 320 ? 18.495 -9.328 -18.787 1.00 98.75 320 ALA A C 1
ATOM 2606 O O . ALA A 1 320 ? 17.605 -9.517 -19.622 1.00 98.75 320 ALA A O 1
ATOM 2607 N N . MET A 1 321 ? 18.476 -8.326 -17.909 1.00 98.75 321 MET A N 1
ATOM 2608 C CA . MET A 1 321 ? 17.408 -7.334 -17.789 1.00 98.75 321 MET A CA 1
ATOM 2609 C C . MET A 1 321 ? 17.960 -5.920 -17.983 1.00 98.75 321 MET A C 1
ATOM 2611 O O . MET A 1 321 ? 19.029 -5.586 -17.468 1.00 98.75 321 MET A O 1
ATOM 2615 N N . LEU A 1 322 ? 17.189 -5.073 -18.661 1.00 98.88 322 LEU A N 1
ATOM 2616 C CA . LEU A 1 322 ? 17.383 -3.628 -18.724 1.00 98.88 322 LEU A CA 1
ATOM 2617 C C . LEU A 1 322 ? 16.117 -2.929 -18.232 1.00 98.88 322 LEU A C 1
ATOM 2619 O O . LEU A 1 322 ? 15.011 -3.272 -18.646 1.00 98.88 322 LEU A O 1
ATOM 2623 N N . SER A 1 323 ? 16.270 -1.936 -17.361 1.00 98.88 323 SER A N 1
ATOM 2624 C CA . SER A 1 323 ? 15.197 -1.007 -17.007 1.00 98.88 323 SER A CA 1
ATOM 2625 C C . SER A 1 323 ? 15.502 0.383 -17.546 1.00 98.88 323 SER A C 1
ATOM 2627 O O . SER A 1 323 ? 16.665 0.764 -17.664 1.00 98.88 323 SER A O 1
ATOM 2629 N N . PHE A 1 324 ? 14.456 1.132 -17.879 1.00 98.94 324 PHE A N 1
ATOM 2630 C CA . PHE A 1 324 ? 14.544 2.478 -18.431 1.00 98.94 324 PHE A CA 1
ATOM 2631 C C . PHE A 1 324 ? 13.451 3.374 -17.850 1.00 98.94 324 PHE A C 1
ATOM 2633 O O . PHE A 1 324 ? 12.334 2.908 -17.598 1.00 98.94 324 PHE A O 1
ATOM 2640 N N . ARG A 1 325 ? 13.752 4.667 -17.687 1.00 98.94 325 ARG A N 1
ATOM 2641 C CA . ARG A 1 325 ? 12.778 5.682 -17.274 1.00 98.94 325 ARG A CA 1
ATOM 2642 C C . ARG A 1 325 ? 12.916 6.972 -18.075 1.00 98.94 325 ARG A C 1
ATOM 2644 O O . ARG A 1 325 ? 13.982 7.571 -18.114 1.00 98.94 325 ARG A O 1
ATOM 2651 N N . SER A 1 326 ? 11.799 7.443 -18.617 1.00 98.81 326 SER A N 1
ATOM 2652 C CA . SER A 1 326 ? 11.607 8.800 -19.131 1.00 98.81 326 SER A CA 1
ATOM 2653 C C . SER A 1 326 ? 10.138 9.162 -18.932 1.00 98.81 326 SER A C 1
ATOM 2655 O O . SER A 1 326 ? 9.261 8.676 -19.639 1.00 98.81 326 SER A O 1
ATOM 2657 N N . SER A 1 327 ? 9.864 9.895 -17.857 1.00 98.75 327 SER A N 1
ATOM 2658 C CA . SER A 1 327 ? 8.571 9.908 -17.180 1.00 98.75 327 SER A CA 1
ATOM 2659 C C . SER A 1 327 ? 7.979 11.311 -17.101 1.00 98.75 327 SER A C 1
ATOM 2661 O O . SER A 1 327 ? 8.655 12.220 -16.604 1.00 98.75 327 SER A O 1
ATOM 2663 N N . PRO A 1 328 ? 6.695 11.488 -17.475 1.00 98.56 328 PRO A N 1
ATOM 2664 C CA . PRO A 1 328 ? 6.013 12.778 -17.360 1.00 98.56 328 PRO A CA 1
ATOM 2665 C C . PRO A 1 328 ? 5.868 13.237 -15.900 1.00 98.56 328 PRO A C 1
ATOM 2667 O O . PRO A 1 328 ? 5.721 14.426 -15.639 1.00 98.56 328 PRO A O 1
ATOM 2670 N N . TYR A 1 329 ? 5.997 12.323 -14.930 1.00 98.50 329 TYR A N 1
ATOM 2671 C CA . TYR A 1 329 ? 6.003 12.641 -13.499 1.00 98.50 329 TYR A CA 1
ATOM 2672 C C . TYR A 1 329 ? 7.243 13.448 -13.058 1.00 98.50 329 TYR A C 1
ATOM 2674 O O . TYR A 1 329 ? 7.294 13.982 -11.948 1.00 98.50 329 TYR A O 1
ATOM 2682 N N . GLY A 1 330 ? 8.279 13.529 -13.900 1.00 98.56 330 GLY A N 1
ATOM 2683 C CA . GLY A 1 330 ? 9.485 14.293 -13.599 1.00 98.56 330 GLY A CA 1
ATOM 2684 C C . GLY A 1 330 ? 10.259 13.713 -12.410 1.00 98.56 330 GLY A C 1
ATOM 2685 O O . GLY A 1 330 ? 10.478 12.502 -12.322 1.00 98.56 330 GLY A O 1
ATOM 2686 N N . SER A 1 331 ? 10.711 14.582 -11.508 1.00 98.38 331 SER A N 1
ATOM 2687 C CA . SER A 1 331 ? 11.559 14.249 -10.350 1.00 98.38 331 SER A CA 1
ATOM 2688 C C . SER A 1 331 ? 10.962 14.696 -9.010 1.00 98.38 331 SER A C 1
ATOM 2690 O O . SER A 1 331 ? 11.674 14.817 -8.011 1.00 98.38 331 SER A O 1
ATOM 2692 N N . THR A 1 332 ? 9.651 14.957 -8.979 1.00 97.81 332 THR A N 1
ATOM 2693 C CA . THR A 1 332 ? 8.949 15.332 -7.748 1.00 97.81 332 THR A CA 1
ATOM 2694 C C . THR A 1 332 ? 8.763 14.132 -6.816 1.00 97.81 332 THR A C 1
ATOM 2696 O O . THR A 1 332 ? 8.966 12.974 -7.189 1.00 97.81 332 THR A O 1
ATOM 2699 N N . SER A 1 333 ? 8.327 14.403 -5.586 1.00 97.56 333 SER A N 1
ATOM 2700 C CA . SER A 1 333 ? 7.932 13.371 -4.630 1.00 97.56 333 SER A CA 1
ATOM 2701 C C . SER A 1 333 ? 9.052 12.345 -4.386 1.00 97.56 333 SER A C 1
ATOM 2703 O O . SER A 1 333 ? 10.178 12.733 -4.046 1.00 97.56 333 SER A O 1
ATOM 2705 N N . HIS A 1 334 ? 8.792 11.040 -4.525 1.00 98.44 334 HIS A N 1
ATOM 2706 C CA . HIS A 1 334 ? 9.813 10.008 -4.393 1.00 98.44 334 HIS A CA 1
ATOM 2707 C C . HIS A 1 334 ? 10.480 9.595 -5.702 1.00 98.44 334 HIS A C 1
ATOM 2709 O O . HIS A 1 334 ? 11.388 8.768 -5.638 1.00 98.44 334 HIS A O 1
ATOM 2715 N N . ALA A 1 335 ? 10.115 10.184 -6.841 1.00 98.62 335 ALA A N 1
ATOM 2716 C CA . ALA A 1 335 ? 10.841 9.982 -8.087 1.00 98.62 335 ALA A CA 1
ATOM 2717 C C . ALA A 1 335 ? 12.235 10.634 -8.050 1.00 98.62 335 ALA A C 1
ATOM 2719 O O . ALA A 1 335 ? 12.511 11.542 -7.263 1.00 98.62 335 ALA A O 1
ATOM 2720 N N . LEU A 1 336 ? 13.134 10.142 -8.900 1.00 98.81 336 LEU A N 1
ATOM 2721 C CA . LEU A 1 336 ? 14.508 10.636 -9.031 1.00 98.81 336 LEU A CA 1
ATOM 2722 C C . LEU A 1 336 ? 14.609 11.547 -10.269 1.00 98.81 336 LEU A C 1
ATOM 2724 O O . LEU A 1 336 ? 13.748 11.498 -11.153 1.00 98.81 336 LEU A O 1
ATOM 2728 N N . ALA A 1 337 ? 15.655 12.370 -10.364 1.00 98.81 337 ALA A N 1
ATOM 2729 C CA . ALA A 1 337 ? 15.975 13.133 -11.573 1.00 98.81 337 ALA A CA 1
ATOM 2730 C C . ALA A 1 337 ? 16.755 12.260 -12.568 1.00 98.81 337 ALA A C 1
ATOM 2732 O O . ALA A 1 337 ? 17.878 12.558 -12.950 1.00 98.81 337 ALA A O 1
ATOM 2733 N N . ASN A 1 338 ? 16.140 11.150 -12.972 1.00 98.75 338 ASN A N 1
ATOM 2734 C CA . ASN A 1 338 ? 16.745 10.106 -13.796 1.00 98.75 338 ASN A CA 1
ATOM 2735 C C . ASN A 1 338 ? 16.000 9.924 -15.128 1.00 98.75 338 ASN A C 1
ATOM 2737 O O . ASN A 1 338 ? 15.703 8.802 -15.533 1.00 98.75 338 ASN A O 1
ATOM 2741 N N . GLN A 1 339 ? 15.650 11.031 -15.786 1.00 98.88 339 GLN A N 1
ATOM 2742 C CA . GLN A 1 339 ? 15.055 10.972 -17.124 1.00 98.88 339 GLN A CA 1
ATOM 2743 C C . GLN A 1 339 ? 16.076 10.424 -18.123 1.00 98.88 339 GLN A C 1
ATOM 2745 O O . GLN A 1 339 ? 17.265 10.722 -18.014 1.00 98.88 339 GLN A O 1
ATOM 2750 N N . ASN A 1 340 ? 15.606 9.607 -19.064 1.00 98.88 340 ASN A N 1
ATOM 2751 C CA . ASN A 1 340 ? 16.406 8.827 -20.011 1.00 98.88 340 ASN A CA 1
ATOM 2752 C C . ASN A 1 340 ? 17.469 7.916 -19.369 1.00 98.88 340 ASN A C 1
ATOM 2754 O O . ASN A 1 340 ? 18.372 7.449 -20.060 1.00 98.88 340 ASN A O 1
ATOM 2758 N N . ALA A 1 341 ? 17.364 7.637 -18.068 1.00 98.94 341 ALA A N 1
ATOM 2759 C CA . ALA A 1 341 ? 18.308 6.762 -17.395 1.00 98.94 341 ALA A CA 1
ATOM 2760 C C . ALA A 1 341 ? 17.966 5.290 -17.628 1.00 98.94 341 ALA A C 1
ATOM 2762 O O . ALA A 1 341 ? 16.790 4.915 -17.692 1.00 98.94 341 ALA A O 1
ATOM 2763 N N . PHE A 1 342 ? 18.999 4.448 -17.659 1.00 98.94 342 PHE A N 1
ATOM 2764 C CA . PHE A 1 342 ? 18.852 2.994 -17.686 1.00 98.94 342 PHE A CA 1
ATOM 2765 C C . PHE A 1 342 ? 19.578 2.310 -16.521 1.00 98.94 342 PHE A C 1
ATOM 2767 O O . PHE A 1 342 ? 20.520 2.854 -15.946 1.00 98.94 342 PHE A O 1
ATOM 2774 N N . ASN A 1 343 ? 19.168 1.090 -16.180 1.00 98.94 343 ASN A N 1
ATOM 2775 C CA . ASN A 1 343 ? 19.936 0.179 -15.330 1.00 98.94 343 ASN A CA 1
ATOM 2776 C C . ASN A 1 343 ? 19.996 -1.211 -15.982 1.00 98.94 343 ASN A C 1
ATOM 2778 O O . ASN A 1 343 ? 19.100 -1.578 -16.739 1.00 98.94 343 ASN A O 1
ATOM 2782 N N . THR A 1 344 ? 21.030 -1.997 -15.678 1.00 98.94 344 THR A N 1
ATOM 2783 C CA . THR A 1 344 ? 21.223 -3.354 -16.215 1.00 98.94 344 THR A CA 1
ATOM 2784 C C . THR A 1 344 ? 21.404 -4.374 -15.103 1.00 98.94 344 THR A C 1
ATOM 2786 O O . THR A 1 344 ? 21.950 -4.072 -14.037 1.00 98.94 344 THR A O 1
ATOM 2789 N N . PHE A 1 345 ? 20.948 -5.596 -15.363 1.00 98.88 345 PHE A N 1
ATOM 2790 C CA . PHE A 1 345 ? 20.981 -6.696 -14.415 1.00 98.88 345 PHE A CA 1
ATOM 2791 C C . PHE A 1 345 ? 21.268 -8.010 -15.142 1.00 98.88 345 PHE A C 1
ATOM 2793 O O . PHE A 1 345 ? 20.842 -8.198 -16.280 1.00 98.88 345 PHE A O 1
ATOM 2800 N N . TYR A 1 346 ? 21.941 -8.933 -14.463 1.00 98.75 346 TYR A N 1
ATOM 2801 C CA . TYR A 1 346 ? 22.088 -10.318 -14.900 1.00 98.75 346 TYR A CA 1
ATOM 2802 C C . TYR A 1 346 ? 21.862 -11.257 -13.718 1.00 98.75 346 TYR A C 1
ATOM 2804 O O . TYR A 1 346 ? 22.344 -10.988 -12.614 1.00 98.75 346 TYR A O 1
ATOM 2812 N N . GLY A 1 347 ? 21.108 -12.340 -13.915 1.00 98.19 347 GLY A N 1
ATOM 2813 C CA . GLY A 1 347 ? 20.851 -13.308 -12.845 1.00 98.19 347 GLY A CA 1
ATOM 2814 C C . GLY A 1 347 ? 20.140 -12.688 -11.634 1.00 98.19 347 GLY A C 1
ATOM 2815 O O . GLY A 1 347 ? 20.427 -13.042 -10.491 1.00 98.19 347 GLY A O 1
ATOM 2816 N N . GLY A 1 348 ? 19.315 -11.661 -11.865 1.00 97.94 348 GLY A N 1
ATOM 2817 C CA . GLY A 1 348 ? 18.648 -10.893 -10.810 1.00 97.94 348 GLY A CA 1
ATOM 2818 C C . GLY A 1 348 ? 19.545 -9.925 -10.020 1.00 97.94 348 GLY A C 1
ATOM 2819 O O . GLY A 1 348 ? 19.080 -9.356 -9.033 1.00 97.94 348 GLY A O 1
ATOM 2820 N N . LYS A 1 349 ? 20.805 -9.695 -10.416 1.00 98.62 349 LYS A N 1
ATOM 2821 C CA . LYS A 1 349 ? 21.738 -8.770 -9.742 1.00 98.62 349 LYS A CA 1
ATOM 2822 C C . LYS A 1 349 ? 22.108 -7.600 -10.649 1.00 98.62 349 LYS A C 1
ATOM 2824 O O . LYS A 1 349 ? 22.339 -7.793 -11.836 1.00 98.62 349 LYS A O 1
ATOM 2829 N N . ALA A 1 350 ? 22.164 -6.393 -10.089 1.00 98.62 350 ALA A N 1
ATOM 2830 C CA . ALA A 1 350 ? 22.483 -5.179 -10.840 1.00 98.62 350 ALA A CA 1
ATOM 2831 C C . ALA A 1 350 ? 23.971 -5.085 -11.218 1.00 98.62 350 ALA A C 1
ATOM 2833 O O . ALA A 1 350 ? 24.822 -5.547 -10.459 1.00 98.62 350 ALA A O 1
ATOM 2834 N N . ILE A 1 351 ? 24.261 -4.449 -12.359 1.00 98.56 351 ILE A N 1
ATOM 2835 C CA . ILE A 1 351 ? 25.619 -4.173 -12.862 1.00 98.56 351 ILE A CA 1
ATOM 2836 C C . ILE A 1 351 ? 25.785 -2.661 -13.065 1.00 98.56 351 ILE A C 1
ATOM 2838 O O . ILE A 1 351 ? 26.290 -1.981 -12.175 1.00 98.56 351 ILE A O 1
ATOM 2842 N N . PHE A 1 352 ? 25.297 -2.104 -14.182 1.00 98.88 352 PHE A N 1
ATOM 2843 C CA . PHE A 1 352 ? 25.151 -0.650 -14.321 1.00 98.88 352 PHE A CA 1
ATOM 2844 C C . PHE A 1 352 ? 23.885 -0.214 -13.600 1.00 98.88 352 PHE A C 1
ATOM 2846 O O . PHE A 1 352 ? 22.787 -0.621 -13.979 1.00 98.88 352 PHE A O 1
ATOM 2853 N N . TYR A 1 353 ? 24.023 0.596 -12.556 1.00 98.88 353 TYR A N 1
ATOM 2854 C CA . TYR A 1 353 ? 22.908 0.913 -11.674 1.00 98.88 353 TYR A CA 1
ATOM 2855 C C . TYR A 1 353 ? 23.044 2.312 -11.085 1.00 98.88 353 TYR A C 1
ATOM 2857 O O . TYR A 1 353 ? 24.144 2.755 -10.766 1.00 98.88 353 TYR A O 1
ATOM 2865 N N . SER A 1 354 ? 21.909 2.988 -10.924 1.00 98.75 354 SER A N 1
ATOM 2866 C CA . SER A 1 354 ? 21.820 4.279 -10.244 1.00 98.75 354 SER A CA 1
ATOM 2867 C C . SER A 1 354 ? 22.448 4.216 -8.848 1.00 98.75 354 SER A C 1
ATOM 2869 O O . SER A 1 354 ? 22.152 3.322 -8.057 1.00 98.75 354 SER A O 1
ATOM 2871 N N . SER A 1 355 ? 23.328 5.166 -8.563 1.00 98.56 355 SER A N 1
ATOM 2872 C CA . SER A 1 355 ? 24.211 5.179 -7.396 1.00 98.56 355 SER A CA 1
ATOM 2873 C C . SER A 1 355 ? 23.664 6.019 -6.233 1.00 98.56 355 SER A C 1
ATOM 2875 O O . SER A 1 355 ? 22.578 6.595 -6.303 1.00 98.56 355 SER A O 1
ATOM 2877 N N . GLY A 1 356 ? 24.429 6.078 -5.141 1.00 98.12 356 GLY A N 1
ATOM 2878 C CA . GLY A 1 356 ? 24.068 6.811 -3.932 1.00 98.12 356 GLY A CA 1
ATOM 2879 C C . GLY A 1 356 ? 23.217 5.991 -2.958 1.00 98.12 356 GLY A C 1
ATOM 2880 O O . GLY A 1 356 ? 22.980 4.798 -3.133 1.00 98.12 356 GLY A O 1
ATOM 2881 N N . HIS A 1 357 ? 22.772 6.650 -1.891 1.00 98.31 357 HIS A N 1
ATOM 2882 C CA . HIS A 1 357 ? 22.015 6.031 -0.803 1.00 98.31 357 HIS A CA 1
ATOM 2883 C C . HIS A 1 357 ? 20.896 6.965 -0.370 1.00 98.31 357 HIS A C 1
ATOM 2885 O O . HIS A 1 357 ? 21.110 8.172 -0.255 1.00 98.31 357 HIS A O 1
ATOM 2891 N N . ARG A 1 358 ? 19.722 6.417 -0.051 1.00 97.62 358 ARG A N 1
ATOM 2892 C CA . ARG A 1 358 ? 18.647 7.211 0.542 1.00 97.62 358 ARG A CA 1
ATOM 2893 C C . ARG A 1 358 ? 18.970 7.506 2.009 1.00 97.62 358 ARG A C 1
ATOM 2895 O O . ARG A 1 358 ? 18.676 6.705 2.894 1.00 97.62 358 ARG A O 1
ATOM 2902 N N . THR A 1 359 ? 19.531 8.681 2.270 1.00 96.06 359 THR A N 1
ATOM 2903 C CA . THR A 1 359 ? 19.865 9.197 3.614 1.00 96.06 359 THR A CA 1
ATOM 2904 C C . THR A 1 359 ? 18.708 9.950 4.275 1.00 96.06 359 THR A C 1
ATOM 2906 O O . THR A 1 359 ? 18.608 9.987 5.501 1.00 96.06 359 THR A O 1
ATOM 2909 N N . GLY A 1 360 ? 17.779 10.474 3.474 1.00 93.62 360 GLY A N 1
ATOM 2910 C CA . GLY A 1 360 ? 16.619 11.227 3.938 1.00 93.62 360 GLY A CA 1
ATOM 2911 C C . GLY A 1 360 ? 15.643 11.535 2.804 1.00 93.62 360 GLY A C 1
ATOM 2912 O O . GLY A 1 360 ? 15.185 10.618 2.117 1.00 93.62 360 GLY A O 1
ATOM 2913 N N . PHE A 1 361 ? 15.248 12.802 2.661 1.00 94.12 361 PHE A N 1
ATOM 2914 C CA . PHE A 1 361 ? 14.315 13.243 1.610 1.00 94.12 361 PHE A CA 1
ATOM 2915 C C . PHE A 1 361 ? 14.833 14.470 0.851 1.00 94.12 361 PHE A C 1
ATOM 2917 O O . PHE A 1 361 ? 14.790 14.463 -0.380 1.00 94.12 361 PHE A O 1
ATOM 2924 N N . THR A 1 362 ? 15.350 15.470 1.578 1.00 96.06 362 THR A N 1
ATOM 2925 C CA . THR A 1 362 ? 15.866 16.751 1.050 1.00 96.06 362 THR A CA 1
ATOM 2926 C C . THR A 1 362 ? 17.222 17.148 1.649 1.00 96.06 362 THR A C 1
ATOM 2928 O O . THR A 1 362 ? 17.560 18.327 1.654 1.00 96.06 362 THR A O 1
ATOM 2931 N N . ASP A 1 363 ? 17.970 16.214 2.244 1.00 94.94 363 ASP A N 1
ATOM 2932 C CA . ASP A 1 363 ? 19.351 16.489 2.670 1.00 94.94 363 ASP A CA 1
ATOM 2933 C C . ASP A 1 363 ? 20.304 16.586 1.469 1.00 94.94 363 ASP A C 1
ATOM 2935 O O . ASP A 1 363 ? 19.971 16.147 0.368 1.00 94.94 363 ASP A O 1
ATOM 2939 N N . ASP A 1 364 ? 21.492 17.147 1.691 1.00 97.50 364 ASP A N 1
ATOM 2940 C CA . ASP A 1 364 ? 22.479 17.413 0.639 1.00 97.50 364 ASP A CA 1
ATOM 2941 C C . ASP A 1 364 ? 22.832 16.165 -0.172 1.00 97.50 364 ASP A C 1
ATOM 2943 O O . ASP A 1 364 ? 22.873 16.215 -1.400 1.00 97.50 364 ASP A O 1
ATOM 2947 N N . HIS A 1 365 ? 23.022 15.016 0.483 1.00 97.94 365 HIS A N 1
ATOM 2948 C CA . HIS A 1 365 ? 23.311 13.771 -0.229 1.00 97.94 365 HIS A CA 1
ATOM 2949 C C . HIS A 1 365 ? 22.123 13.338 -1.090 1.00 97.94 365 HIS A C 1
ATOM 2951 O O . HIS A 1 365 ? 22.312 12.990 -2.254 1.00 97.94 365 HIS A O 1
ATOM 2957 N N . CYS A 1 366 ? 20.890 13.448 -0.580 1.00 97.88 366 CYS A N 1
ATOM 2958 C CA . CYS A 1 366 ? 19.692 13.220 -1.388 1.00 97.88 366 CYS A CA 1
ATOM 2959 C C . CYS A 1 366 ? 19.637 14.146 -2.612 1.00 97.88 366 CYS A C 1
ATOM 2961 O O . CYS A 1 366 ? 19.380 13.672 -3.717 1.00 97.88 366 CYS A O 1
ATOM 2963 N N . MET A 1 367 ? 19.878 15.446 -2.435 1.00 98.31 367 MET A N 1
ATOM 2964 C CA . MET A 1 367 ? 19.717 16.452 -3.493 1.00 98.31 367 MET A CA 1
ATOM 2965 C C . MET A 1 367 ? 20.847 16.451 -4.520 1.00 98.31 367 MET A C 1
ATOM 2967 O O . MET A 1 367 ? 20.613 16.755 -5.692 1.00 98.31 367 MET A O 1
ATOM 2971 N N . TYR A 1 368 ? 22.064 16.109 -4.101 1.00 98.38 368 TYR A N 1
ATOM 2972 C CA . TYR A 1 368 ? 23.253 16.212 -4.935 1.00 98.38 368 TYR A CA 1
ATOM 2973 C C . TYR A 1 368 ? 23.796 14.842 -5.357 1.00 98.38 368 TYR A C 1
ATOM 2975 O O . TYR A 1 368 ? 24.251 14.697 -6.481 1.00 98.38 368 TYR A O 1
ATOM 2983 N N . SER A 1 369 ? 23.686 13.789 -4.563 1.00 98.31 369 SER A N 1
ATOM 2984 C CA . SER A 1 369 ? 24.416 12.540 -4.849 1.00 98.31 369 SER A CA 1
ATOM 2985 C C . SER A 1 369 ? 23.534 11.296 -4.921 1.00 98.31 369 SER A C 1
ATOM 2987 O O . SER A 1 369 ? 24.053 10.184 -4.953 1.00 98.31 369 SER A O 1
ATOM 2989 N N . TYR A 1 370 ? 22.210 11.467 -4.948 1.00 98.75 370 TYR A N 1
ATOM 2990 C CA . TYR A 1 370 ? 21.265 10.352 -5.035 1.00 98.75 370 TYR A CA 1
ATOM 2991 C C . TYR A 1 370 ? 20.090 10.618 -5.981 1.00 98.75 370 TYR A C 1
ATOM 2993 O O . TYR A 1 370 ? 19.888 9.868 -6.926 1.00 98.75 370 TYR A O 1
ATOM 3001 N N . ARG A 1 371 ? 19.319 11.696 -5.767 1.00 98.81 371 ARG A N 1
ATOM 3002 C CA . ARG A 1 371 ? 18.233 12.086 -6.687 1.00 98.81 371 ARG A CA 1
ATOM 3003 C C . ARG A 1 371 ? 18.744 12.786 -7.934 1.00 98.81 371 ARG A C 1
ATOM 3005 O O . ARG A 1 371 ? 17.998 12.889 -8.897 1.00 98.81 371 ARG A O 1
ATOM 3012 N N . ASN A 1 372 ? 19.931 13.377 -7.862 1.00 98.81 372 ASN A N 1
ATOM 3013 C CA . ASN A 1 372 ? 20.486 14.215 -8.912 1.00 98.81 372 ASN A CA 1
ATOM 3014 C C . ASN A 1 372 ? 20.865 13.388 -10.146 1.00 98.81 372 ASN A C 1
ATOM 3016 O O . ASN A 1 372 ? 21.397 12.293 -9.987 1.00 98.81 372 ASN A O 1
ATOM 3020 N N . THR A 1 373 ? 20.717 13.957 -11.346 1.00 98.88 373 THR A N 1
ATOM 3021 C CA . THR A 1 373 ? 21.090 13.320 -12.622 1.00 98.88 373 THR A CA 1
ATOM 3022 C C . THR A 1 373 ? 22.484 12.692 -12.601 1.00 98.88 373 THR A C 1
ATOM 3024 O O . THR A 1 373 ? 22.649 11.584 -13.101 1.00 98.88 373 THR A O 1
ATOM 3027 N N . ARG A 1 374 ? 23.462 13.320 -11.923 1.00 98.69 374 ARG A N 1
ATOM 3028 C CA . ARG A 1 374 ? 24.840 12.799 -11.805 1.00 98.69 374 ARG A CA 1
ATOM 3029 C C . ARG A 1 374 ? 24.955 11.394 -11.199 1.00 98.69 374 ARG A C 1
ATOM 3031 O O . ARG A 1 374 ? 25.995 10.764 -11.341 1.00 98.69 374 ARG A O 1
ATOM 3038 N N . ALA A 1 375 ? 23.940 10.935 -10.466 1.00 98.81 375 ALA A N 1
ATOM 3039 C CA . ALA A 1 375 ? 23.932 9.624 -9.824 1.00 98.81 375 ALA A CA 1
ATOM 3040 C C . ALA A 1 375 ? 23.433 8.505 -10.756 1.00 98.81 375 ALA A C 1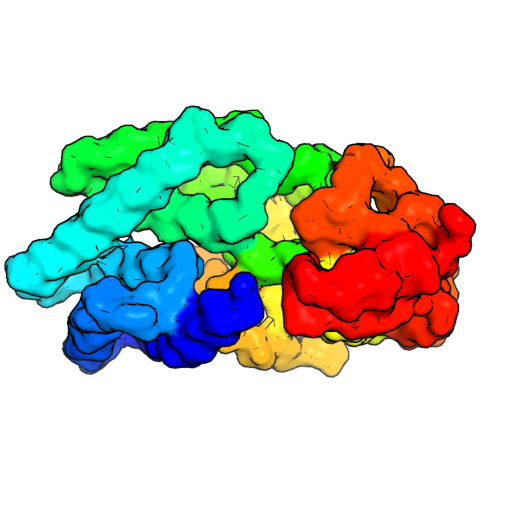
ATOM 3042 O O . ALA A 1 375 ? 23.445 7.337 -10.358 1.00 98.81 375 ALA A O 1
ATOM 3043 N N . HIS A 1 376 ? 22.978 8.836 -11.966 1.00 98.94 376 HIS A N 1
ATOM 3044 C CA . HIS A 1 376 ? 22.253 7.934 -12.856 1.00 98.94 376 HIS A CA 1
ATOM 3045 C C . HIS A 1 376 ? 23.002 7.709 -14.170 1.00 98.94 376 HIS A C 1
ATOM 3047 O O . HIS A 1 376 ? 23.760 8.564 -14.617 1.00 98.94 376 HIS A O 1
ATOM 3053 N N . ASN A 1 377 ? 22.745 6.570 -14.822 1.00 98.81 377 ASN A N 1
ATOM 3054 C CA . ASN A 1 377 ? 23.264 6.288 -16.163 1.00 98.81 377 ASN A CA 1
ATOM 3055 C C . ASN A 1 377 ? 22.458 7.090 -17.203 1.00 98.81 377 ASN A C 1
ATOM 3057 O O . ASN A 1 377 ? 21.599 6.538 -17.888 1.00 98.81 377 ASN A O 1
ATOM 3061 N N . SER A 1 378 ? 22.671 8.405 -17.230 1.00 98.69 378 SER A N 1
ATOM 3062 C CA . SER A 1 378 ? 22.023 9.384 -18.110 1.00 98.69 378 SER A CA 1
ATOM 3063 C C . SER A 1 378 ? 23.014 10.510 -18.456 1.00 98.69 378 SER A C 1
ATOM 3065 O O . SER A 1 378 ? 24.198 10.397 -18.131 1.00 98.69 378 SER A O 1
ATOM 3067 N N . ILE A 1 379 ? 22.543 11.566 -19.127 1.00 96.44 379 ILE A N 1
ATOM 3068 C CA . ILE A 1 379 ? 23.307 12.774 -19.487 1.00 96.44 379 ILE A CA 1
ATOM 3069 C C . ILE A 1 379 ? 22.677 14.009 -18.850 1.00 96.44 379 ILE A C 1
ATOM 3071 O O . ILE A 1 379 ? 21.438 14.165 -18.966 1.00 96.44 379 ILE A O 1
#

Solvent-accessible surface area (backbone atoms only — not comparable to full-atom values): 19846 Å² total; per-residue (Å²): 112,67,69,62,53,50,41,27,54,57,38,38,58,54,52,58,52,51,45,40,53,43,56,47,24,45,51,49,22,74,76,67,67,46,60,69,30,50,58,54,31,53,56,52,48,54,55,60,63,65,41,70,81,38,94,57,61,37,59,66,64,53,54,40,48,53,32,38,52,36,36,50,47,45,63,73,41,52,94,73,51,49,75,67,56,47,48,54,34,48,53,49,36,51,58,44,44,52,52,52,49,66,66,32,64,98,40,50,90,77,44,92,73,51,66,64,40,65,23,46,47,46,50,36,43,39,54,39,14,62,72,31,52,91,74,41,84,63,19,55,59,43,39,51,50,46,55,51,52,38,72,72,62,49,81,63,84,33,71,54,21,37,61,79,37,22,63,43,54,47,51,40,22,43,36,36,74,44,54,50,41,53,50,50,20,69,78,68,76,47,71,57,59,72,45,64,36,56,68,32,25,43,52,40,56,43,68,43,31,37,75,76,8,35,35,56,63,36,24,54,49,20,86,73,39,55,43,71,49,20,34,59,40,45,47,27,45,46,45,5,32,70,58,54,31,31,64,25,38,29,55,30,48,65,43,37,77,79,41,73,62,42,51,67,79,28,67,74,33,91,38,23,42,47,64,67,56,66,73,71,56,86,68,58,70,47,89,61,81,51,58,57,58,76,55,72,51,59,53,75,23,75,67,46,16,36,37,34,38,40,76,30,73,58,43,42,74,73,12,45,34,40,25,38,30,52,35,85,74,57,48,53,89,42,25,35,40,41,59,69,16,44,26,34,31,49,45,33,38,74,69,53,59,64,41,69,57,75,81,68,80,80,44,70,54,24,59,59,44,31,34,23,46,87,23,32,56,52,133